Protein 3CB6 (pdb70)

InterPro domains:
  IPR000994 Peptidase M24 [PF00557] (183-392)
  IPR011993 PH-like domain superfamily [G3DSA:2.30.29.30] (806-937)
  IPR013719 Histone chaperone RTT106/FACT complex subunit SPT16-like, middle domain [PF08512] (815-901)
  IPR013719 Histone chaperone RTT106/FACT complex subunit SPT16-like, middle domain [SM01287] (813-903)
  IPR013953 FACT complex subunit SPT16, middle domain [PF08644] (540-652)
  IPR013953 FACT complex subunit SPT16, middle domain [SM01286] (540-690)
  IPR029148 FACT complex subunit SPT16, N-terminal lobe domain [PF14826] (6-167)
  IPR029148 FACT complex subunit SPT16, N-terminal lobe domain [SM01285] (6-169)
  IPR029149 Creatinase/Aminopeptidase P/Spt16, N-terminal [G3DSA:3.40.350.10] (1-173)
  IPR033825 FACT complex subunit Spt16, peptidase M24-like domain [cd01091] (181-427)
  IPR036005 Creatinase/aminopeptidase-like [G3DSA:3.90.230.10] (174-442)
  IPR036005 Creatinase/aminopeptidase-like [SSF55920] (176-429)
  IPR040258 FACT complex subunit Spt16 [PTHR13980] (1-1017)
  IPR048969 FACT complex subunit SPT16, C-terminal domain [PF21091] (941-1018)
  IPR056595 FACT complex subunit SPT16, PH-like domain [PF24824] (663-794)

Nearest PDB structures (foldseek):
  3cb6-assembly1_A  TM=1.002E+00  e=1.899E-99  Schizosaccharomyces pombe
  3cb5-assembly2_B  TM=9.982E-01  e=6.899E-91  Schizosaccharomyces pombe
  5e5b-assembly1_A  TM=9.449E-01  e=1.847E-50  Homo sapiens
  6a8m-assembly1_A  TM=9.278E-01  e=1.359E-50  Eremothecium gossypii ATCC 10895
  5ce6-assembly1_A  TM=9.126E-01  e=3.520E-49  Cicer arietinum

Foldseek 3Di:
DDDDDFDFDLVQLQVLLLLLLVLCPPPVSVCPQVVVAQKEKAAAADDDPVDQFAPSQVNCCRNGLGGAHLWMWMDGNAEIEIEHAPVVCVSVPVNQDDDPGSHHYHYHHDDPPPVVSLVSLVVVVVVCLVDPQEYEYQVVDDHDDDSVVSSCVNCVVCVVSHHYDHNSSSSLVSQQFADPVQVVQQLLQLLQQLLLVPVPVQVVLVCCAVVVPWFAQVRSQVVSQCCLVPPVVQCPVVSVNPPADSVQKHWPDGKAKDDFADDDQDPPDDRDGDTDDQAKMKIKTTMGGSLWIWIWIAIFGEPYDPVVQVQQQVQVVLVVLLQQQQAFFRFLLVSQVVSLVVCCVPPVVQNVFWDQWFFAWTTSRRHSPLGIRHNPRRDGHHFRGKTFTKTKGWQAADPDADPSGHGTDMGMTTFMWTHYNGGIDTSNDDDHRSVVRYHYD

GO terms:
  GO:0005634 nucleus (C, IDA)
  GO:0035101 FACT complex (C, IDA)
  GO:0000791 euchromatin (C, EXP)
  GO:0000511 H2A-H2B histone complex chaperone activity (F, EXP)
  GO:0006325 chromatin organization (P, EXP)
  GO:0000511 H2A-H2B histone complex chaperone activity (F, IC)
  GO:0140673 transcription elongation-coupled chromatin remodeling (P, IC)
  GO:0006335 DNA replication-dependent chromatin assembly (P, IC)
  GO:0005634 nucleus (C, HDA)
  GO:0140719 constitutive heterochromatin formation (P, IMP)
  GO:0006338 chromatin remodeling (P, IMP)
  GO:0140713 histone chaperone activity (F, IMP)
  GO:0005515 protein binding (F, IPI)

Secondary structure (DSSP, 8-state):
-PPP-----HHHHHHHHHHHHHHHHSHHHHHHTSTT-SEEEEEE-S--TT----HHHHHHHHHHSS--SSEEEEEETTEEEEEEEHHHHTTTHHHHT-TT-SSEEEEEEE-S-HHHHHHHHHHHHHHHHTTTSEEEE-TT----SHHHHHHHHHHTTTGGGSEEEE-HHHHHHHHHS--HHHHHHHHHHHHHHHHHIIIIIHHHHHHHHHHT---BHHHHHHHHHGGGG-HHHHT-GGG--TT--GGGEEESSPPEEE-TT----STT----SSBP-SSEEEEEE-EEETTEE--EEEEEEES--HHHHHHHHHHHHHHHHHHHH-STT-BHHHHHHHHHHHHHHH-GGGGGGB-S--EEE-SSSS-BGGG--STT---B--TT-EEEEEEEEEEEEPSS--TTS-SEEEEEEEEEEE--SSSPEETT----SHHHHEE--

Structure (mmCIF, N/CA/C/O backbone):
data_3CB6
#
_entry.id   3CB6
#
_cell.length_a   62.980
_cell.length_b   193.670
_cell.length_c   89.480
_cell.angle_alpha   90.00
_cell.angle_beta   90.00
_cell.angle_gamma   90.00
#
_symmetry.space_group_name_H-M   'C 2 2 21'
#
loop_
_entity.id
_entity.type
_entity.pdbx_description
1 polymer 'FACT complex subunit spt16'
2 water water
#
loop_
_atom_site.group_PDB
_atom_site.id
_atom_site.type_symbol
_atom_site.label_atom_id
_atom_site.label_alt_id
_atom_site.label_comp_id
_atom_site.label_asym_id
_atom_site.label_entity_id
_atom_site.label_seq_id
_atom_site.pdbx_PDB_ins_code
_atom_site.Cartn_x
_atom_site.Cartn_y
_atom_site.Cartn_z
_atom_site.occupancy
_atom_site.B_iso_or_equiv
_atom_site.auth_seq_id
_atom_site.auth_comp_id
_atom_site.auth_asym_id
_atom_site.auth_atom_id
_atom_site.pdbx_PDB_model_num
ATOM 1 N N . GLY A 1 1 ? -3.173 24.602 -27.111 1.00 30.88 -1 GLY A N 1
ATOM 2 C CA . GLY A 1 1 ? -2.179 24.702 -28.214 1.00 30.18 -1 GLY A CA 1
ATOM 3 C C . GLY A 1 1 ? -1.322 23.453 -28.365 1.00 29.20 -1 GLY A C 1
ATOM 4 O O . GLY A 1 1 ? -1.806 22.332 -28.260 1.00 30.31 -1 GLY A O 1
ATOM 5 N N . ALA A 1 2 ? -0.045 23.686 -28.628 1.00 26.51 0 ALA A N 1
ATOM 6 C CA . ALA A 1 2 ? 0.928 22.624 -28.907 1.00 24.72 0 ALA A CA 1
ATOM 7 C C . ALA A 1 2 ? 1.037 21.624 -27.765 1.00 23.21 0 ALA A C 1
ATOM 8 O O . ALA A 1 2 ? 0.733 21.930 -26.602 1.00 22.11 0 ALA A O 1
ATOM 10 N N . MET A 1 3 ? 1.504 20.431 -28.108 1.00 21.55 1 MET A N 1
ATOM 11 C CA . MET A 1 3 ? 1.795 19.399 -27.100 1.00 21.54 1 MET A CA 1
ATOM 12 C C . MET A 1 3 ? 2.988 19.851 -26.224 1.00 20.83 1 MET A C 1
ATOM 13 O O . MET A 1 3 ? 4.056 20.230 -26.733 1.00 20.58 1 MET A O 1
ATOM 18 N N . ALA A 1 4 ? 2.768 19.858 -24.918 1.00 21.23 2 ALA A N 1
ATOM 19 C CA . ALA A 1 4 ? 3.819 20.186 -23.939 1.00 21.85 2 ALA A CA 1
ATOM 20 C C . ALA A 1 4 ? 4.633 18.942 -23.593 1.00 22.55 2 ALA A C 1
ATOM 21 O O . ALA A 1 4 ? 4.290 17.827 -23.961 1.00 22.52 2 ALA A O 1
ATOM 23 N N . GLU A 1 5 ? 5.749 19.187 -22.918 1.00 23.61 3 GLU A N 1
ATOM 24 C CA . GLU A 1 5 ? 6.682 18.144 -22.495 1.00 23.37 3 GLU A CA 1
ATOM 25 C C . GLU A 1 5 ? 6.523 17.983 -20.994 1.00 24.10 3 GLU A C 1
ATOM 26 O O . GLU A 1 5 ? 7.037 18.782 -20.216 1.00 24.70 3 GLU A O 1
ATOM 32 N N . TYR A 1 6 ? 5.794 16.951 -20.609 1.00 24.33 4 TYR A N 1
ATOM 33 C CA . TYR A 1 6 ? 5.542 16.663 -19.205 1.00 25.64 4 TYR A CA 1
ATOM 34 C C . TYR A 1 6 ? 6.453 15.561 -18.705 1.00 26.26 4 TYR A C 1
ATOM 35 O O . TYR A 1 6 ? 6.447 14.440 -19.222 1.00 26.59 4 TYR A O 1
ATOM 44 N N . GLU A 1 7 ? 7.265 15.906 -17.719 1.00 27.07 5 GLU A N 1
ATOM 45 C CA . GLU A 1 7 ? 8.160 14.938 -17.095 1.00 28.51 5 GLU A CA 1
ATOM 46 C C . GLU A 1 7 ? 7.585 14.564 -15.739 1.00 28.35 5 GLU A C 1
ATOM 47 O O . GLU A 1 7 ? 7.720 15.306 -14.776 1.00 28.93 5 GLU A O 1
ATOM 53 N N . ILE A 1 8 ? 6.902 13.429 -15.699 1.00 27.86 6 ILE A N 1
ATOM 54 C CA . ILE A 1 8 ? 6.330 12.897 -14.472 1.00 28.49 6 ILE A CA 1
ATOM 55 C C . ILE A 1 8 ? 7.193 11.738 -13.989 1.00 28.64 6 ILE A C 1
ATOM 56 O O . ILE A 1 8 ? 7.153 10.625 -14.533 1.00 28.82 6 ILE A O 1
ATOM 61 N N . ASP A 1 9 ? 7.995 12.030 -12.970 1.00 28.55 7 ASP A N 1
ATOM 62 C CA . ASP A 1 9 ? 9.003 11.080 -12.465 1.00 28.61 7 ASP A CA 1
ATOM 63 C C . ASP A 1 9 ? 8.390 10.094 -11.454 1.00 28.57 7 ASP A C 1
ATOM 64 O O . ASP A 1 9 ? 7.918 10.483 -10.383 1.00 27.12 7 ASP A O 1
ATOM 69 N N . GLU A 1 10 ? 8.388 8.811 -11.827 1.00 28.06 8 GLU A N 1
ATOM 70 C CA . GLU A 1 10 ? 7.725 7.732 -11.030 1.00 28.23 8 GLU A CA 1
ATOM 71 C C . GLU A 1 10 ? 8.293 7.591 -9.629 1.00 27.54 8 GLU A C 1
ATOM 72 O O . GLU A 1 10 ? 7.580 7.350 -8.641 1.00 27.27 8 GLU A O 1
ATOM 78 N N . ILE A 1 11 ? 9.603 7.703 -9.582 1.00 26.59 9 ILE A N 1
ATOM 79 C CA . ILE A 1 11 ? 10.352 7.510 -8.350 1.00 26.74 9 ILE A CA 1
ATOM 80 C C . ILE A 1 11 ? 9.995 8.615 -7.361 1.00 26.09 9 ILE A C 1
ATOM 81 O O . ILE A 1 11 ? 9.700 8.348 -6.187 1.00 25.21 9 ILE A O 1
ATOM 86 N N . THR A 1 12 ? 10.020 9.856 -7.858 1.00 25.17 10 THR A N 1
ATOM 87 C CA . THR A 1 12 ? 9.672 11.031 -7.034 1.00 24.53 10 THR A CA 1
ATOM 88 C C . THR A 1 12 ? 8.238 10.954 -6.552 1.00 23.59 10 THR A C 1
ATOM 89 O O . THR A 1 12 ? 7.921 11.262 -5.410 1.00 22.98 10 THR A O 1
ATOM 93 N N . PHE A 1 13 ? 7.360 10.515 -7.441 1.00 23.56 11 PHE A N 1
ATOM 94 C CA . PHE A 1 13 ? 5.963 10.370 -7.098 1.00 23.24 11 PHE A CA 1
ATOM 95 C C . PHE A 1 13 ? 5.804 9.452 -5.877 1.00 22.82 11 PHE A C 1
ATOM 96 O O . PHE A 1 13 ? 5.187 9.807 -4.884 1.00 22.83 11 PHE A O 1
ATOM 104 N N . HIS A 1 14 ? 6.420 8.292 -5.949 1.00 22.94 12 HIS A N 1
ATOM 105 C CA . HIS A 1 14 ? 6.283 7.283 -4.878 1.00 23.17 12 HIS A CA 1
ATOM 106 C C . HIS A 1 14 ? 7.058 7.651 -3.619 1.00 22.44 12 HIS A C 1
ATOM 107 O O . HIS A 1 14 ? 6.631 7.349 -2.512 1.00 22.14 12 HIS A O 1
ATOM 114 N N . LYS A 1 15 ? 8.163 8.362 -3.798 1.00 22.79 13 LYS A N 1
ATOM 115 C CA . LYS A 1 15 ? 8.983 8.794 -2.656 1.00 23.40 13 LYS A CA 1
ATOM 116 C C . LYS A 1 15 ? 8.172 9.753 -1.806 1.00 23.37 13 LYS A C 1
ATOM 117 O O . LYS A 1 15 ? 8.097 9.644 -0.573 1.00 22.78 13 LYS A O 1
ATOM 123 N N . ARG A 1 16 ? 7.520 10.676 -2.501 1.00 23.21 14 ARG A N 1
ATOM 124 C CA . ARG A 1 16 ? 6.802 11.787 -1.848 1.00 23.23 14 ARG A CA 1
ATOM 125 C C . ARG A 1 16 ? 5.481 11.287 -1.285 1.00 23.82 14 ARG A C 1
ATOM 126 O O . ARG A 1 16 ? 5.102 11.608 -0.163 1.00 22.79 14 ARG A O 1
ATOM 134 N N . LEU A 1 17 ? 4.814 10.438 -2.052 1.00 24.21 15 LEU A N 1
ATOM 135 C CA . LEU A 1 17 ? 3.615 9.787 -1.552 1.00 24.63 15 LEU A CA 1
ATOM 136 C C . LEU A 1 17 ? 3.931 9.048 -0.256 1.00 24.26 15 LEU A C 1
ATOM 137 O O . LEU A 1 17 ? 3.169 9.085 0.701 1.00 25.34 15 LEU A O 1
ATOM 142 N N . GLY A 1 18 ? 5.071 8.371 -0.239 1.00 24.57 16 GLY A N 1
ATOM 143 C CA . GLY A 1 18 ? 5.472 7.599 0.920 1.00 23.97 16 GLY A CA 1
ATOM 144 C C . GLY A 1 18 ? 5.705 8.481 2.136 1.00 23.88 16 GLY A C 1
ATOM 145 O O . GLY A 1 18 ? 5.451 8.106 3.284 1.00 24.21 16 GLY A O 1
ATOM 146 N N . ILE A 1 19 ? 6.257 9.648 1.873 1.00 23.55 17 ILE A N 1
ATOM 147 C CA . ILE A 1 19 ? 6.492 10.634 2.940 1.00 23.30 17 ILE A CA 1
ATOM 148 C C . ILE A 1 19 ? 5.162 11.047 3.586 1.00 22.35 17 ILE A C 1
ATOM 149 O O . ILE A 1 19 ? 5.014 11.064 4.821 1.00 22.47 17 ILE A O 1
ATOM 154 N N . LEU A 1 20 ? 4.193 11.336 2.734 1.00 22.59 18 LEU A N 1
ATOM 155 C CA . LEU A 1 20 ? 2.849 11.755 3.179 1.00 23.01 18 LEU A CA 1
ATOM 156 C C . LEU A 1 20 ? 2.207 10.652 4.010 1.00 23.07 18 LEU A C 1
ATOM 157 O O . LEU A 1 20 ? 1.719 10.880 5.120 1.00 21.94 18 LEU A O 1
ATOM 162 N N . LEU A 1 21 ? 2.230 9.435 3.473 1.00 23.54 19 LEU A N 1
ATOM 163 C CA . LEU A 1 21 ? 1.591 8.293 4.147 1.00 24.03 19 LEU A CA 1
ATOM 164 C C . LEU A 1 21 ? 2.269 7.948 5.490 1.00 23.97 19 LEU A C 1
ATOM 165 O O . LEU A 1 21 ? 1.619 7.537 6.457 1.00 23.46 19 LEU A O 1
ATOM 170 N N . THR A 1 22 ? 3.577 8.153 5.539 1.00 24.18 20 THR A N 1
ATOM 171 C CA . THR A 1 22 ? 4.372 7.819 6.729 1.00 24.71 20 THR A CA 1
ATOM 172 C C . THR A 1 22 ? 3.971 8.756 7.863 1.00 24.85 20 THR A C 1
ATOM 173 O O . THR A 1 22 ? 3.792 8.335 9.012 1.00 25.17 20 THR A O 1
ATOM 177 N N . SER A 1 23 ? 3.794 10.023 7.510 1.00 25.44 21 SER A N 1
ATOM 178 C CA . SER A 1 23 ? 3.361 11.035 8.479 1.00 26.10 21 SER A CA 1
ATOM 179 C C . SER A 1 23 ? 1.943 10.716 8.932 1.00 26.04 21 SER A C 1
ATOM 180 O O . SER A 1 23 ? 1.595 10.800 10.118 1.00 25.62 21 SER A O 1
ATOM 183 N N . TRP A 1 24 ? 1.131 10.335 7.957 1.00 26.31 22 TRP A N 1
ATOM 184 C CA . TRP A 1 24 ? -0.298 10.056 8.200 1.00 26.49 22 TRP A CA 1
ATOM 185 C C . TRP A 1 24 ? -0.443 8.870 9.166 1.00 27.63 22 TRP A C 1
ATOM 186 O O . TRP A 1 24 ? -1.352 8.799 10.006 1.00 26.89 22 TRP A O 1
ATOM 197 N N . LYS A 1 25 ? 0.478 7.933 9.045 1.00 28.72 23 LYS A N 1
ATOM 198 C CA . LYS A 1 25 ? 0.409 6.685 9.854 1.00 30.08 23 LYS A CA 1
ATOM 199 C C . LYS A 1 25 ? 0.973 6.878 11.245 1.00 30.72 23 LYS A C 1
ATOM 200 O O . LYS A 1 25 ? 0.707 6.105 12.162 1.00 31.59 23 LYS A O 1
ATOM 206 N N . ASN A 1 26 ? 1.763 7.922 11.389 1.00 32.13 24 ASN A N 1
ATOM 207 C CA . ASN A 1 26 ? 2.284 8.304 12.697 1.00 32.59 24 ASN A CA 1
ATOM 208 C C . ASN A 1 26 ? 1.123 8.593 13.644 1.00 33.24 24 ASN A C 1
ATOM 209 O O . ASN A 1 26 ? 0.231 9.382 13.326 1.00 33.60 24 ASN A O 1
ATOM 214 N N . GLU A 1 27 ? 1.144 7.939 14.805 1.00 33.89 25 GLU A N 1
ATOM 215 C CA . GLU A 1 27 ? 0.070 8.070 15.798 1.00 34.02 25 GLU A CA 1
ATOM 216 C C . GLU A 1 27 ? -0.203 9.547 16.093 1.00 33.79 25 GLU A C 1
ATOM 217 O O . GLU A 1 27 ? -1.348 10.008 16.060 1.00 33.88 25 GLU A O 1
ATOM 223 N N . GLU A 1 28 ? 0.870 10.291 16.321 1.00 33.39 26 GLU A N 1
ATOM 224 C CA . GLU A 1 28 ? 0.760 11.707 16.714 1.00 33.56 26 GLU A CA 1
ATOM 225 C C . GLU A 1 28 ? 0.238 12.569 15.571 1.00 32.91 26 GLU A C 1
ATOM 226 O O . GLU A 1 28 ? -0.794 13.244 15.671 1.00 32.72 26 GLU A O 1
ATOM 232 N N . ASP A 1 29 ? 0.981 12.533 14.474 1.00 32.19 27 ASP A N 1
ATOM 233 C CA . ASP A 1 29 ? 0.650 13.323 13.285 1.00 31.57 27 ASP A CA 1
ATOM 234 C C . ASP A 1 29 ? -0.760 13.016 12.807 1.00 31.58 27 ASP A C 1
ATOM 235 O O . ASP A 1 29 ? -1.566 13.913 12.526 1.00 31.26 27 ASP A O 1
ATOM 240 N N . GLY A 1 30 ? -1.019 11.721 12.684 1.00 31.19 28 GLY A N 1
ATOM 241 C CA . GLY A 1 30 ? -2.325 11.214 12.268 1.00 31.64 28 GLY A CA 1
ATOM 242 C C . GLY A 1 30 ? -3.470 11.846 13.027 1.00 31.56 28 GLY A C 1
ATOM 243 O O . GLY A 1 30 ? -4.531 12.115 12.473 1.00 31.23 28 GLY A O 1
ATOM 244 N N . LYS A 1 31 ? -3.227 12.106 14.307 1.00 31.89 29 LYS A N 1
ATOM 245 C CA . LYS A 1 31 ? -4.250 12.663 15.193 1.00 32.61 29 LYS A CA 1
ATOM 246 C C . LYS A 1 31 ? -4.330 14.187 15.090 1.00 32.66 29 LYS A C 1
ATOM 247 O O . LYS A 1 31 ? -5.415 14.751 14.938 1.00 33.24 29 LYS A O 1
ATOM 253 N N . THR A 1 32 ? -3.168 14.830 15.126 1.00 31.94 30 THR A N 1
ATOM 254 C CA A THR A 1 32 ? -3.082 16.294 15.253 0.50 31.67 30 THR A CA 1
ATOM 255 C CA B THR A 1 32 ? -3.089 16.293 15.250 0.50 31.65 30 THR A CA 1
ATOM 256 C C . THR A 1 32 ? -3.086 17.031 13.914 1.00 31.46 30 THR A C 1
ATOM 257 O O . THR A 1 32 ? -3.721 18.088 13.774 1.00 32.26 30 THR A O 1
ATOM 264 N N . LEU A 1 33 ? -2.354 16.492 12.951 1.00 29.78 31 LEU A N 1
ATOM 265 C CA . LEU A 1 33 ? -2.192 17.164 11.661 1.00 29.61 31 LEU A CA 1
ATOM 266 C C . LEU A 1 33 ? -3.266 16.726 10.670 1.00 28.99 31 LEU A C 1
ATOM 267 O O . LEU A 1 33 ? -3.766 17.526 9.876 1.00 29.86 31 LEU A O 1
ATOM 272 N N . PHE A 1 34 ? -3.621 15.448 10.748 1.00 28.75 32 PHE A N 1
ATOM 273 C CA . PHE A 1 34 ? -4.597 14.837 9.845 1.00 28.51 32 PHE A CA 1
ATOM 274 C C . PHE A 1 34 ? -5.962 14.659 10.497 1.00 29.01 32 PHE A C 1
ATOM 275 O O . PHE A 1 34 ? -6.943 14.288 9.846 1.00 28.67 32 PHE A O 1
ATOM 283 N N . GLN A 1 35 ? -6.005 14.920 11.790 1.00 29.33 33 GLN A N 1
ATOM 284 C CA . GLN A 1 35 ? -7.271 14.970 12.539 1.00 29.80 33 GLN A CA 1
ATOM 285 C C . GLN A 1 35 ? -8.104 13.710 12.413 1.00 29.62 33 GLN A C 1
ATOM 286 O O . GLN A 1 35 ? -9.328 13.766 12.272 1.00 29.08 33 GLN A O 1
ATOM 292 N N . ASP A 1 36 ? -7.403 12.587 12.444 1.00 29.23 34 ASP A N 1
ATOM 293 C CA . ASP A 1 36 ? -7.983 11.245 12.497 1.00 30.12 34 ASP A CA 1
ATOM 294 C C . ASP A 1 36 ? -8.772 10.799 11.278 1.00 29.28 34 ASP A C 1
ATOM 295 O O . ASP A 1 36 ? -9.584 9.893 11.366 1.00 30.07 34 ASP A O 1
ATOM 300 N N . CYS A 1 37 ? -8.514 11.423 10.143 1.00 28.80 35 CYS A N 1
ATOM 301 C CA . CYS A 1 37 ? -9.205 11.049 8.913 1.00 28.01 35 CYS A CA 1
ATOM 302 C C . CYS A 1 37 ? -8.680 9.706 8.370 1.00 27.86 35 CYS A C 1
ATOM 303 O O . CYS A 1 37 ? -7.532 9.310 8.594 1.00 27.32 35 CYS A O 1
ATOM 306 N N . ASP A 1 38 ? -9.576 9.003 7.696 1.00 26.88 36 ASP A N 1
ATOM 307 C CA . ASP A 1 38 ? -9.259 7.722 7.049 1.00 26.85 36 ASP A CA 1
ATOM 308 C C . ASP A 1 38 ? -9.009 7.900 5.568 1.00 26.16 36 ASP A C 1
ATOM 309 O O . ASP A 1 38 ? -8.441 7.028 4.902 1.00 26.58 36 ASP A O 1
ATOM 314 N N . SER A 1 39 ? -9.464 9.039 5.064 1.00 25.75 37 SER A N 1
ATOM 315 C CA . SER A 1 39 ? -9.255 9.411 3.672 1.00 26.32 37 SER A CA 1
ATOM 316 C C . SER A 1 39 ? -9.004 10.904 3.533 1.00 26.00 37 SER A C 1
ATOM 317 O O . SER A 1 39 ? -9.338 11.702 4.422 1.00 25.23 37 SER A O 1
ATOM 320 N N . ILE A 1 40 ? -8.372 11.270 2.424 1.00 25.63 38 ILE A N 1
ATOM 321 C CA . ILE A 1 40 ? -8.194 12.677 2.081 1.00 25.91 38 ILE A CA 1
ATOM 322 C C . ILE A 1 40 ? -8.719 12.901 0.668 1.00 25.53 38 ILE A C 1
ATOM 323 O O . ILE A 1 40 ? -8.305 12.242 -0.270 1.00 26.92 38 ILE A O 1
ATOM 328 N N . LEU A 1 41 ? -9.646 13.830 0.570 1.00 25.64 39 LEU A N 1
ATOM 329 C CA . LEU A 1 41 ? -10.347 14.173 -0.668 1.00 26.19 39 LEU A CA 1
ATOM 330 C C . LEU A 1 41 ? -9.862 15.533 -1.167 1.00 25.89 39 LEU A C 1
ATOM 331 O O . LEU A 1 41 ? -10.038 16.557 -0.509 1.00 26.47 39 LEU A O 1
ATOM 336 N N . VAL A 1 42 ? -9.288 15.504 -2.356 1.00 26.58 40 VAL A N 1
ATOM 337 C CA . VAL A 1 42 ? -8.747 16.688 -3.005 1.00 25.96 40 VAL A CA 1
ATOM 338 C C . VAL A 1 42 ? -9.319 16.835 -4.413 1.00 26.50 40 VAL A C 1
ATOM 339 O O . VAL A 1 42 ? -9.252 15.918 -5.235 1.00 26.62 40 VAL A O 1
ATOM 343 N N . THR A 1 43 ? -9.889 18.002 -4.670 1.00 26.07 41 THR A N 1
ATOM 344 C CA . THR A 1 43 ? -10.414 18.305 -5.993 1.00 27.22 41 THR A CA 1
ATOM 345 C C . THR A 1 43 ? -9.753 19.522 -6.601 1.00 27.03 41 THR A C 1
ATOM 346 O O . THR A 1 43 ? -9.374 20.484 -5.906 1.00 28.14 41 THR A O 1
ATOM 350 N N . VAL A 1 44 ? -9.613 19.449 -7.912 1.00 27.09 42 VAL A N 1
ATOM 351 C CA . VAL A 1 44 ? -9.220 20.588 -8.727 1.00 26.91 42 VAL A CA 1
ATOM 352 C C . VAL A 1 44 ? -10.199 20.730 -9.893 1.00 26.71 42 VAL A C 1
ATOM 353 O O . VAL A 1 44 ? -10.458 19.773 -10.615 1.00 26.67 42 VAL A O 1
ATOM 357 N N . GLY A 1 45 ? -10.761 21.928 -10.034 1.00 26.61 43 GLY A N 1
ATOM 358 C CA . GLY A 1 45 ? -11.712 22.242 -11.097 1.00 27.26 43 GLY A CA 1
ATOM 359 C C . GLY A 1 45 ? -10.993 22.836 -12.301 1.00 27.56 43 GLY A C 1
ATOM 360 O O . GLY A 1 45 ? -9.946 22.337 -12.721 1.00 27.76 43 GLY A O 1
ATOM 361 N N . ALA A 1 46 ? -11.566 23.907 -12.836 1.00 28.03 44 ALA A N 1
ATOM 362 C CA . ALA A 1 46 ? -11.012 24.607 -13.994 1.00 28.34 44 ALA A CA 1
ATOM 363 C C . ALA A 1 46 ? -9.714 25.272 -13.579 1.00 29.04 44 ALA A C 1
ATOM 364 O O . ALA A 1 46 ? -9.586 25.796 -12.461 1.00 29.42 44 ALA A O 1
ATOM 366 N N . HIS A 1 47 ? -8.724 25.198 -14.458 1.00 29.12 45 HIS A N 1
ATOM 367 C CA . HIS A 1 47 ? -7.445 25.891 -14.225 1.00 28.29 45 HIS A CA 1
ATOM 368 C C . HIS A 1 47 ? -7.691 27.398 -14.120 1.00 28.17 45 HIS A C 1
ATOM 369 O O . HIS A 1 47 ? -8.491 27.971 -14.873 1.00 26.95 45 HIS A O 1
ATOM 376 N N . ASP A 1 48 ? -6.982 28.019 -13.176 1.00 27.54 46 ASP A N 1
ATOM 377 C CA . ASP A 1 48 ? -7.026 29.467 -12.973 1.00 27.83 46 ASP A CA 1
ATOM 378 C C . ASP A 1 48 ? -5.625 30.026 -12.791 1.00 28.02 46 ASP A C 1
ATOM 379 O O . ASP A 1 48 ? -4.986 29.791 -11.758 1.00 26.84 46 ASP A O 1
ATOM 384 N N . ASP A 1 49 ? -5.168 30.727 -13.824 1.00 28.84 47 ASP A N 1
ATOM 385 C CA . ASP A 1 49 ? -3.830 31.362 -13.842 1.00 30.23 47 ASP A CA 1
ATOM 386 C C . ASP A 1 49 ? -3.574 32.322 -12.674 1.00 30.15 47 ASP A C 1
ATOM 387 O O . ASP A 1 49 ? -2.408 32.594 -12.292 1.00 30.39 47 ASP A O 1
ATOM 392 N N . THR A 1 50 ? -4.651 32.878 -12.141 1.00 29.31 48 THR A N 1
ATOM 393 C CA . THR A 1 50 ? -4.523 33.943 -11.138 1.00 29.10 48 THR A CA 1
ATOM 394 C C . THR A 1 50 ? -4.622 33.377 -9.724 1.00 28.71 48 THR A C 1
ATOM 395 O O . THR A 1 50 ? -4.641 34.128 -8.762 1.00 29.10 48 THR A O 1
ATOM 399 N N . ASN A 1 51 ? -4.698 32.059 -9.623 1.00 28.23 49 ASN A N 1
ATOM 400 C CA . ASN A 1 51 ? -4.849 31.358 -8.319 1.00 28.23 49 ASN A CA 1
ATOM 401 C C . ASN A 1 51 ? -3.981 30.091 -8.267 1.00 27.73 49 ASN A C 1
ATOM 402 O O . ASN A 1 51 ? -4.489 28.978 -8.274 1.00 27.66 49 ASN A O 1
ATOM 407 N N . PRO A 1 52 ? -2.654 30.267 -8.258 1.00 27.46 50 PRO A N 1
ATOM 408 C CA . PRO A 1 52 ? -1.738 29.146 -8.454 1.00 27.09 50 PRO A CA 1
ATOM 409 C C . PRO A 1 52 ? -1.281 28.460 -7.178 1.00 26.36 50 PRO A C 1
ATOM 410 O O . PRO A 1 52 ? -0.623 27.408 -7.252 1.00 26.93 50 PRO A O 1
ATOM 414 N N . TYR A 1 53 ? -1.609 29.049 -6.026 1.00 25.74 51 TYR A N 1
ATOM 415 C CA . TYR A 1 53 ? -0.922 28.662 -4.777 1.00 25.16 51 TYR A CA 1
ATOM 416 C C . TYR A 1 53 ? -1.727 27.858 -3.741 1.00 25.69 51 TYR A C 1
ATOM 417 O O . TYR A 1 53 ? -1.338 27.793 -2.569 1.00 27.24 51 TYR A O 1
ATOM 426 N N . GLN A 1 54 ? -2.840 27.272 -4.152 1.00 24.60 52 GLN A N 1
ATOM 427 C CA . GLN A 1 54 ? -3.691 26.494 -3.218 1.00 25.18 52 GLN A CA 1
ATOM 428 C C . GLN A 1 54 ? -3.060 25.150 -2.883 1.00 24.94 52 GLN A C 1
ATOM 429 O O . GLN A 1 54 ? -2.289 24.613 -3.648 1.00 24.71 52 GLN A O 1
ATOM 435 N N . LYS A 1 55 ? -3.395 24.624 -1.715 1.00 25.23 53 LYS A N 1
ATOM 436 C CA . LYS A 1 55 ? -2.903 23.321 -1.287 1.00 26.25 53 LYS A CA 1
ATOM 437 C C . LYS A 1 55 ? -3.239 22.185 -2.251 1.00 26.45 53 LYS A C 1
ATOM 438 O O . LYS A 1 55 ? -2.460 21.260 -2.442 1.00 27.13 53 LYS A O 1
ATOM 444 N N . SER A 1 56 ? -4.408 22.257 -2.869 1.00 26.51 54 SER A N 1
ATOM 445 C CA . SER A 1 56 ? -4.858 21.162 -3.760 1.00 26.20 54 SER A CA 1
ATOM 446 C C . SER A 1 56 ? -3.908 21.084 -4.960 1.00 25.24 54 SER A C 1
ATOM 447 O O . SER A 1 56 ? -3.384 20.037 -5.325 1.00 23.78 54 SER A O 1
ATOM 450 N N . THR A 1 57 ? -3.713 22.245 -5.560 1.00 25.36 55 THR A N 1
ATOM 451 C CA . THR A 1 57 ? -2.758 22.408 -6.670 1.00 25.41 55 THR A CA 1
ATOM 452 C C . THR A 1 57 ? -1.346 21.986 -6.254 1.00 25.60 55 THR A C 1
ATOM 453 O O . THR A 1 57 ? -0.605 21.320 -7.008 1.00 25.14 55 THR A O 1
ATOM 457 N N . ALA A 1 58 ? -0.962 22.393 -5.052 1.00 25.30 56 ALA A N 1
ATOM 458 C CA . ALA A 1 58 ? 0.396 22.096 -4.554 1.00 25.03 56 ALA A CA 1
ATOM 459 C C . ALA A 1 58 ? 0.601 20.587 -4.432 1.00 25.01 56 ALA A C 1
ATOM 460 O O . ALA A 1 58 ? 1.678 20.051 -4.727 1.00 25.32 56 ALA A O 1
ATOM 462 N N . LEU A 1 59 ? -0.454 19.891 -4.030 1.00 25.41 57 LEU A N 1
ATOM 463 C CA . LEU A 1 59 ? -0.394 18.433 -3.891 1.00 24.99 57 LEU A CA 1
ATOM 464 C C . LEU A 1 59 ? -0.102 17.797 -5.241 1.00 24.40 57 LEU A C 1
ATOM 465 O O . LEU A 1 59 ? 0.763 16.946 -5.360 1.00 23.67 57 LEU A O 1
ATOM 470 N N . HIS A 1 60 ? -0.813 18.243 -6.269 1.00 25.04 58 HIS A N 1
ATOM 471 C CA . HIS A 1 60 ? -0.586 17.733 -7.625 1.00 24.27 58 HIS A CA 1
ATOM 472 C C . HIS A 1 60 ? 0.860 17.973 -8.046 1.00 24.51 58 HIS A C 1
ATOM 473 O O . HIS A 1 60 ? 1.530 17.087 -8.562 1.00 23.85 58 HIS A O 1
ATOM 480 N N . THR A 1 61 ? 1.286 19.206 -7.863 1.00 22.97 59 THR A N 1
ATOM 481 C CA . THR A 1 61 ? 2.608 19.676 -8.305 1.00 23.85 59 THR A CA 1
ATOM 482 C C . THR A 1 61 ? 3.715 18.911 -7.603 1.00 23.56 59 THR A C 1
ATOM 483 O O . THR A 1 61 ? 4.712 18.522 -8.215 1.00 23.93 59 THR A O 1
ATOM 487 N N . TRP A 1 62 ? 3.495 18.663 -6.323 1.00 23.43 60 TRP A N 1
ATOM 488 C CA . TRP A 1 62 ? 4.469 17.955 -5.490 1.00 23.49 60 TRP A CA 1
ATOM 489 C C . TRP A 1 62 ? 4.589 16.488 -5.932 1.00 24.01 60 TRP A C 1
ATOM 490 O O . TRP A 1 62 ? 5.698 15.973 -6.141 1.00 24.75 60 TRP A O 1
ATOM 501 N N . LEU A 1 63 ? 3.444 15.845 -6.132 1.00 24.17 61 LEU A N 1
ATOM 502 C CA . LEU A 1 63 ? 3.396 14.402 -6.442 1.00 24.85 61 LEU A CA 1
ATOM 503 C C . LEU A 1 63 ? 3.687 14.140 -7.913 1.00 25.38 61 LEU A C 1
ATOM 504 O O . LEU A 1 63 ? 4.460 13.258 -8.243 1.00 24.13 61 LEU A O 1
ATOM 509 N N . LEU A 1 64 ? 3.064 14.942 -8.784 1.00 26.25 62 LEU A N 1
ATOM 510 C CA . LEU A 1 64 ? 3.030 14.639 -10.233 1.00 26.79 62 LEU A CA 1
ATOM 511 C C . LEU A 1 64 ? 3.914 15.525 -11.082 1.00 26.54 62 LEU A C 1
ATOM 512 O O . LEU A 1 64 ? 4.329 15.130 -12.174 1.00 27.74 62 LEU A O 1
ATOM 517 N N . GLY A 1 65 ? 4.162 16.726 -10.577 1.00 25.76 63 GLY A N 1
ATOM 518 C CA . GLY A 1 65 ? 4.996 17.726 -11.246 1.00 25.97 63 GLY A CA 1
ATOM 519 C C . GLY A 1 65 ? 4.202 18.861 -11.859 1.00 25.22 63 GLY A C 1
ATOM 520 O O . GLY A 1 65 ? 4.751 19.863 -12.256 1.00 25.41 63 GLY A O 1
ATOM 521 N N . TYR A 1 66 ? 2.893 18.668 -11.908 1.00 25.00 64 TYR A N 1
ATOM 522 C CA . TYR A 1 66 ? 1.972 19.551 -12.629 1.00 25.59 64 TYR A CA 1
ATOM 523 C C . TYR A 1 66 ? 0.591 19.437 -12.031 1.00 25.30 64 TYR A C 1
ATOM 524 O O . TYR A 1 66 ? 0.199 18.363 -11.559 1.00 25.38 64 TYR A O 1
ATOM 533 N N . GLU A 1 67 ? -0.125 20.562 -12.061 1.00 25.26 65 GLU A N 1
ATOM 534 C CA . GLU A 1 67 ? -1.577 20.572 -11.800 1.00 25.21 65 GLU A CA 1
ATOM 535 C C . GLU A 1 67 ? -2.305 19.783 -12.877 1.00 25.26 65 GLU A C 1
ATOM 536 O O . GLU A 1 67 ? -2.021 19.938 -14.070 1.00 25.53 65 GLU A O 1
ATOM 542 N N . PHE A 1 68 ? -3.244 18.948 -12.413 1.00 24.99 66 PHE A N 1
ATOM 543 C CA . PHE A 1 68 ? -4.205 18.231 -13.253 1.00 25.55 66 PHE A CA 1
ATOM 544 C C . PHE A 1 68 ? -5.617 18.824 -13.049 1.00 25.34 66 PHE A C 1
ATOM 545 O O . PHE A 1 68 ? -6.315 18.478 -12.080 1.00 24.88 66 PHE A O 1
ATOM 553 N N . PRO A 1 69 ? -6.033 19.724 -13.953 1.00 24.64 67 PRO A N 1
ATOM 554 C CA . PRO A 1 69 ? -7.391 20.292 -13.884 1.00 24.63 67 PRO A CA 1
ATOM 555 C C . PRO A 1 69 ? -8.450 19.236 -14.044 1.00 24.68 67 PRO A C 1
ATOM 556 O O . PRO A 1 69 ? -8.212 18.158 -14.623 1.00 25.21 67 PRO A O 1
ATOM 560 N N . SER A 1 70 ? -9.604 19.545 -13.481 1.00 24.80 68 SER A N 1
ATOM 561 C CA . SER A 1 70 ? -10.761 18.664 -13.548 1.00 25.15 68 SER A CA 1
ATOM 562 C C . SER A 1 70 ? -10.394 17.251 -13.166 1.00 26.06 68 SER A C 1
ATOM 563 O O . SER A 1 70 ? -10.659 16.293 -13.915 1.00 26.21 68 SER A O 1
ATOM 566 N N . THR A 1 71 ? -9.796 17.128 -11.984 1.00 26.24 69 THR A N 1
ATOM 567 C CA . THR A 1 71 ? -9.477 15.838 -11.436 1.00 26.89 69 THR A CA 1
ATOM 568 C C . THR A 1 71 ? -9.646 15.730 -9.921 1.00 26.46 69 THR A C 1
ATOM 569 O O . THR A 1 71 ? -9.495 16.698 -9.173 1.00 26.19 69 THR A O 1
ATOM 573 N N . LEU A 1 72 ? -10.042 14.538 -9.511 1.00 26.43 70 LEU A N 1
ATOM 574 C CA . LEU A 1 72 ? -10.343 14.251 -8.116 1.00 26.00 70 LEU A CA 1
ATOM 575 C C . LEU A 1 72 ? -9.347 13.219 -7.638 1.00 26.13 70 LEU A C 1
ATOM 576 O O . LEU A 1 72 ? -9.037 12.255 -8.321 1.00 25.90 70 LEU A O 1
ATOM 581 N N . ILE A 1 73 ? -8.820 13.450 -6.454 1.00 26.47 71 ILE A N 1
ATOM 582 C CA . ILE A 1 73 ? -7.946 12.486 -5.819 1.00 26.29 71 ILE A CA 1
ATOM 583 C C . ILE A 1 73 ? -8.492 12.088 -4.449 1.00 26.13 71 ILE A C 1
ATOM 584 O O . ILE A 1 73 ? -8.856 12.947 -3.651 1.00 26.54 71 ILE A O 1
ATOM 589 N N . LEU A 1 74 ? -8.521 10.780 -4.204 1.00 25.76 72 LEU A N 1
ATOM 590 C CA . LE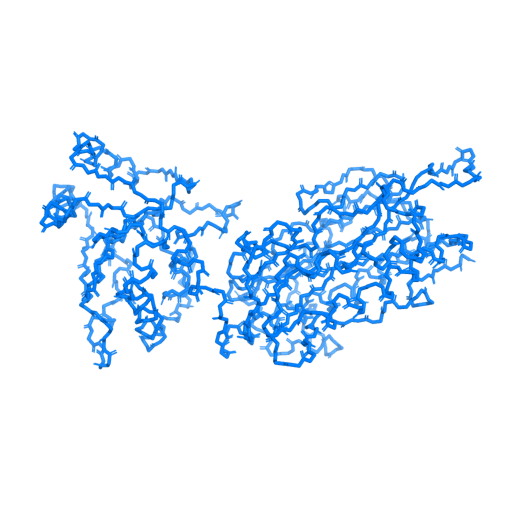U A 1 74 ? -8.851 10.216 -2.881 1.00 25.43 72 LEU A CA 1
ATOM 591 C C . LEU A 1 74 ? -7.677 9.432 -2.363 1.00 24.91 72 LEU A C 1
ATOM 592 O O . LEU A 1 74 ? -7.354 8.355 -2.861 1.00 24.51 72 LEU A O 1
ATOM 597 N N . LEU A 1 75 ? -7.033 10.003 -1.355 1.00 24.78 73 LEU A N 1
ATOM 598 C CA . LEU A 1 75 ? -5.956 9.341 -0.654 1.00 25.71 73 LEU A CA 1
ATOM 599 C C . LEU A 1 75 ? -6.544 8.468 0.439 1.00 25.63 73 LEU A C 1
ATOM 600 O O . LEU A 1 75 ? -7.472 8.885 1.131 1.00 24.60 73 LEU A O 1
ATOM 605 N N . GLU A 1 76 ? -6.029 7.240 0.508 1.00 25.98 74 GLU A N 1
ATOM 606 C CA . GLU A 1 76 ? -6.221 6.301 1.629 1.00 27.02 74 GLU A CA 1
ATOM 607 C C . GLU A 1 76 ? -4.866 5.766 2.079 1.00 27.61 74 GLU A C 1
ATOM 608 O O . GLU A 1 76 ? -3.876 5.959 1.383 1.00 27.50 74 GLU A O 1
ATOM 614 N N . LYS A 1 77 ? -4.814 5.068 3.208 1.00 28.31 75 LYS A N 1
ATOM 615 C CA . LYS A 1 77 ? -3.510 4.806 3.873 1.00 29.45 75 LYS A CA 1
ATOM 616 C C . LYS A 1 77 ? -2.457 3.998 3.094 1.00 29.98 75 LYS A C 1
ATOM 617 O O . LYS A 1 77 ? -1.254 4.166 3.328 1.00 30.81 75 LYS A O 1
ATOM 623 N N . HIS A 1 78 ? -2.888 3.189 2.146 1.00 30.40 76 HIS A N 1
ATOM 624 C CA . HIS A 1 78 ? -1.944 2.640 1.153 1.00 31.43 76 HIS A CA 1
ATOM 625 C C . HIS A 1 78 ? -2.519 2.606 -0.266 1.00 31.01 76 HIS A C 1
ATOM 626 O O . HIS A 1 78 ? -2.267 1.665 -1.030 1.00 30.99 76 HIS A O 1
ATOM 633 N N . ARG A 1 79 ? -3.352 3.603 -0.576 1.00 30.16 77 ARG A N 1
ATOM 634 C CA . ARG A 1 79 ? -3.904 3.766 -1.930 1.00 29.15 77 ARG A CA 1
ATOM 635 C C . ARG A 1 79 ? -4.081 5.208 -2.335 1.00 28.89 77 ARG A C 1
ATOM 636 O O . ARG A 1 79 ? -4.571 6.041 -1.566 1.00 29.07 77 ARG A O 1
ATOM 644 N N . ILE A 1 80 ? -3.751 5.465 -3.590 1.00 27.14 78 ILE A N 1
ATOM 645 C CA . ILE A 1 80 ? -4.156 6.724 -4.218 1.00 26.08 78 ILE A CA 1
ATOM 646 C C . ILE A 1 80 ? -5.085 6.462 -5.428 1.00 25.44 78 ILE A C 1
ATOM 647 O O . ILE A 1 80 ? -4.726 5.781 -6.388 1.00 25.71 78 ILE A O 1
ATOM 652 N N . THR A 1 81 ? -6.291 7.001 -5.340 1.00 24.76 79 THR A N 1
ATOM 653 C CA . THR A 1 81 ? -7.230 6.988 -6.457 1.00 25.03 79 THR A CA 1
ATOM 654 C C . THR A 1 81 ? -7.161 8.350 -7.157 1.00 24.36 79 THR 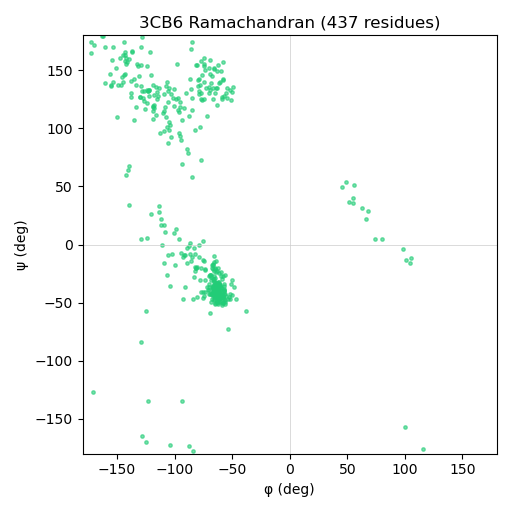A C 1
ATOM 655 O O . THR A 1 81 ? -7.309 9.412 -6.539 1.00 24.24 79 THR A O 1
ATOM 659 N N . ILE A 1 82 ? -6.916 8.297 -8.460 1.00 24.19 80 ILE A N 1
ATOM 660 C CA . ILE A 1 82 ? -6.913 9.491 -9.320 1.00 24.06 80 ILE A CA 1
ATOM 661 C C . ILE A 1 82 ? -8.013 9.318 -10.377 1.00 24.02 80 ILE A C 1
ATOM 662 O O . ILE A 1 82 ? -7.988 8.377 -11.181 1.00 24.92 80 ILE A O 1
ATOM 667 N N . LEU A 1 83 ? -9.003 10.200 -10.283 1.00 24.32 81 LEU A N 1
ATOM 668 C CA . LEU A 1 83 ? -10.170 10.248 -11.174 1.00 24.21 81 LEU A CA 1
ATOM 669 C C . LEU A 1 83 ? -10.028 11.464 -12.101 1.00 24.64 81 LEU A C 1
ATOM 670 O O . LEU A 1 83 ? -10.081 12.624 -11.666 1.00 24.94 81 LEU A O 1
ATOM 675 N N . THR A 1 84 ? -9.771 11.174 -13.377 1.00 24.95 82 THR A N 1
ATOM 676 C CA . THR A 1 84 ? -9.418 12.226 -14.354 1.00 25.01 82 THR A CA 1
ATOM 677 C C . THR A 1 84 ? -9.824 11.775 -15.748 1.00 24.66 82 THR A C 1
ATOM 678 O O . THR A 1 84 ? -10.206 10.623 -15.959 1.00 24.72 82 THR A O 1
ATOM 682 N N . SER A 1 85 ? -9.757 12.691 -16.696 1.00 24.57 83 SER A N 1
ATOM 683 C CA . SER A 1 85 ? -10.043 12.362 -18.093 1.00 24.42 83 SER A CA 1
ATOM 684 C C . SER A 1 85 ? -9.121 11.268 -18.583 1.00 24.51 83 SER A C 1
ATOM 685 O O . SER A 1 85 ? -7.938 11.236 -18.253 1.00 24.28 83 SER A O 1
ATOM 688 N N . VAL A 1 86 ? -9.678 10.370 -19.381 1.00 24.34 84 VAL A N 1
ATOM 689 C CA . VAL A 1 86 ? -8.884 9.320 -20.016 1.00 24.55 84 VAL A CA 1
ATOM 690 C C . VAL A 1 86 ? -7.671 9.917 -20.732 1.00 24.62 84 VAL A C 1
ATOM 691 O O . VAL A 1 86 ? -6.591 9.343 -20.736 1.00 24.01 84 VAL A O 1
ATOM 695 N N . ASN A 1 87 ? -7.849 11.117 -21.279 1.00 24.77 85 ASN A N 1
ATOM 696 C CA . ASN A 1 87 ? -6.764 11.798 -22.017 1.00 25.41 85 ASN A CA 1
ATOM 697 C C . ASN A 1 87 ? -5.618 12.230 -21.122 1.00 26.21 85 ASN A C 1
ATOM 698 O O . ASN A 1 87 ? -4.466 12.279 -21.552 1.00 28.43 85 ASN A O 1
ATOM 703 N N . LYS A 1 88 ? -5.926 12.546 -19.871 1.00 26.03 86 LYS A N 1
ATOM 704 C CA . LYS A 1 88 ? -4.884 12.880 -18.892 1.00 26.44 86 LYS A CA 1
ATOM 705 C C . LYS A 1 88 ? -4.277 11.614 -18.257 1.00 26.88 86 LYS A C 1
ATOM 706 O O . LYS A 1 88 ? -3.115 11.603 -17.850 1.00 26.72 86 LYS A O 1
ATOM 712 N N . ALA A 1 89 ? -5.084 10.558 -18.206 1.00 27.67 87 ALA A N 1
ATOM 713 C CA . ALA A 1 89 ? -4.698 9.298 -17.534 1.00 27.99 87 ALA A CA 1
ATOM 714 C C . ALA A 1 89 ? -3.557 8.600 -18.291 1.00 28.57 87 ALA A C 1
ATOM 715 O O . ALA A 1 89 ? -2.797 7.801 -17.726 1.00 27.89 87 ALA A O 1
ATOM 717 N N . ASN A 1 90 ? -3.412 8.958 -19.558 1.00 29.17 88 ASN A N 1
ATOM 718 C CA . ASN A 1 90 ? -2.329 8.423 -20.395 1.00 31.00 88 ASN A CA 1
ATOM 719 C C . ASN A 1 90 ? -0.958 8.732 -19.800 1.00 31.45 88 ASN A C 1
ATOM 720 O O . ASN A 1 90 ? 0.015 8.005 -20.015 1.00 32.47 88 ASN A O 1
ATOM 725 N N . MET A 1 91 ? -0.880 9.836 -19.081 1.00 32.22 89 MET A N 1
ATOM 726 C CA . MET A 1 91 ? 0.396 10.306 -18.549 1.00 32.66 89 MET A CA 1
ATOM 727 C C . MET A 1 91 ? 0.692 9.655 -17.200 1.00 32.97 89 MET A C 1
ATOM 728 O O . MET A 1 91 ? 1.797 9.796 -16.652 1.00 32.78 89 MET A O 1
ATOM 733 N N . LEU A 1 92 ? -0.303 8.934 -16.687 1.00 33.07 90 LEU A N 1
ATOM 734 C CA . LEU A 1 92 ? -0.297 8.420 -15.294 1.00 33.72 90 LEU A CA 1
ATOM 735 C C . LEU A 1 92 ? -0.121 6.903 -15.162 1.00 34.30 90 LEU A C 1
ATOM 736 O O . LEU A 1 92 ? 0.165 6.361 -14.077 1.00 34.38 90 LEU A O 1
ATOM 741 N N . THR A 1 93 ? -0.323 6.209 -16.264 1.00 34.72 91 THR A N 1
ATOM 742 C CA . THR A 1 93 ? -0.457 4.755 -16.189 1.00 35.24 91 THR A CA 1
ATOM 743 C C . THR A 1 93 ? 0.848 4.077 -15.731 1.00 34.86 91 THR A C 1
ATOM 744 O O . THR A 1 93 ? 0.814 3.061 -15.042 1.00 35.06 91 THR A O 1
ATOM 748 N N . LYS A 1 94 ? 1.985 4.689 -16.041 1.00 34.63 92 LYS A N 1
ATOM 749 C CA . LYS A 1 94 ? 3.280 4.143 -15.603 1.00 34.52 92 LYS A CA 1
ATOM 750 C C . LYS A 1 94 ? 3.434 4.111 -14.067 1.00 34.31 92 LYS A C 1
ATOM 751 O O . LYS A 1 94 ? 4.214 3.331 -13.516 1.00 33.27 92 LYS A O 1
ATOM 757 N N . LEU A 1 95 ? 2.680 4.959 -13.377 1.00 34.67 93 LEU A N 1
ATOM 758 C CA . LEU A 1 95 ? 2.792 5.060 -11.891 1.00 34.69 93 LEU A CA 1
ATOM 759 C C . LEU A 1 95 ? 2.269 3.801 -11.213 1.00 35.48 93 LEU A C 1
ATOM 760 O O . LEU A 1 95 ? 2.695 3.420 -10.114 1.00 35.06 93 LEU A O 1
ATOM 765 N N . ALA A 1 96 ? 1.334 3.160 -11.902 1.00 36.51 94 ALA A N 1
ATOM 766 C CA . ALA A 1 96 ? 0.613 2.012 -11.351 1.00 37.30 94 ALA A CA 1
ATOM 767 C C . ALA A 1 96 ? 1.552 0.820 -11.256 1.00 37.63 94 ALA A C 1
ATOM 768 O O . ALA A 1 96 ? 1.404 -0.032 -10.391 1.00 38.55 94 ALA A O 1
ATOM 770 N N . GLU A 1 97 ? 2.555 0.789 -12.124 1.00 37.79 95 GLU A N 1
ATOM 771 C CA . GLU A 1 97 ? 3.438 -0.375 -12.201 1.00 37.94 95 GLU A CA 1
ATOM 772 C C . GLU A 1 97 ? 4.886 -0.105 -11.769 1.00 37.87 95 GLU A C 1
ATOM 773 O O . GLU A 1 97 ? 5.825 -0.728 -12.283 1.00 38.24 95 GLU A O 1
ATOM 775 N N . THR A 1 98 ? 5.057 0.792 -10.802 1.00 37.47 96 THR A N 1
ATOM 776 C CA . THR A 1 98 ? 6.392 1.149 -10.307 1.00 36.85 96 THR A CA 1
ATOM 777 C C . THR A 1 98 ? 6.894 0.234 -9.190 1.00 37.64 96 THR A C 1
ATOM 778 O O . THR A 1 98 ? 6.147 -0.181 -8.296 1.00 37.69 96 THR A O 1
ATOM 782 N N . LYS A 1 99 ? 8.197 -0.022 -9.255 1.00 37.94 97 LYS A N 1
ATOM 783 C CA . LYS A 1 99 ? 8.867 -1.024 -8.417 1.00 38.48 97 LYS A CA 1
ATOM 784 C C . LYS A 1 99 ? 8.600 -0.814 -6.935 1.00 38.52 97 LYS A C 1
ATOM 785 O O . LYS A 1 99 ? 7.876 -1.596 -6.306 1.00 39.51 97 LYS A O 1
ATOM 791 N N . GLY A 1 100 ? 9.211 0.219 -6.374 1.00 38.18 98 GLY A N 1
ATOM 792 C CA . GLY A 1 100 ? 9.014 0.533 -4.954 1.00 37.89 98 GLY A CA 1
ATOM 793 C C . GLY A 1 100 ? 7.781 1.375 -4.686 1.00 37.21 98 GLY A C 1
ATOM 794 O O . GLY A 1 100 ? 7.880 2.480 -4.130 1.00 38.47 98 GLY A O 1
ATOM 795 N N . ALA A 1 101 ? 6.617 0.863 -5.080 1.00 35.90 99 ALA A N 1
ATOM 796 C CA . ALA A 1 101 ? 5.347 1.596 -4.901 1.00 34.90 99 ALA A CA 1
ATOM 797 C C . ALA A 1 101 ? 4.992 1.838 -3.439 1.00 34.23 99 ALA A C 1
ATOM 798 O O . ALA A 1 101 ? 5.072 0.944 -2.594 1.00 33.41 99 ALA A O 1
ATOM 800 N N . ALA A 1 102 ? 4.579 3.072 -3.179 1.00 33.62 100 ALA A N 1
ATOM 801 C CA . ALA A 1 102 ? 4.274 3.548 -1.826 1.00 33.15 100 ALA A CA 1
ATOM 802 C C . ALA A 1 102 ? 2.844 3.208 -1.474 1.00 32.37 100 ALA A C 1
ATOM 803 O O . ALA A 1 102 ? 2.417 3.228 -0.307 1.00 32.84 100 ALA A O 1
ATOM 805 N N . ALA A 1 103 ? 2.109 2.852 -2.515 1.00 31.28 101 ALA A N 1
ATOM 806 C CA . ALA A 1 103 ? 0.671 2.608 -2.405 1.00 29.89 101 ALA A CA 1
ATOM 807 C C . ALA A 1 103 ? 0.115 2.050 -3.704 1.00 28.75 101 ALA A C 1
ATOM 808 O O . ALA A 1 103 ? 0.766 2.090 -4.751 1.00 28.34 101 ALA A O 1
ATOM 810 N N . ASP A 1 104 ? -1.081 1.506 -3.602 1.00 27.95 102 ASP A N 1
ATOM 811 C CA . ASP A 1 104 ? -1.842 1.127 -4.783 1.00 27.62 102 ASP A CA 1
ATOM 812 C C . ASP A 1 104 ? -2.210 2.398 -5.528 1.00 26.76 102 ASP A C 1
ATOM 813 O O . ASP A 1 104 ? -2.617 3.401 -4.921 1.00 26.48 102 ASP A O 1
ATOM 818 N N . VAL A 1 105 ? -2.027 2.361 -6.841 1.00 26.01 103 VAL A N 1
ATOM 819 C CA . VAL A 1 105 ? -2.463 3.468 -7.708 1.00 25.37 103 VAL A CA 1
ATOM 820 C C . VAL A 1 105 ? -3.657 3.028 -8.561 1.00 25.19 103 VAL A C 1
ATOM 821 O O . VAL A 1 105 ? -3.550 2.190 -9.459 1.00 24.72 103 VAL A O 1
ATOM 825 N N . ASN A 1 106 ? -4.776 3.660 -8.258 1.00 25.96 104 ASN A N 1
ATOM 826 C CA . ASN A 1 106 ? -6.106 3.344 -8.795 1.00 25.94 104 ASN A CA 1
ATOM 827 C C . ASN A 1 106 ? -6.627 4.475 -9.702 1.00 25.88 104 ASN A C 1
ATOM 828 O O . ASN A 1 106 ? -7.179 5.492 -9.250 1.00 25.63 104 ASN A O 1
ATOM 833 N N . ILE A 1 107 ? -6.423 4.305 -11.000 1.00 25.56 105 ILE A N 1
ATOM 834 C CA . ILE A 1 107 ? -6.782 5.354 -11.959 1.00 25.70 105 ILE A CA 1
ATOM 835 C C . ILE A 1 107 ? -8.168 5.108 -12.550 1.00 24.82 105 ILE A C 1
ATOM 836 O O . ILE A 1 107 ? -8.437 4.066 -13.135 1.00 25.21 105 ILE A O 1
ATOM 841 N N . LEU A 1 108 ? -9.059 6.054 -12.308 1.00 24.01 106 LEU A N 1
ATOM 842 C CA . LEU A 1 108 ? -10.425 6.033 -12.840 1.00 24.32 106 LEU A CA 1
ATOM 843 C C . LEU A 1 108 ? -10.599 7.031 -13.968 1.00 24.20 106 LEU A C 1
ATOM 844 O O . LEU A 1 108 ? -10.440 8.219 -13.769 1.00 24.93 106 LEU A O 1
ATOM 849 N N . LYS A 1 109 ? -11.012 6.536 -15.126 1.00 24.67 107 LYS A N 1
ATOM 850 C CA . LYS A 1 109 ? -10.935 7.325 -16.362 1.00 25.07 107 LYS A CA 1
ATOM 851 C C . LYS A 1 109 ? -12.262 7.793 -16.909 1.00 25.25 107 LYS A C 1
ATOM 852 O O . LYS A 1 109 ? -13.087 6.996 -17.355 1.00 23.91 107 LYS A O 1
ATOM 858 N N . ARG A 1 110 ? -12.434 9.109 -16.914 1.00 25.58 108 ARG A N 1
ATOM 859 C CA . ARG A 1 110 ? -13.634 9.739 -17.493 1.00 26.30 108 ARG A CA 1
ATOM 860 C C . ARG A 1 110 ? -13.590 9.714 -19.004 1.00 26.66 108 ARG A C 1
ATOM 861 O O . ARG A 1 110 ? -12.549 9.935 -19.615 1.00 25.98 108 ARG A O 1
ATOM 869 N N . THR A 1 111 ? -14.751 9.438 -19.577 1.00 27.72 109 THR A N 1
ATOM 870 C CA . THR A 1 111 ? -14.915 9.386 -21.027 1.00 28.47 109 THR A CA 1
ATOM 871 C C . THR A 1 111 ? -16.079 10.250 -21.435 1.00 29.17 109 THR A C 1
ATOM 872 O O . THR A 1 111 ? -16.558 11.068 -20.640 1.00 29.81 109 THR A O 1
ATOM 876 N N . LYS A 1 112 ? -16.534 10.044 -22.667 1.00 29.87 110 LYS A N 1
ATOM 877 C CA . LYS A 1 112 ? -17.708 10.740 -23.189 1.00 30.69 110 LYS A CA 1
ATOM 878 C C . LYS A 1 112 ? -18.967 10.141 -22.580 1.00 31.04 110 LYS A C 1
ATOM 879 O O . LYS A 1 112 ? -20.032 10.722 -22.677 1.00 31.88 110 LYS A O 1
ATOM 885 N N . ASP A 1 113 ? -18.820 8.979 -21.950 1.00 30.95 111 ASP A N 1
ATOM 886 C CA . ASP A 1 113 ? -19.959 8.210 -21.403 1.00 30.86 111 ASP A CA 1
ATOM 887 C C . ASP A 1 113 ? -20.393 8.856 -20.091 1.00 30.74 111 ASP A C 1
ATOM 888 O O . ASP A 1 113 ? -19.768 8.667 -19.040 1.00 29.52 111 ASP A O 1
ATOM 893 N N . ALA A 1 114 ? -21.474 9.625 -20.170 1.00 30.55 112 ALA A N 1
ATOM 894 C CA . ALA A 1 114 ? -21.938 10.405 -19.011 1.00 31.17 112 ALA A CA 1
ATOM 895 C C . ALA A 1 114 ? -22.376 9.514 -17.848 1.00 30.90 112 ALA A C 1
ATOM 896 O O . ALA A 1 114 ? -22.137 9.823 -16.678 1.00 30.80 112 ALA A O 1
ATOM 898 N N . GLU A 1 115 ? -23.001 8.398 -18.185 1.00 31.44 113 GLU A N 1
ATOM 899 C CA . GLU A 1 115 ? -23.520 7.481 -17.163 1.00 31.80 113 GLU A CA 1
ATOM 900 C C . GLU A 1 115 ? -22.360 6.800 -16.451 1.00 30.93 113 GLU A C 1
ATOM 901 O O . GLU A 1 115 ? -22.356 6.680 -15.235 1.00 30.94 113 GLU A O 1
ATOM 907 N N . GLU A 1 116 ? -21.363 6.377 -17.217 1.00 30.08 114 GLU A N 1
ATOM 908 C CA . GLU A 1 116 ? -20.177 5.723 -16.627 1.00 30.06 114 GLU A CA 1
ATOM 909 C C . GLU A 1 116 ? -19.394 6.729 -15.767 1.00 28.75 114 GLU A C 1
ATOM 910 O O . GLU A 1 116 ? -18.838 6.384 -14.704 1.00 27.93 114 GLU A O 1
ATOM 916 N N . ASN A 1 117 ? -19.389 7.980 -16.224 1.00 27.82 115 ASN A N 1
ATOM 917 C CA . ASN A 1 117 ? -18.704 9.062 -15.505 1.00 27.03 115 ASN A CA 1
ATOM 918 C C . ASN A 1 117 ? -19.324 9.230 -14.117 1.00 26.29 115 ASN A C 1
ATOM 919 O O . ASN A 1 117 ? -18.636 9.384 -13.116 1.00 24.94 115 ASN A O 1
ATOM 924 N N . LYS A 1 118 ? -20.648 9.178 -14.090 1.00 25.45 116 LYS A N 1
ATOM 925 C CA . LYS A 1 118 ? -21.384 9.329 -12.839 1.00 26.03 116 LYS A CA 1
ATOM 926 C C . LYS A 1 118 ? -20.999 8.188 -11.890 1.00 25.19 116 LYS A C 1
ATOM 927 O O . LYS A 1 118 ? -20.775 8.403 -10.714 1.00 25.43 116 LYS A O 1
ATOM 933 N N . LYS A 1 119 ? -20.885 6.988 -12.441 1.00 24.31 117 LYS A N 1
ATOM 934 C CA . LYS A 1 119 ? -20.523 5.790 -11.664 1.00 24.22 117 LYS A CA 1
ATOM 935 C C . LYS A 1 119 ? -19.136 5.905 -11.028 1.00 23.92 117 LYS A C 1
ATOM 936 O O . LYS A 1 119 ? -18.894 5.411 -9.919 1.00 23.31 117 LYS A O 1
ATOM 942 N N . LEU A 1 120 ? -18.239 6.584 -11.730 1.00 23.83 118 LEU A N 1
ATOM 943 C CA . LEU A 1 120 ? -16.867 6.801 -11.237 1.00 24.13 118 LEU A CA 1
ATOM 944 C C . LEU A 1 120 ? -16.924 7.665 -9.969 1.00 24.08 118 LEU A C 1
ATOM 945 O O . LEU A 1 120 ? -16.247 7.391 -8.979 1.00 23.60 118 LEU A O 1
ATOM 950 N N . PHE A 1 121 ? -17.752 8.706 -10.005 1.00 23.55 119 PHE A N 1
ATOM 951 C CA . PHE A 1 121 ? -17.946 9.551 -8.822 1.00 24.26 119 PHE A CA 1
ATOM 952 C C . PHE A 1 121 ? -18.553 8.727 -7.688 1.00 24.05 119 PHE A C 1
ATOM 953 O O . PHE A 1 121 ? -18.173 8.857 -6.510 1.00 24.40 119 PHE A O 1
ATOM 961 N N . GLU A 1 122 ? -19.482 7.849 -8.063 1.00 24.32 120 GLU A N 1
ATOM 962 C CA . GLU A 1 122 ? -20.191 7.016 -7.097 1.00 24.58 120 GLU A CA 1
ATOM 963 C C . GLU A 1 122 ? -19.233 6.039 -6.413 1.00 25.14 120 GLU A C 1
ATOM 964 O O . GLU A 1 122 ? -19.396 5.718 -5.239 1.00 24.02 120 GLU A O 1
ATOM 970 N N . LYS A 1 123 ? -18.206 5.625 -7.146 1.00 25.30 121 LYS A N 1
ATOM 971 C CA . LYS A 1 123 ? -17.157 4.734 -6.589 1.00 26.18 121 LYS A CA 1
ATOM 972 C C . LYS A 1 123 ? -16.417 5.412 -5.429 1.00 25.03 121 LYS A C 1
ATOM 973 O O . LYS A 1 123 ? -16.078 4.783 -4.418 1.00 24.13 121 LYS A O 1
ATOM 979 N N . ILE A 1 124 ? -16.181 6.710 -5.593 1.00 25.14 122 ILE A N 1
ATOM 980 C CA . ILE A 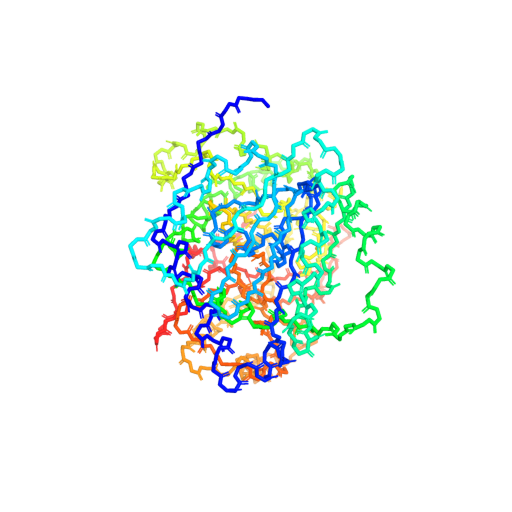1 124 ? -15.487 7.512 -4.575 1.00 24.45 122 ILE A CA 1
ATOM 981 C C . ILE A 1 124 ? -16.282 7.521 -3.264 1.00 23.83 122 ILE A C 1
ATOM 982 O O . ILE A 1 124 ? -15.716 7.389 -2.180 1.00 22.14 122 ILE A O 1
ATOM 987 N N . ILE A 1 125 ? -17.596 7.664 -3.404 1.00 23.57 123 ILE A N 1
ATOM 988 C CA . ILE A 1 125 ? -18.516 7.665 -2.256 1.00 23.38 123 ILE A CA 1
ATOM 989 C C . ILE A 1 125 ? -18.477 6.285 -1.604 1.00 22.20 123 ILE A C 1
ATOM 990 O O . ILE A 1 125 ? -18.444 6.158 -0.387 1.00 21.57 123 ILE A O 1
ATOM 995 N N . GLU A 1 126 ? -18.461 5.251 -2.442 1.00 21.70 124 GLU A N 1
ATOM 996 C CA . GLU A 1 126 ? -18.395 3.877 -1.958 1.00 21.96 124 GLU A CA 1
ATOM 997 C C . GLU A 1 126 ? -17.127 3.677 -1.110 1.00 21.36 124 GLU A C 1
ATOM 998 O O . GLU A 1 126 ? -17.161 3.063 -0.028 1.00 20.07 124 GLU A O 1
ATOM 1004 N N . TYR A 1 127 ? -16.019 4.212 -1.605 1.00 20.35 125 TYR A N 1
ATOM 1005 C CA . TYR A 1 127 ? -14.733 4.090 -0.893 1.00 20.46 125 TYR A CA 1
ATOM 1006 C C . TYR A 1 127 ? -14.811 4.793 0.447 1.00 19.66 125 TYR A C 1
ATOM 1007 O O . TYR A 1 127 ? -14.402 4.270 1.463 1.00 19.04 125 TYR A O 1
ATOM 1016 N N . ILE A 1 128 ? -15.364 5.991 0.454 1.00 20.05 126 ILE A N 1
ATOM 1017 C CA . ILE A 1 128 ? -15.427 6.769 1.699 1.00 20.32 126 ILE A CA 1
ATOM 1018 C C . ILE A 1 128 ? -16.314 6.038 2.708 1.00 20.11 126 ILE A C 1
ATOM 1019 O O . ILE A 1 128 ? -16.015 5.952 3.910 1.00 20.02 126 ILE A O 1
ATOM 1024 N N . ARG A 1 129 ? -17.394 5.449 2.214 1.00 20.64 127 ARG A N 1
ATOM 1025 C CA . ARG A 1 129 ? -18.360 4.802 3.092 1.00 20.21 127 ARG A CA 1
ATOM 1026 C C . ARG A 1 129 ? -17.736 3.606 3.797 1.00 20.26 127 ARG A C 1
ATOM 1027 O O . ARG A 1 129 ? -18.138 3.254 4.895 1.00 20.20 127 ARG A O 1
ATOM 1035 N N . ALA A 1 130 ? -16.751 2.991 3.148 1.00 20.34 128 ALA A N 1
ATOM 1036 C CA . ALA A 1 130 ? -16.106 1.776 3.697 1.00 21.21 128 ALA A CA 1
ATOM 1037 C C . ALA A 1 130 ? -15.090 2.134 4.801 1.00 22.16 128 ALA A C 1
ATOM 1038 O O . ALA A 1 130 ? -14.499 1.236 5.420 1.00 24.36 128 ALA A O 1
ATOM 1040 N N . THR A 1 131 ? -14.953 3.433 5.068 1.00 22.61 129 THR A N 1
ATOM 1041 C CA . THR A 1 131 ? -14.030 3.963 6.094 1.00 23.18 129 THR A CA 1
ATOM 1042 C C . THR A 1 131 ? -14.737 4.411 7.367 1.00 23.97 129 THR A C 1
ATOM 1043 O O . THR A 1 131 ? -15.925 4.190 7.531 1.00 24.26 129 THR A O 1
ATOM 1047 N N . ASN A 1 132 ? -13.977 5.036 8.263 1.00 24.24 130 ASN A N 1
ATOM 1048 C CA . ASN A 1 132 ? -14.500 5.573 9.532 1.00 24.05 130 ASN A CA 1
ATOM 1049 C C . ASN A 1 132 ? -15.291 6.866 9.294 1.00 24.09 130 ASN A C 1
ATOM 1050 O O . ASN A 1 132 ? -15.787 7.496 10.225 1.00 22.97 130 ASN A O 1
ATOM 1055 N N . LYS A 1 133 ? -15.411 7.219 8.022 1.00 24.54 131 LYS A N 1
ATOM 1056 C CA . LYS A 1 133 ? -16.248 8.335 7.569 1.00 25.46 131 LYS A CA 1
ATOM 1057 C C . LYS A 1 133 ? -15.654 9.721 7.873 1.00 25.73 131 LYS A C 1
ATOM 1058 O O . LYS A 1 133 ? -16.282 10.745 7.620 1.00 25.93 131 LYS A O 1
ATOM 1064 N N . LYS A 1 134 ? -14.445 9.740 8.413 1.00 26.19 132 LYS A N 1
ATOM 1065 C CA . LYS A 1 134 ? -13.733 10.994 8.678 1.00 27.01 132 LYS A CA 1
ATOM 1066 C C . LYS A 1 134 ? -12.861 11.337 7.457 1.00 26.78 132 LYS A C 1
ATOM 1067 O O . LYS A 1 134 ? -11.958 10.576 7.080 1.00 26.45 132 LYS A O 1
ATOM 1073 N N . VAL A 1 135 ? -13.179 12.471 6.839 1.00 26.22 133 VAL A N 1
ATOM 1074 C CA . VAL A 1 135 ? -12.558 12.877 5.570 1.00 25.59 133 VAL A CA 1
ATOM 1075 C C . VAL A 1 135 ? -11.804 14.200 5.683 1.00 25.47 133 VAL A C 1
ATOM 1076 O O . VAL A 1 135 ? -12.352 15.253 6.011 1.00 24.22 133 VAL A O 1
ATOM 1080 N N . GLY A 1 136 ? -10.515 14.094 5.417 1.00 25.42 134 GLY A N 1
ATOM 1081 C CA . GLY A 1 136 ? -9.610 15.230 5.372 1.00 25.98 134 GLY A CA 1
ATOM 1082 C C . GLY A 1 136 ? -9.742 15.977 4.060 1.00 25.82 134 GLY A C 1
ATOM 1083 O O . GLY A 1 136 ? -9.751 15.376 2.968 1.00 25.17 134 GLY A O 1
ATOM 1084 N N . VAL A 1 137 ? -9.857 17.291 4.202 1.00 25.53 135 VAL A N 1
ATOM 1085 C CA . VAL A 1 137 ? -10.001 18.214 3.082 1.00 26.26 135 VAL A CA 1
ATOM 1086 C C . VAL A 1 137 ? -9.117 19.469 3.296 1.00 26.49 135 VAL A C 1
ATOM 1087 O O . VAL A 1 137 ? -8.588 19.702 4.389 1.00 25.23 135 VAL A O 1
ATOM 1091 N N . PHE A 1 138 ? -8.945 20.228 2.217 1.00 27.27 136 PHE A N 1
ATOM 1092 C CA . PHE A 1 138 ? -8.352 21.572 2.246 1.00 27.71 136 PHE A CA 1
ATOM 1093 C C . PHE A 1 138 ? -9.516 22.574 2.120 1.00 28.76 136 PHE A C 1
ATOM 1094 O O . PHE A 1 138 ? -9.961 22.887 1.020 1.00 28.85 136 PHE A O 1
ATOM 1102 N N . PRO A 1 139 ? -10.062 23.030 3.266 1.00 29.19 137 PRO A N 1
ATOM 1103 C CA . PRO A 1 139 ? -11.343 23.752 3.276 1.00 30.50 137 PRO A CA 1
ATOM 1104 C C . PRO A 1 139 ? -11.329 25.140 2.617 1.00 31.26 137 PRO A C 1
ATOM 1105 O O . PRO A 1 139 ? -12.376 25.643 2.228 1.00 32.30 137 PRO A O 1
ATOM 1109 N N . LYS A 1 140 ? -10.146 25.699 2.444 1.00 32.20 138 LYS A N 1
ATOM 1110 C CA . LYS A 1 140 ? -9.979 27.079 1.934 1.00 33.47 138 LYS A CA 1
ATOM 1111 C C . LYS A 1 140 ? -10.076 27.135 0.411 1.00 32.65 138 LYS A C 1
ATOM 1112 O O . LYS A 1 140 ? -10.317 28.181 -0.186 1.00 31.51 138 LYS A O 1
ATOM 1118 N N . ASP A 1 141 ? -9.867 25.991 -0.211 1.00 31.89 139 ASP A N 1
ATOM 1119 C CA . ASP A 1 141 ? -9.590 25.991 -1.647 1.00 31.73 139 ASP A CA 1
ATOM 1120 C C . ASP A 1 141 ? -10.829 26.367 -2.471 1.00 31.27 139 ASP A C 1
ATOM 1121 O O . ASP A 1 141 ? -11.948 25.926 -2.194 1.00 30.97 139 ASP A O 1
ATOM 1126 N N . LYS A 1 142 ? -10.591 27.238 -3.448 1.00 30.06 140 LYS A N 1
ATOM 1127 C CA . LYS A 1 142 ? -11.617 27.759 -4.337 1.00 30.21 140 LYS A CA 1
ATOM 1128 C C . LYS A 1 142 ? -11.536 27.002 -5.663 1.00 30.00 140 LYS A C 1
ATOM 1129 O O . LYS A 1 142 ? -10.462 26.817 -6.209 1.00 29.41 140 LYS A O 1
ATOM 1135 N N . THR A 1 143 ? -12.690 26.576 -6.149 1.00 29.42 141 THR A N 1
ATOM 1136 C CA . THR A 1 143 ? -12.797 25.874 -7.420 1.00 29.94 141 THR A CA 1
ATOM 1137 C C . THR A 1 143 ? -14.083 26.256 -8.184 1.00 28.81 141 THR A C 1
ATOM 1138 O O . THR A 1 143 ? -15.016 26.862 -7.626 1.00 27.23 141 THR A O 1
ATOM 1142 N N . GLN A 1 144 ? -14.094 25.942 -9.473 1.00 27.24 142 GLN A N 1
ATOM 1143 C CA . GLN A 1 144 ? -15.304 26.068 -10.274 1.00 27.08 142 GLN A CA 1
ATOM 1144 C C . GLN A 1 144 ? -15.246 25.238 -11.547 1.00 26.29 142 GLN A C 1
ATOM 1145 O O . GLN A 1 144 ? -14.195 24.710 -11.924 1.00 25.70 142 GLN A O 1
ATOM 1151 N N . GLY A 1 145 ? -16.397 25.161 -12.194 1.00 26.10 143 GLY A N 1
ATOM 1152 C CA . GLY A 1 145 ? -16.504 24.528 -13.514 1.00 26.46 143 GLY A CA 1
ATOM 1153 C C . GLY A 1 145 ? -17.352 23.279 -13.577 1.00 26.74 143 GLY A C 1
ATOM 1154 O O . GLY A 1 145 ? -17.959 22.857 -12.597 1.00 25.39 143 GLY A O 1
ATOM 1155 N N . LYS A 1 146 ? -17.362 22.693 -14.767 1.00 27.03 144 LYS A N 1
ATOM 1156 C CA . LYS A 1 146 ? -18.276 21.590 -15.109 1.00 27.49 144 LYS A CA 1
ATOM 1157 C C . LYS A 1 146 ? -17.995 20.336 -14.288 1.00 26.88 144 LYS A C 1
ATOM 1158 O O . LYS A 1 146 ? -18.911 19.675 -13.803 1.00 26.07 144 LYS A O 1
ATOM 1164 N N . PHE A 1 147 ? -16.713 20.044 -14.116 1.00 26.17 145 PHE A N 1
ATOM 1165 C CA . PHE A 1 147 ? -16.256 18.857 -13.408 1.00 25.81 145 PHE A CA 1
ATOM 1166 C C . PHE A 1 147 ? -16.708 18.942 -11.967 1.00 26.10 145 PHE A C 1
ATOM 1167 O O . PHE A 1 147 ? -17.285 18.013 -11.395 1.00 24.23 145 PHE A O 1
ATOM 1175 N N . ILE A 1 148 ? -16.449 20.106 -11.391 1.00 26.81 146 ILE A N 1
ATOM 1176 C CA . ILE A 1 148 ? -16.769 20.356 -9.983 1.00 27.97 146 ILE A CA 1
ATOM 1177 C C . ILE A 1 148 ? -18.279 20.360 -9.716 1.00 27.04 146 ILE A C 1
ATOM 1178 O O . ILE A 1 148 ? -18.750 19.846 -8.695 1.00 26.86 146 ILE A O 1
ATOM 1183 N N . ASN A 1 149 ? -19.039 20.894 -10.656 1.00 26.95 147 ASN A N 1
ATOM 1184 C CA . ASN A 1 149 ? -20.498 20.910 -10.525 1.00 26.62 147 ASN A CA 1
ATOM 1185 C C . ASN A 1 149 ? -21.048 19.465 -10.580 1.00 26.84 147 ASN A C 1
ATOM 1186 O O . ASN A 1 149 ? -22.004 19.122 -9.890 1.00 26.80 147 ASN A O 1
ATOM 1191 N N . GLU A 1 150 ? -20.416 18.624 -11.392 1.00 26.82 148 GLU A N 1
ATOM 1192 C CA . GLU A 1 150 ? -20.802 17.191 -11.485 1.00 27.39 148 GLU A CA 1
ATOM 1193 C C . GLU A 1 150 ? -20.585 16.496 -10.154 1.00 26.87 148 GLU A C 1
ATOM 1194 O O . GLU A 1 150 ? -21.445 15.766 -9.628 1.00 27.09 148 GLU A O 1
ATOM 1200 N N . TRP A 1 151 ? -19.387 16.705 -9.635 1.00 26.39 149 TRP A N 1
ATOM 1201 C CA . TRP A 1 151 ? -18.995 16.088 -8.367 1.00 26.39 149 TRP A CA 1
ATOM 1202 C C . TRP A 1 151 ? -19.912 16.554 -7.253 1.00 26.23 149 TRP A C 1
ATOM 1203 O O . TRP A 1 151 ? -20.386 15.763 -6.444 1.00 25.09 149 TRP A O 1
ATOM 1214 N N . ASP A 1 152 ? -20.189 17.854 -7.254 1.00 25.92 150 ASP A N 1
ATOM 1215 C CA . ASP A 1 152 ? -21.016 18.460 -6.213 1.00 25.99 150 ASP A CA 1
ATOM 1216 C C . ASP A 1 152 ? -22.410 17.848 -6.211 1.00 26.20 150 ASP A C 1
ATOM 1217 O O . ASP A 1 152 ? -23.031 17.680 -5.167 1.00 26.11 150 ASP A O 1
ATOM 1222 N N . SER A 1 153 ? -22.904 17.528 -7.398 1.00 26.38 151 SER A N 1
ATOM 1223 C CA . SER A 1 153 ? -24.262 16.977 -7.546 1.00 27.19 151 SER A CA 1
ATOM 1224 C C . SER A 1 153 ? -24.357 15.618 -6.898 1.00 27.29 151 SER A C 1
ATOM 1225 O O . SER A 1 153 ? -25.423 15.185 -6.472 1.00 27.79 151 SER A O 1
ATOM 1228 N N . ILE A 1 154 ? -23.216 14.947 -6.843 1.00 27.75 152 ILE A N 1
ATOM 1229 C CA . ILE A 1 154 ? -23.133 13.584 -6.289 1.00 28.05 152 ILE A CA 1
ATOM 1230 C C . ILE A 1 154 ? -22.780 13.618 -4.800 1.00 26.93 152 ILE A C 1
ATOM 1231 O O . ILE A 1 154 ? -23.428 12.975 -3.985 1.00 27.03 152 ILE A O 1
ATOM 1236 N N . PHE A 1 155 ? -21.779 14.407 -4.445 1.00 26.82 153 PHE A N 1
ATOM 1237 C CA . PHE A 1 155 ? -21.258 14.428 -3.058 1.00 26.64 153 PHE A CA 1
ATOM 1238 C C . PHE A 1 155 ? -22.186 15.177 -2.076 1.00 26.53 153 PHE A C 1
ATOM 1239 O O . PHE A 1 155 ? -22.495 14.701 -0.987 1.00 25.78 153 PHE A O 1
ATOM 1247 N N . GLU A 1 156 ? -22.652 16.350 -2.487 1.00 27.01 154 GLU A N 1
ATOM 1248 C CA . GLU A 1 156 ? -23.415 17.225 -1.567 1.00 27.21 154 GLU A CA 1
ATOM 1249 C C . GLU A 1 156 ? -24.670 16.569 -0.961 1.00 26.54 154 GLU A C 1
ATOM 1250 O O . GLU A 1 156 ? -24.960 16.763 0.227 1.00 26.96 154 GLU A O 1
ATOM 1256 N N . PRO A 1 157 ? -25.408 15.760 -1.746 1.00 26.50 155 PRO A N 1
ATOM 1257 C CA . PRO A 1 157 ? -26.584 15.103 -1.167 1.00 26.32 155 PRO A CA 1
ATOM 1258 C C . PRO A 1 157 ? -26.277 14.054 -0.082 1.00 25.89 155 PRO A C 1
ATOM 1259 O O . PRO A 1 157 ? -27.136 13.754 0.734 1.00 26.30 155 PRO A O 1
ATOM 1263 N N . VAL A 1 158 ? -25.054 13.525 -0.067 1.00 25.60 156 VAL A N 1
ATOM 1264 C CA . VAL A 1 158 ? -24.676 12.469 0.903 1.00 25.68 156 VAL A CA 1
ATOM 1265 C C . VAL A 1 158 ? -23.664 12.931 1.953 1.00 26.31 156 VAL A C 1
ATOM 1266 O O . VAL A 1 158 ? -23.286 12.181 2.842 1.00 26.18 156 VAL A O 1
ATOM 1270 N N . LYS A 1 159 ? -23.262 14.186 1.848 1.00 27.58 157 LYS A N 1
ATOM 1271 C CA . LYS A 1 159 ? -22.140 14.740 2.623 1.00 28.42 157 LYS A CA 1
ATOM 1272 C C . LYS A 1 159 ? -22.322 14.604 4.152 1.00 28.12 157 LYS A C 1
ATOM 1273 O O . LYS A 1 159 ? -21.371 14.424 4.909 1.00 28.71 157 LYS A O 1
ATOM 1279 N N . SER A 1 160 ? -23.560 14.698 4.587 1.00 27.55 158 SER A N 1
ATOM 1280 C CA . SER A 1 160 ? -23.886 14.638 6.012 1.00 27.45 158 SER A CA 1
ATOM 1281 C C . SER A 1 160 ? -23.587 13.272 6.631 1.00 26.71 158 SER A C 1
ATOM 1282 O O . SER A 1 160 ? -23.651 13.094 7.842 1.00 26.24 158 SER A O 1
ATOM 1285 N N . GLU A 1 161 ? -23.276 12.309 5.776 1.00 26.52 159 GLU A N 1
ATOM 1286 C CA . GLU A 1 161 ? -22.865 10.963 6.219 1.00 26.18 159 GLU A CA 1
ATOM 1287 C C . GLU A 1 161 ? -21.440 10.985 6.758 1.00 26.33 159 GLU A C 1
ATOM 1288 O O . GLU A 1 161 ? -20.972 10.038 7.397 1.00 25.13 159 GLU A O 1
ATOM 1294 N N . PHE A 1 162 ? -20.754 12.074 6.462 1.00 26.56 160 PHE A N 1
ATOM 1295 C CA . PHE A 1 162 ? -19.304 12.172 6.689 1.00 27.06 160 PHE A CA 1
ATOM 1296 C C . PHE A 1 162 ? -18.910 13.350 7.570 1.00 27.74 160 PHE A C 1
ATOM 1297 O O . PHE A 1 162 ? -19.611 14.360 7.640 1.00 27.72 160 PHE A O 1
ATOM 1305 N N . ASN A 1 163 ? -17.774 13.177 8.242 1.00 28.09 161 ASN A N 1
ATOM 1306 C CA . ASN A 1 163 ? -17.136 14.221 9.054 1.00 28.92 161 ASN A CA 1
ATOM 1307 C C . ASN A 1 163 ? -15.923 14.781 8.336 1.00 28.62 161 ASN A C 1
ATOM 1308 O O . ASN A 1 163 ? -14.865 14.142 8.287 1.00 28.14 161 ASN A O 1
ATOM 1313 N N . LEU A 1 164 ? -16.096 15.985 7.804 1.00 28.35 162 LEU A N 1
ATOM 1314 C CA . LEU A 1 164 ? -15.050 16.676 7.056 1.00 28.26 162 LEU A CA 1
ATOM 1315 C C . LEU A 1 164 ? -14.141 17.418 8.025 1.00 28.17 162 LEU A C 1
ATOM 1316 O O . LEU A 1 164 ? -14.605 18.200 8.849 1.00 27.70 162 LEU A O 1
ATOM 1321 N N . VAL A 1 165 ? -12.848 17.143 7.923 1.00 26.86 163 VAL A N 1
ATOM 1322 C CA . VAL A 1 165 ? -11.842 17.702 8.840 1.00 26.10 163 VAL A CA 1
ATOM 1323 C C . VAL A 1 165 ? -10.710 18.325 8.033 1.00 25.66 163 VAL A C 1
ATOM 1324 O O . VAL A 1 165 ? -10.483 17.962 6.896 1.00 26.77 163 VAL A O 1
ATOM 1328 N N . ASP A 1 166 ? -10.034 19.289 8.632 1.00 25.30 164 ASP A N 1
ATOM 1329 C CA . ASP A 1 166 ? -8.996 20.063 7.927 1.00 25.92 164 ASP A CA 1
ATOM 1330 C C . ASP A 1 166 ? -7.649 19.362 8.028 1.00 25.64 164 ASP A C 1
ATOM 1331 O O . ASP A 1 166 ? -7.057 19.299 9.106 1.00 25.92 164 ASP A O 1
ATOM 1336 N N . ALA A 1 167 ? -7.180 18.836 6.895 1.00 26.19 165 ALA A N 1
ATOM 1337 C CA . ALA A 1 167 ? -5.903 18.092 6.830 1.00 26.53 165 ALA A CA 1
ATOM 1338 C C . ALA A 1 167 ? -4.735 18.917 6.277 1.00 26.59 165 ALA A C 1
ATOM 1339 O O . ALA A 1 167 ? -3.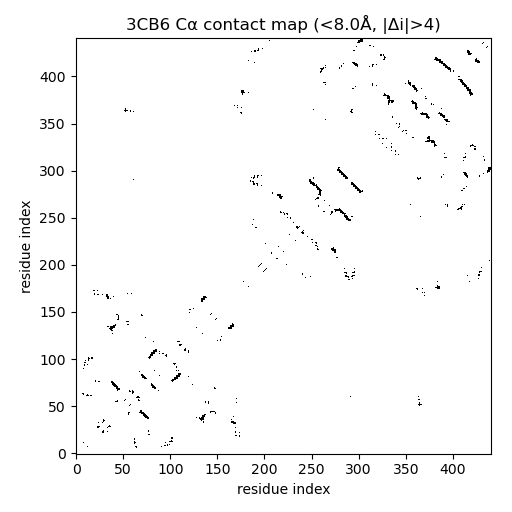640 18.386 6.014 1.00 26.94 165 ALA A O 1
ATOM 1341 N N . SER A 1 168 ? -4.977 20.212 6.126 1.00 26.19 166 SER A N 1
ATOM 1342 C CA . SER A 1 168 ? -3.978 21.173 5.598 1.00 26.12 166 SER A CA 1
ATOM 1343 C C . SER A 1 168 ? -2.591 21.025 6.229 1.00 25.20 166 SER A C 1
ATOM 1344 O O . SER A 1 168 ? -1.573 21.021 5.537 1.00 25.01 166 SER A O 1
ATOM 1347 N N . LEU A 1 169 ? -2.566 20.929 7.549 1.00 23.90 167 LEU A N 1
ATOM 1348 C CA . LEU A 1 169 ? -1.281 20.950 8.289 1.00 24.56 167 LEU A CA 1
ATOM 1349 C C . LEU A 1 169 ? -0.471 19.678 8.036 1.00 24.35 167 LEU A C 1
ATOM 1350 O O . LEU A 1 169 ? 0.757 19.670 8.132 1.00 23.23 167 LEU A O 1
ATOM 1355 N N . GLY A 1 170 ? -1.191 18.609 7.701 1.00 25.00 168 GLY A N 1
ATOM 1356 C CA . GLY A 1 170 ? -0.570 17.338 7.350 1.00 24.77 168 GLY A CA 1
ATOM 1357 C C . GLY A 1 170 ? 0.245 17.439 6.068 1.00 25.14 168 GLY A C 1
ATOM 1358 O O . GLY A 1 170 ? 1.367 16.934 5.974 1.00 25.10 168 GLY A O 1
ATOM 1359 N N . LEU A 1 171 ? -0.331 18.094 5.069 1.00 24.76 169 LEU A N 1
ATOM 1360 C CA . LEU A 1 171 ? 0.396 18.359 3.823 1.00 24.59 169 LEU A CA 1
ATOM 1361 C C . LEU A 1 171 ? 1.510 19.377 4.076 1.00 24.00 169 LEU A C 1
ATOM 1362 O O . LEU A 1 171 ? 2.642 19.200 3.608 1.00 23.93 169 LEU A O 1
ATOM 1367 N N . ALA A 1 172 ? 1.192 20.411 4.848 1.00 23.46 170 ALA A N 1
ATOM 1368 C CA . ALA A 1 172 ? 2.170 21.463 5.164 1.00 23.49 170 ALA A CA 1
ATOM 1369 C C . ALA A 1 172 ? 3.465 20.885 5.707 1.00 23.62 170 ALA A C 1
ATOM 1370 O O . ALA A 1 172 ? 4.552 21.315 5.345 1.00 23.56 170 ALA A O 1
ATOM 1372 N N . LYS A 1 173 ? 3.346 19.907 6.592 1.00 25.22 171 LYS A N 1
ATOM 1373 C CA . LYS A 1 173 ? 4.545 19.322 7.212 1.00 26.23 171 LYS A CA 1
ATOM 1374 C C . LYS A 1 173 ? 5.467 18.697 6.158 1.00 26.62 171 LYS A C 1
ATOM 1375 O O . LYS A 1 173 ? 6.692 18.830 6.216 1.00 26.46 171 LYS A O 1
ATOM 1381 N N . CYS A 1 174 ? 4.845 18.060 5.181 1.00 27.30 172 CYS A N 1
ATOM 1382 C CA . CYS A 1 174 ? 5.568 17.320 4.150 1.00 28.22 172 CYS A CA 1
ATOM 1383 C C . CYS A 1 174 ? 6.214 18.253 3.131 1.00 27.49 172 CYS A C 1
ATOM 1384 O O . CYS A 1 174 ? 7.347 18.040 2.686 1.00 27.80 172 CYS A O 1
ATOM 1387 N N . LEU A 1 175 ? 5.478 19.282 2.767 1.00 26.17 173 LEU A N 1
ATOM 1388 C CA . LEU A 1 175 ? 5.990 20.275 1.823 1.00 25.45 173 LEU A CA 1
ATOM 1389 C C . LEU A 1 175 ? 7.121 21.085 2.425 1.00 25.72 173 LEU A C 1
ATOM 1390 O O . LEU A 1 175 ? 7.964 21.594 1.701 1.00 26.91 173 LEU A O 1
ATOM 1395 N N . ALA A 1 176 ? 7.131 21.209 3.750 1.00 25.19 174 ALA A N 1
ATOM 1396 C CA . ALA A 1 176 ? 8.033 22.158 4.431 1.00 25.91 174 ALA A CA 1
ATOM 1397 C C . ALA A 1 176 ? 9.504 21.842 4.201 1.00 26.05 174 ALA A C 1
ATOM 1398 O O . ALA A 1 176 ? 10.331 22.746 4.085 1.00 26.47 174 ALA A O 1
ATOM 1400 N N . ILE A 1 177 ? 9.821 20.552 4.201 1.00 25.79 175 ILE A N 1
ATOM 1401 C CA . ILE A 1 177 ? 11.206 20.102 4.070 1.00 25.44 175 ILE A CA 1
ATOM 1402 C C . ILE A 1 177 ? 11.497 19.827 2.605 1.00 25.28 175 ILE A C 1
ATOM 1403 O O . ILE A 1 177 ? 11.057 18.834 2.057 1.00 26.47 175 ILE A O 1
ATOM 1408 N N . LYS A 1 178 ? 12.276 20.710 2.001 1.00 24.80 176 LYS A N 1
ATOM 1409 C CA . LYS A 1 178 ? 12.640 20.584 0.572 1.00 24.75 176 LYS A CA 1
ATOM 1410 C C . LYS A 1 178 ? 13.767 19.572 0.350 1.00 24.73 176 LYS A C 1
ATOM 1411 O O . LYS A 1 178 ? 14.772 19.568 1.070 1.00 25.17 176 LYS A O 1
ATOM 1417 N N . ASP A 1 179 ? 13.605 18.742 -0.672 1.00 24.34 177 ASP A N 1
ATOM 1418 C CA . ASP A 1 179 ? 14.654 17.798 -1.068 1.00 24.38 177 ASP A CA 1
ATOM 1419 C C . ASP A 1 179 ? 15.663 18.467 -1.982 1.00 24.65 177 ASP A C 1
ATOM 1420 O O . ASP A 1 179 ? 15.589 19.675 -2.240 1.00 23.73 177 ASP A O 1
ATOM 1425 N N . GLU A 1 180 ? 16.629 17.679 -2.429 1.00 24.58 178 GLU A N 1
ATOM 1426 C CA . GLU A 1 180 ? 17.760 18.224 -3.187 1.00 25.60 178 GLU A CA 1
ATOM 1427 C C . GLU A 1 180 ? 17.276 18.935 -4.457 1.00 25.23 178 GLU A C 1
ATOM 1428 O O . GLU A 1 180 ? 17.702 20.028 -4.772 1.00 24.19 178 GLU A O 1
ATOM 1434 N N . GLN A 1 181 ? 16.324 18.313 -5.135 1.00 24.85 179 GLN A N 1
ATOM 1435 C CA . GLN A 1 181 ? 15.780 18.856 -6.393 1.00 24.97 179 GLN A CA 1
ATOM 1436 C C . GLN A 1 181 ? 15.028 20.158 -6.156 1.00 23.69 179 GLN A C 1
ATOM 1437 O O . GLN A 1 181 ? 15.120 21.118 -6.920 1.00 23.96 179 GLN A O 1
ATOM 1443 N N . GLU A 1 182 ? 14.276 20.177 -5.070 1.00 23.09 180 GLU A N 1
ATOM 1444 C CA . GLU A 1 182 ? 13.399 21.292 -4.760 1.00 23.23 180 GLU A CA 1
ATOM 1445 C C . GLU A 1 182 ? 14.254 22.506 -4.380 1.00 23.16 180 GLU A C 1
ATOM 1446 O O . GLU A 1 182 ? 13.981 23.626 -4.787 1.00 23.25 180 GLU A O 1
ATOM 1452 N N . LEU A 1 183 ? 15.321 22.252 -3.640 1.00 23.44 181 LEU A N 1
ATOM 1453 C CA . LEU A 1 183 ? 16.240 23.321 -3.214 1.00 23.53 181 LEU A CA 1
ATOM 1454 C C . LEU A 1 183 ? 16.929 23.894 -4.443 1.00 23.65 181 LEU A C 1
ATOM 1455 O O . LEU A 1 183 ? 17.106 25.116 -4.576 1.00 24.82 181 LEU A O 1
ATOM 1460 N N . ALA A 1 184 ? 17.275 22.999 -5.358 1.00 23.87 182 ALA A N 1
ATOM 1461 C CA . ALA A 1 184 ? 17.878 23.395 -6.637 1.00 23.71 182 ALA A CA 1
ATOM 1462 C C . ALA A 1 184 ? 16.914 24.299 -7.416 1.00 24.11 182 ALA A C 1
ATOM 1463 O O . ALA A 1 184 ? 17.345 25.257 -8.057 1.00 24.55 182 ALA A O 1
ATOM 1465 N N . ASN A 1 185 ? 15.621 23.983 -7.362 1.00 24.23 183 ASN A N 1
ATOM 1466 C CA . ASN A 1 185 ? 14.605 24.761 -8.109 1.00 24.50 183 ASN A CA 1
ATOM 1467 C C . ASN A 1 185 ? 14.464 26.156 -7.522 1.00 24.76 183 ASN A C 1
ATOM 1468 O O . ASN A 1 185 ? 14.375 27.155 -8.242 1.00 24.40 183 ASN A O 1
ATOM 1473 N N . ILE A 1 186 ? 14.447 26.221 -6.201 1.00 24.87 184 ILE A N 1
ATOM 1474 C CA . ILE A 1 186 ? 14.245 27.493 -5.486 1.00 25.17 184 ILE A CA 1
ATOM 1475 C C . ILE A 1 186 ? 15.465 28.392 -5.651 1.00 24.76 184 ILE A C 1
ATOM 1476 O O . ILE A 1 186 ? 15.344 29.617 -5.834 1.00 24.99 184 ILE A O 1
ATOM 1481 N N . LYS A 1 187 ? 16.631 27.748 -5.656 1.00 24.50 185 LYS A N 1
ATOM 1482 C CA . LYS A 1 187 ? 17.906 28.417 -5.886 1.00 24.78 185 LYS A CA 1
ATOM 1483 C C . LYS A 1 187 ? 17.980 28.996 -7.302 1.00 24.74 185 LYS A C 1
ATOM 1484 O O . LYS A 1 187 ? 18.372 30.141 -7.494 1.00 24.26 185 LYS A O 1
ATOM 1490 N N . GLY A 1 188 ? 17.557 28.204 -8.279 1.00 23.77 186 GLY A N 1
ATOM 1491 C CA . GLY A 1 188 ? 17.459 28.671 -9.650 1.00 23.73 186 GLY A CA 1
ATOM 1492 C C . GLY A 1 188 ? 16.549 29.891 -9.791 1.00 23.88 186 GLY A C 1
ATOM 1493 O O . GLY A 1 188 ? 16.903 30.895 -10.415 1.00 23.23 186 GLY A O 1
ATOM 1494 N N . ALA A 1 189 ? 15.360 29.785 -9.216 1.00 23.88 187 ALA A N 1
ATOM 1495 C CA . ALA A 1 189 ? 14.381 30.880 -9.230 1.00 24.05 187 ALA A CA 1
ATOM 1496 C C . ALA A 1 189 ? 14.980 32.130 -8.602 1.00 24.31 187 ALA A C 1
ATOM 1497 O O . ALA A 1 189 ? 14.856 33.223 -9.126 1.00 23.71 187 ALA A O 1
ATOM 1499 N N . SER A 1 190 ? 15.656 31.916 -7.477 1.00 24.75 188 SE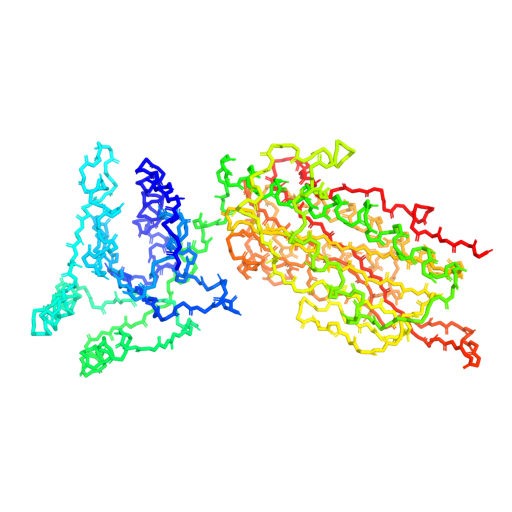R A N 1
ATOM 1500 C CA . SER A 1 190 ? 16.311 32.988 -6.708 1.00 24.71 188 SER A CA 1
ATOM 1501 C C . SER A 1 190 ? 17.364 33.704 -7.538 1.00 25.18 188 SER A C 1
ATOM 1502 O O . SER A 1 190 ? 17.477 34.919 -7.493 1.00 26.60 188 SER A O 1
ATOM 1505 N N . ARG A 1 191 ? 18.138 32.927 -8.279 1.00 24.90 189 ARG A N 1
ATOM 1506 C CA . ARG A 1 191 ? 19.221 33.459 -9.110 1.00 24.78 189 ARG A CA 1
ATOM 1507 C C . ARG A 1 191 ? 18.651 34.357 -10.193 1.00 25.12 189 ARG A C 1
ATOM 1508 O O . ARG A 1 191 ? 19.197 35.431 -10.490 1.00 24.33 189 ARG A O 1
ATOM 1516 N N . VAL A 1 192 ? 17.524 33.945 -10.751 1.00 24.42 190 VAL A N 1
ATOM 1517 C CA . VAL A 1 192 ? 16.898 34.786 -11.770 1.00 24.05 190 VAL A CA 1
ATOM 1518 C C . VAL A 1 192 ? 16.408 36.073 -11.126 1.00 24.13 190 VAL A C 1
ATOM 1519 O O . VAL A 1 192 ? 16.587 37.151 -11.681 1.00 23.75 190 VAL A O 1
ATOM 1523 N N . SER A 1 193 ? 15.773 35.953 -9.964 1.00 24.51 191 SER A N 1
ATOM 1524 C CA . SER A 1 193 ? 15.206 37.126 -9.282 1.00 25.19 191 SER A CA 1
ATOM 1525 C C . SER A 1 193 ? 16.302 38.183 -9.005 1.00 26.15 191 SER A C 1
ATOM 1526 O O . SER A 1 193 ? 16.131 39.370 -9.258 1.00 25.86 191 SER A O 1
ATOM 1529 N N . VAL A 1 194 ? 17.448 37.725 -8.517 1.00 28.09 192 VAL A N 1
ATOM 1530 C CA . VAL A 1 194 ? 18.539 38.648 -8.124 1.00 29.89 192 VAL A CA 1
ATOM 1531 C C . VAL A 1 194 ? 19.179 39.263 -9.366 1.00 29.38 192 VAL A C 1
ATOM 1532 O O . VAL A 1 194 ? 19.559 40.448 -9.386 1.00 30.44 192 VAL A O 1
ATOM 1536 N N . ALA A 1 195 ? 19.282 38.467 -10.421 1.00 28.41 193 ALA A N 1
ATOM 1537 C CA . ALA A 1 195 ? 19.851 38.950 -11.695 1.00 27.23 193 ALA A CA 1
ATOM 1538 C C . ALA A 1 195 ? 19.003 40.090 -12.238 1.00 26.79 193 ALA A C 1
ATOM 1539 O O . ALA A 1 195 ? 19.523 41.109 -12.675 1.00 26.39 193 ALA A O 1
ATOM 1541 N N . VAL A 1 196 ? 17.688 39.896 -12.224 1.00 25.90 194 VAL A N 1
ATOM 1542 C CA . VAL A 1 196 ? 16.744 40.927 -12.734 1.00 25.45 194 VAL A CA 1
ATOM 1543 C C . VAL A 1 196 ? 16.748 42.198 -11.845 1.00 25.87 194 VAL A C 1
ATOM 1544 O O . VAL A 1 196 ? 16.791 43.340 -12.336 1.00 25.63 194 VAL A O 1
ATOM 1548 N N . MET A 1 197 ? 16.762 41.989 -10.540 1.00 26.03 195 MET A N 1
ATOM 1549 C CA . MET A 1 197 ? 16.840 43.112 -9.593 1.00 26.74 195 MET A CA 1
ATOM 1550 C C . MET A 1 197 ? 18.144 43.872 -9.788 1.00 26.85 195 MET A C 1
ATOM 1551 O O . MET A 1 197 ? 18.130 45.079 -9.986 1.00 27.29 195 MET A O 1
ATOM 1556 N N . SER A 1 198 ? 19.267 43.143 -9.783 1.00 26.85 196 SER A N 1
ATOM 1557 C CA . SER A 1 198 ? 20.612 43.745 -9.817 1.00 28.08 196 SER A CA 1
ATOM 1558 C C . SER A 1 198 ? 21.010 44.320 -11.176 1.00 28.67 196 SER A C 1
ATOM 1559 O O . SER A 1 198 ? 21.614 45.382 -11.256 1.00 29.50 196 SER A O 1
ATOM 1562 N N . LYS A 1 199 ? 20.670 43.600 -12.234 1.00 29.00 197 LYS A N 1
ATOM 1563 C CA . LYS A 1 199 ? 21.235 43.845 -13.563 1.00 29.86 197 LYS A CA 1
ATOM 1564 C C . LYS A 1 199 ? 20.263 44.522 -14.531 1.00 29.36 197 LYS A C 1
ATOM 1565 O O . LYS A 1 199 ? 20.652 44.901 -15.676 1.00 30.05 197 LYS A O 1
ATOM 1571 N N . TYR A 1 200 ? 19.006 44.633 -14.117 1.00 26.65 198 TYR A N 1
ATOM 1572 C CA . TYR A 1 200 ? 18.010 45.376 -14.915 1.00 25.74 198 TYR A CA 1
ATOM 1573 C C . TYR A 1 200 ? 17.319 46.474 -14.121 1.00 24.50 198 TYR A C 1
ATOM 1574 O O . TYR A 1 200 ? 17.379 47.630 -14.481 1.00 23.95 198 TYR A O 1
ATOM 1583 N N . PHE A 1 201 ? 16.694 46.107 -13.021 1.00 24.82 199 PHE A N 1
ATOM 1584 C CA . PHE A 1 201 ? 15.899 47.078 -12.238 1.00 24.27 199 PHE A CA 1
ATOM 1585 C C . PHE A 1 201 ? 16.757 48.260 -11.764 1.00 24.74 199 PHE A C 1
ATOM 1586 O O . PHE A 1 201 ? 16.432 49.410 -12.025 1.00 23.65 199 PHE A O 1
ATOM 1594 N N . VAL A 1 202 ? 17.876 47.967 -11.114 1.00 25.77 200 VAL A N 1
ATOM 1595 C CA . VAL A 1 202 ? 18.739 49.065 -10.587 1.00 26.04 2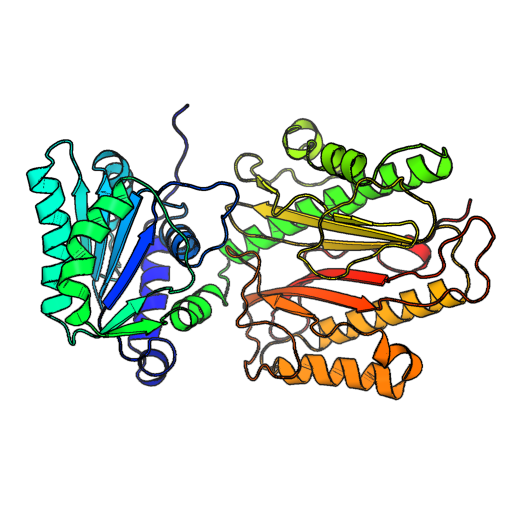00 VAL A CA 1
ATOM 1596 C C . VAL A 1 202 ? 19.244 50.014 -11.673 1.00 26.07 200 VAL A C 1
ATOM 1597 O O . VAL A 1 202 ? 19.216 51.226 -11.507 1.00 25.53 200 VAL A O 1
ATOM 1601 N N . ASP A 1 203 ? 19.729 49.454 -12.768 1.00 25.43 201 ASP A N 1
ATOM 1602 C CA . ASP A 1 203 ? 20.161 50.230 -13.920 1.00 25.71 201 ASP A CA 1
A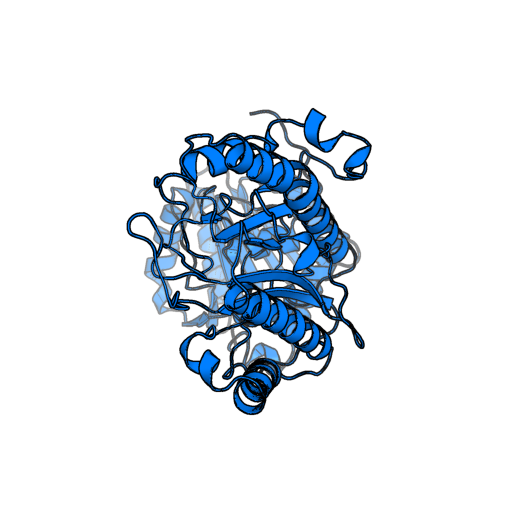TOM 1603 C C . ASP A 1 203 ? 19.031 51.131 -14.423 1.00 24.58 201 ASP A C 1
ATOM 1604 O O . ASP A 1 203 ? 19.218 52.329 -14.683 1.00 22.47 201 ASP A O 1
ATOM 1609 N N . GLU A 1 204 ? 17.847 50.539 -14.576 1.00 23.24 202 GLU A N 1
ATOM 1610 C CA . GLU A 1 204 ? 16.708 51.307 -15.116 1.00 23.82 202 GLU A CA 1
ATOM 1611 C C . GLU A 1 204 ? 16.321 52.408 -14.137 1.00 23.58 202 GLU A C 1
ATOM 1612 O O . GLU A 1 204 ? 16.126 53.567 -14.517 1.00 23.75 202 GLU A O 1
ATOM 1618 N N . LEU A 1 205 ? 16.294 52.037 -12.867 1.00 23.95 203 LEU A N 1
ATOM 1619 C CA . LEU A 1 205 ? 15.803 52.943 -11.834 1.00 23.81 203 LEU A CA 1
ATOM 1620 C C . LEU A 1 205 ? 16.711 54.162 -11.721 1.00 24.33 203 LEU A C 1
ATOM 1621 O O . LEU A 1 205 ? 16.237 55.311 -11.726 1.00 22.77 203 LEU A O 1
ATOM 1626 N N . SER A 1 206 ? 18.009 53.898 -11.582 1.00 24.55 204 SER A N 1
ATOM 1627 C CA . SER A 1 206 ? 18.959 55.000 -11.351 1.00 25.60 204 SER A CA 1
ATOM 1628 C C . SER A 1 206 ? 18.997 55.943 -12.560 1.00 25.78 204 SER A C 1
ATOM 1629 O O . SER A 1 206 ? 19.129 57.172 -12.439 1.00 25.99 204 SER A O 1
ATOM 1632 N N . THR A 1 207 ? 18.826 55.371 -13.746 1.00 26.52 205 THR A N 1
ATOM 1633 C CA . THR A 1 207 ? 18.830 56.156 -14.976 1.00 25.28 205 THR A CA 1
ATOM 1634 C C . THR A 1 207 ? 17.623 57.095 -15.014 1.00 25.21 205 THR A C 1
ATOM 1635 O O . THR A 1 207 ? 17.744 58.295 -15.314 1.00 24.05 205 THR A O 1
ATOM 1639 N N . TYR A 1 208 ? 16.465 56.535 -14.692 1.00 24.86 206 TYR A N 1
ATOM 1640 C CA . TYR A 1 208 ? 15.196 57.269 -14.738 1.00 25.34 206 TYR A CA 1
ATOM 1641 C C . TYR A 1 208 ? 15.275 58.460 -13.796 1.00 25.47 206 TYR A C 1
ATOM 1642 O O . TYR A 1 208 ? 14.893 59.573 -14.135 1.00 26.23 206 TYR A O 1
ATOM 1651 N N . ILE A 1 209 ? 15.822 58.216 -12.614 1.00 26.30 207 ILE A N 1
ATOM 1652 C CA . ILE A 1 209 ? 15.904 59.265 -11.606 1.00 26.16 207 ILE A CA 1
ATOM 1653 C C . ILE A 1 209 ? 16.895 60.333 -12.074 1.00 26.59 207 ILE A C 1
ATOM 1654 O O . ILE A 1 209 ? 16.612 61.523 -12.060 1.00 25.78 207 ILE A O 1
ATOM 1659 N N . ASP A 1 210 ? 18.063 59.875 -12.492 1.00 26.31 208 ASP A N 1
ATOM 1660 C CA . ASP A 1 210 ? 19.123 60.794 -12.948 1.00 27.32 208 ASP A CA 1
ATOM 1661 C C . ASP A 1 210 ? 18.613 61.675 -14.107 1.00 27.09 208 ASP A C 1
ATOM 1662 O O . ASP A 1 210 ? 18.852 62.870 -14.146 1.00 27.46 208 ASP A O 1
ATOM 1667 N N . GLN A 1 211 ? 17.845 61.076 -15.003 1.00 27.39 209 GLN A N 1
ATOM 1668 C CA . GLN A 1 211 ? 17.350 61.750 -16.204 1.00 27.57 209 GLN A CA 1
ATOM 1669 C C . GLN A 1 211 ? 16.022 62.465 -16.017 1.00 27.93 209 GLN A C 1
ATOM 1670 O O . GLN A 1 211 ? 15.516 63.110 -16.943 1.00 28.93 209 GLN A O 1
ATOM 1676 N N . GLY A 1 212 ? 15.466 62.343 -14.826 1.00 28.28 210 GLY A N 1
ATOM 1677 C CA . GLY A 1 212 ? 14.172 62.953 -14.486 1.00 28.64 210 GLY A CA 1
ATOM 1678 C C . GLY A 1 212 ? 13.003 62.438 -15.303 1.00 28.95 210 GLY A C 1
ATOM 1679 O O . GLY A 1 212 ? 12.044 63.157 -15.589 1.00 28.32 210 GLY A O 1
ATOM 1680 N N . LYS A 1 213 ? 13.116 61.179 -15.688 1.00 29.33 211 LYS A N 1
ATOM 1681 C CA . LYS A 1 213 ? 12.064 60.468 -16.420 1.00 29.57 211 LYS A CA 1
ATOM 1682 C C . LYS A 1 213 ? 10.723 60.515 -15.705 1.00 29.34 211 LYS A C 1
ATOM 1683 O O . LYS A 1 213 ? 10.638 60.305 -14.498 1.00 29.43 211 LYS A O 1
ATOM 1689 N N . LYS A 1 214 ? 9.676 60.799 -16.471 1.00 29.13 212 LYS A N 1
ATOM 1690 C CA . LYS A 1 214 ? 8.307 60.700 -15.970 1.00 29.18 212 LYS A CA 1
ATOM 1691 C C . LYS A 1 214 ? 7.719 59.350 -16.361 1.00 28.29 212 LYS A C 1
ATOM 1692 O O . LYS A 1 214 ? 7.537 59.028 -17.533 1.00 27.71 212 LYS A O 1
ATOM 1698 N N . ILE A 1 215 ? 7.472 58.554 -15.338 1.00 27.29 213 ILE A N 1
ATOM 1699 C CA . ILE A 1 215 ? 6.976 57.188 -15.508 1.00 27.12 213 ILE A CA 1
ATOM 1700 C C . ILE A 1 215 ? 6.226 56.748 -14.260 1.00 26.41 213 ILE A C 1
ATOM 1701 O O . ILE A 1 215 ? 6.640 57.041 -13.147 1.00 25.96 213 ILE A O 1
ATOM 1706 N N . THR A 1 216 ? 5.087 56.099 -14.460 1.00 25.88 214 THR A N 1
ATOM 1707 C CA . THR A 1 216 ? 4.310 55.603 -13.320 1.00 25.74 214 THR A CA 1
ATOM 1708 C C . THR A 1 216 ? 4.884 54.286 -12.823 1.00 25.87 214 THR A C 1
ATOM 1709 O O . THR A 1 216 ? 5.545 53.564 -13.557 1.00 25.21 214 THR A O 1
ATOM 1713 N N . HIS A 1 217 ? 4.642 54.005 -11.549 1.00 26.16 215 HIS A N 1
ATOM 1714 C CA . HIS A 1 217 ? 5.107 52.760 -10.913 1.00 26.52 215 HIS A CA 1
ATOM 1715 C C . HIS A 1 217 ? 4.601 51.539 -11.703 1.00 26.25 215 HIS A C 1
ATOM 1716 O O . HIS A 1 217 ? 5.351 50.611 -11.996 1.00 26.58 215 HIS A O 1
ATOM 1723 N N . SER A 1 218 ? 3.332 51.592 -12.089 1.00 26.62 216 SER A N 1
ATOM 1724 C CA . SER A 1 218 ? 2.684 50.454 -12.741 1.00 26.56 216 SER A CA 1
ATOM 1725 C C . SER A 1 218 ? 3.247 50.259 -14.153 1.00 26.91 216 SER A C 1
ATOM 1726 O O . SER A 1 218 ? 3.390 49.143 -14.632 1.00 27.27 216 SER A O 1
ATOM 1729 N N . LYS A 1 219 ? 3.595 51.361 -14.793 1.00 27.34 217 LYS A N 1
ATOM 1730 C CA . LYS A 1 219 ? 4.216 51.329 -16.123 1.00 27.56 217 LYS A CA 1
ATOM 1731 C C . LYS A 1 219 ? 5.629 50.709 -16.025 1.00 26.73 217 LYS A C 1
ATOM 1732 O O . LYS A 1 219 ? 6.018 49.886 -16.842 1.00 26.63 217 LYS A O 1
ATOM 1738 N N . PHE A 1 220 ? 6.375 51.099 -15.001 1.00 26.39 218 PHE A N 1
ATOM 1739 C CA . PHE A 1 220 ? 7.724 50.543 -14.746 1.00 26.25 218 PHE A CA 1
ATOM 1740 C C . PHE A 1 220 ? 7.604 49.039 -14.430 1.00 26.61 218 PHE A C 1
ATOM 1741 O O . PHE A 1 220 ? 8.343 48.190 -14.919 1.00 25.99 218 PHE A O 1
ATOM 1749 N N . SER A 1 221 ? 6.629 48.726 -13.600 1.00 26.91 219 SER A N 1
ATOM 1750 C CA . SER A 1 221 ? 6.345 47.340 -13.227 1.00 27.77 219 SER A CA 1
ATOM 1751 C C . SER A 1 221 ? 5.995 46.458 -14.441 1.00 27.55 219 SER A C 1
ATOM 1752 O O . SER A 1 221 ? 6.456 45.342 -14.559 1.00 26.46 219 SER A O 1
ATOM 1755 N N . ASP A 1 222 ? 5.172 46.985 -15.327 1.00 27.74 220 ASP A N 1
ATOM 1756 C CA . ASP A 1 222 ? 4.739 46.233 -16.515 1.00 28.31 220 ASP A CA 1
ATOM 1757 C C . ASP A 1 222 ? 5.921 46.007 -17.440 1.00 27.70 220 ASP A C 1
ATOM 1758 O O . ASP A 1 222 ? 6.043 44.981 -18.089 1.00 27.21 220 ASP A O 1
ATOM 1763 N N . GLN A 1 223 ? 6.763 47.026 -17.521 1.00 27.88 221 GLN A N 1
ATOM 1764 C CA . GLN A 1 223 ? 7.951 47.004 -18.373 1.00 27.95 221 GLN A CA 1
ATOM 1765 C C . GLN A 1 223 ? 8.860 45.853 -17.930 1.00 27.59 221 GLN A C 1
ATOM 1766 O O . GLN A 1 223 ? 9.302 45.008 -18.722 1.00 27.56 221 GLN A O 1
ATOM 1772 N N . MET A 1 224 ? 9.086 45.806 -16.633 1.00 27.43 222 MET A N 1
ATOM 1773 C CA . MET A 1 224 ? 9.936 44.786 -16.024 1.00 28.19 222 MET A CA 1
ATOM 1774 C C . MET A 1 224 ? 9.307 43.378 -16.191 1.00 27.48 222 MET A C 1
ATOM 1775 O O . MET A 1 224 ? 9.972 42.425 -16.552 1.00 27.40 222 MET A O 1
ATOM 1780 N N . GLU A 1 225 ? 8.003 43.288 -15.971 1.00 28.14 223 GLU A N 1
ATOM 1781 C CA . GLU A 1 225 ? 7.257 42.036 -16.143 1.00 28.29 223 GLU A CA 1
ATOM 1782 C C . GLU A 1 225 ? 7.401 41.476 -17.578 1.00 27.63 223 GLU A C 1
ATOM 1783 O O . GLU A 1 225 ? 7.562 40.261 -17.790 1.00 26.65 223 GLU A O 1
ATOM 1789 N N . SER A 1 226 ? 7.386 42.374 -18.561 1.00 27.59 224 SER A N 1
ATOM 1790 C CA A SER A 1 226 ? 7.389 41.957 -19.967 0.50 27.33 224 SER A CA 1
ATOM 1791 C CA B SER A 1 226 ? 7.401 41.987 -19.978 0.50 27.36 224 SER A CA 1
ATOM 1792 C C . SER A 1 226 ? 8.711 41.296 -20.336 1.00 27.44 224 SER A C 1
ATOM 1793 O O . SER A 1 226 ? 8.825 40.627 -21.360 1.00 27.16 224 SER A O 1
ATOM 1798 N N . LEU A 1 227 ? 9.687 41.478 -19.473 1.00 27.82 225 LEU A N 1
ATOM 1799 C CA . LEU A 1 227 ? 11.043 40.949 -19.652 1.00 28.89 225 LEU A CA 1
ATOM 1800 C C . LEU A 1 227 ? 11.012 39.410 -19.755 1.00 29.82 225 LEU A C 1
ATOM 1801 O O . LEU A 1 227 ? 11.869 38.793 -20.409 1.00 29.15 225 LEU A O 1
ATOM 1806 N N . ILE A 1 228 ? 9.995 38.796 -19.147 1.00 30.10 226 ILE A N 1
ATOM 1807 C CA . ILE A 1 228 ? 9.903 37.318 -19.130 1.00 30.55 226 ILE A CA 1
ATOM 1808 C C . ILE A 1 228 ? 9.703 36.744 -20.535 1.00 31.45 226 ILE A C 1
ATOM 1809 O O . ILE A 1 228 ? 10.001 35.580 -20.796 1.00 32.00 226 ILE A O 1
ATOM 1814 N N . ASP A 1 229 ? 9.226 37.595 -21.432 1.00 31.19 227 ASP A N 1
ATOM 1815 C CA . ASP A 1 229 ? 8.959 37.234 -22.827 1.00 31.69 227 ASP A CA 1
ATOM 1816 C C . ASP A 1 229 ? 10.227 37.283 -23.673 1.00 30.44 227 ASP A C 1
ATOM 1817 O O . ASP A 1 229 ? 10.242 36.841 -24.812 1.00 30.30 227 ASP A O 1
ATOM 1822 N N . ASN A 1 230 ? 11.290 37.798 -23.076 1.00 29.32 228 ASN A N 1
ATOM 1823 C CA . ASN A 1 230 ? 12.552 38.055 -23.783 1.00 28.10 228 ASN A CA 1
ATOM 1824 C C . ASN A 1 230 ? 13.634 37.042 -23.425 1.00 28.34 228 ASN A C 1
ATOM 1825 O O . ASN A 1 230 ? 14.453 37.266 -22.527 1.00 27.33 228 ASN A O 1
ATOM 1830 N N . GLU A 1 231 ? 13.648 35.930 -24.152 1.00 29.13 229 GLU A N 1
ATOM 1831 C CA . GLU A 1 231 ? 14.581 34.845 -23.837 1.00 29.81 229 GLU A CA 1
ATOM 1832 C C . GLU A 1 231 ? 16.031 35.321 -24.019 1.00 29.37 229 GLU A C 1
ATOM 1833 O O . GLU A 1 231 ? 16.922 34.941 -23.252 1.00 29.63 229 GLU A O 1
ATOM 1839 N N . ALA A 1 232 ? 16.241 36.215 -24.980 1.00 28.41 230 ALA A N 1
ATOM 1840 C CA . ALA A 1 232 ? 17.588 36.726 -25.267 1.00 27.95 230 ALA A CA 1
ATOM 1841 C C . ALA A 1 232 ? 18.168 37.456 -24.066 1.00 27.81 230 ALA A C 1
ATOM 1842 O O . ALA A 1 232 ? 19.373 37.409 -23.809 1.00 27.14 230 ALA A O 1
ATOM 1844 N N . PHE A 1 233 ? 17.293 38.118 -23.325 1.00 27.94 231 PHE A N 1
ATOM 1845 C CA . PHE A 1 233 ? 17.708 38.852 -22.135 1.00 29.09 231 PHE A CA 1
ATOM 1846 C C . PHE A 1 233 ? 18.323 37.905 -21.108 1.00 29.44 231 PHE A C 1
ATOM 1847 O O . PHE A 1 233 ? 19.358 38.198 -20.535 1.00 29.37 231 PHE A O 1
ATOM 1855 N N . PHE A 1 234 ? 17.691 36.754 -20.896 1.00 29.94 232 PHE A N 1
ATOM 1856 C CA . PHE A 1 234 ? 18.151 35.818 -19.851 1.00 30.58 232 PHE A CA 1
ATOM 1857 C C . PHE A 1 234 ? 19.426 35.092 -20.258 1.00 31.77 232 PHE A C 1
ATOM 1858 O O . PHE A 1 234 ? 20.189 34.616 -19.411 1.00 32.29 232 PHE A O 1
ATOM 1866 N N . GLN A 1 235 ? 19.656 35.067 -21.562 1.00 32.65 233 GLN A N 1
ATOM 1867 C CA . GLN A 1 235 ? 20.770 34.329 -22.173 1.00 33.74 233 GLN A CA 1
ATOM 1868 C C . GLN A 1 235 ? 22.060 35.132 -22.255 1.00 34.17 233 GLN A C 1
ATOM 1869 O O . GLN A 1 235 ? 23.085 34.641 -22.710 1.00 34.62 233 GLN A O 1
ATOM 1875 N N . THR A 1 236 ? 21.987 36.367 -21.794 1.00 34.98 234 THR A N 1
ATOM 1876 C CA . THR A 1 236 ? 23.155 37.245 -21.709 1.00 36.08 234 THR A CA 1
ATOM 1877 C C . THR A 1 236 ? 24.168 36.670 -20.738 1.00 36.88 234 THR A C 1
ATOM 1878 O O . THR A 1 236 ? 23.898 36.525 -19.536 1.00 36.58 234 THR A O 1
ATOM 1882 N N . LYS A 1 237 ? 25.355 36.400 -21.264 1.00 37.67 235 LYS A N 1
ATOM 1883 C CA . LYS A 1 237 ? 26.416 35.721 -20.501 1.00 38.56 235 LYS A CA 1
ATOM 1884 C C . LYS A 1 237 ? 26.674 36.361 -19.138 1.00 38.89 235 LYS A C 1
ATOM 1885 O O . LYS A 1 237 ? 27.033 35.678 -18.171 1.00 39.47 235 LYS A O 1
ATOM 1891 N N . SER A 1 238 ? 26.459 37.668 -19.069 1.00 38.99 236 SER A N 1
ATOM 1892 C CA . SER A 1 238 ? 26.675 38.447 -17.827 1.00 39.06 236 SER A CA 1
ATOM 1893 C C . SER A 1 238 ? 25.801 37.933 -16.678 1.00 39.24 236 SER A C 1
ATOM 1894 O O . SER A 1 238 ? 26.218 37.919 -15.511 1.00 40.37 236 SER A O 1
ATOM 1897 N N . LEU A 1 239 ? 24.581 37.540 -17.022 1.00 38.35 237 LEU A N 1
ATOM 1898 C CA . LEU A 1 239 ? 23.554 37.219 -16.022 1.00 37.66 237 LEU A CA 1
ATOM 1899 C C . LEU A 1 239 ? 23.849 35.894 -15.354 1.00 36.87 237 LEU A C 1
ATOM 1900 O O . LEU A 1 239 ? 23.392 35.623 -14.238 1.00 36.80 237 LEU A O 1
ATOM 1905 N N . LYS A 1 240 ? 24.631 35.088 -16.054 1.00 36.12 238 LYS A N 1
ATOM 1906 C CA . LYS A 1 240 ? 25.032 33.769 -15.586 1.00 35.68 238 LYS A CA 1
ATOM 1907 C C . LYS A 1 240 ? 23.811 32.888 -15.248 1.00 34.63 238 LYS A C 1
ATOM 1908 O O . LYS A 1 240 ? 23.729 32.305 -14.171 1.00 33.63 238 LYS A O 1
ATOM 1914 N N . LEU A 1 241 ? 22.884 32.801 -16.197 1.00 33.04 239 LEU A N 1
ATOM 1915 C CA . LEU A 1 241 ? 21.669 31.993 -16.050 1.00 32.10 239 LEU A CA 1
ATOM 1916 C C . LEU A 1 241 ? 21.563 30.920 -17.127 1.00 31.94 239 LEU A C 1
ATOM 1917 O O . LEU A 1 241 ? 20.466 30.494 -17.500 1.00 31.56 239 LEU A O 1
ATOM 1922 N N . GLY A 1 242 ? 22.716 30.513 -17.644 1.00 32.61 240 GLY A N 1
ATOM 1923 C CA . GLY A 1 242 ? 22.787 29.609 -18.806 1.00 32.11 240 GLY A CA 1
ATOM 1924 C C . GLY A 1 242 ? 22.111 28.262 -18.610 1.00 32.50 240 GLY A C 1
ATOM 1925 O O . GLY A 1 242 ? 21.715 27.596 -19.565 1.00 31.93 240 GLY A O 1
ATOM 1926 N N . ASP A 1 243 ? 21.983 27.871 -17.355 1.00 32.53 241 ASP A N 1
ATOM 1927 C CA . ASP A 1 243 ? 21.514 26.526 -16.985 1.00 32.33 241 ASP A CA 1
ATOM 1928 C C . ASP A 1 243 ? 20.015 26.500 -16.778 1.00 32.61 241 ASP A C 1
ATOM 1929 O O . ASP A 1 243 ? 19.413 25.436 -16.629 1.00 33.06 241 ASP A O 1
ATOM 1934 N N . ILE A 1 244 ? 19.419 27.686 -16.731 1.00 31.78 242 ILE A N 1
ATOM 1935 C CA . ILE A 1 244 ? 17.988 27.797 -16.441 1.00 31.16 242 ILE A CA 1
ATOM 1936 C C . ILE A 1 244 ? 17.157 27.479 -17.677 1.00 30.74 242 ILE A C 1
ATOM 1937 O O . ILE A 1 244 ? 17.398 28.005 -18.753 1.00 30.25 242 ILE A O 1
ATOM 1942 N N . ASP A 1 245 ? 16.191 26.586 -17.495 1.00 30.34 243 ASP A N 1
ATOM 1943 C CA . ASP A 1 245 ? 15.215 26.245 -18.541 1.00 29.90 243 ASP A CA 1
ATOM 1944 C C . ASP A 1 245 ? 14.107 27.291 -18.534 1.00 29.87 243 ASP A C 1
ATOM 1945 O O . ASP A 1 245 ? 13.181 27.240 -17.737 1.00 28.42 243 ASP A O 1
ATOM 1950 N N . LEU A 1 246 ? 14.243 28.237 -19.453 1.00 30.01 244 LEU A N 1
ATOM 1951 C CA . LEU A 1 246 ? 13.358 29.402 -19.549 1.00 30.05 244 LEU A CA 1
ATOM 1952 C C . LEU A 1 246 ? 11.903 29.011 -19.742 1.00 30.10 244 LEU A C 1
ATOM 1953 O O . LEU A 1 246 ? 11.005 29.729 -19.324 1.00 31.31 244 LEU A O 1
ATOM 1958 N N . ASP A 1 247 ? 11.689 27.849 -20.337 1.00 29.79 245 ASP A N 1
ATOM 1959 C CA . ASP A 1 247 ? 10.325 27.313 -20.558 1.00 29.56 245 ASP A CA 1
ATOM 1960 C C . ASP A 1 247 ? 9.596 26.973 -19.242 1.00 29.31 245 ASP A C 1
ATOM 1961 O O . ASP A 1 247 ? 8.374 26.724 -19.230 1.00 29.63 245 ASP A O 1
ATOM 1966 N N . GLN A 1 248 ? 10.361 26.905 -18.156 1.00 27.94 246 GLN A N 1
ATOM 1967 C CA . GLN A 1 248 ? 9.828 26.511 -16.840 1.00 27.73 246 GLN A CA 1
ATOM 1968 C C . GLN A 1 248 ? 9.849 27.681 -15.871 1.00 26.54 246 GLN A C 1
ATOM 1969 O O . GLN A 1 248 ? 9.713 27.533 -14.662 1.00 25.67 246 GLN A O 1
ATOM 1975 N N . LEU A 1 249 ? 9.992 28.865 -16.440 1.00 25.93 247 LEU A N 1
ATOM 1976 C CA . LEU A 1 249 ? 10.099 30.085 -15.658 1.00 26.23 247 LEU A CA 1
ATOM 1977 C C . LEU A 1 249 ? 8.841 30.931 -15.751 1.00 26.18 247 LEU A C 1
ATOM 1978 O O . LEU A 1 249 ? 8.298 31.143 -16.824 1.00 27.21 247 LEU A O 1
ATOM 1983 N N . GLU A 1 250 ? 8.413 31.437 -14.611 1.00 26.71 248 GLU A N 1
ATOM 1984 C CA . GLU A 1 250 ? 7.259 32.334 -14.523 1.00 27.48 248 GLU A CA 1
ATOM 1985 C C . GLU A 1 250 ? 7.462 33.380 -13.447 1.00 26.67 248 GLU A C 1
ATOM 1986 O O . GLU A 1 250 ? 8.275 33.209 -12.558 1.00 26.80 248 GLU A O 1
ATOM 1992 N N . TRP A 1 251 ? 6.659 34.438 -13.502 1.00 26.38 249 TRP A N 1
ATOM 1993 C CA . TRP A 1 251 ? 6.594 35.394 -12.380 1.00 26.30 249 TRP A CA 1
ATOM 1994 C C . TRP A 1 251 ? 5.782 34.811 -11.229 1.00 26.80 249 TRP A C 1
ATOM 1995 O O . TRP A 1 251 ? 4.792 34.107 -11.460 1.00 26.81 249 TRP A O 1
ATOM 2006 N N . CYS A 1 252 ? 6.173 35.153 -10.006 1.00 26.73 250 CYS A N 1
ATOM 2007 C CA . CYS A 1 252 ? 5.390 34.797 -8.790 1.00 27.20 250 CYS A CA 1
ATOM 2008 C C . CYS A 1 252 ? 4.201 35.719 -8.607 1.00 27.26 250 CYS A C 1
ATOM 2009 O O . CYS A 1 252 ? 3.139 35.306 -8.132 1.00 28.08 250 CYS A O 1
ATOM 2012 N N . TYR A 1 253 ? 4.401 36.946 -9.075 1.00 27.10 251 TYR A N 1
ATOM 2013 C CA . TYR A 1 253 ? 3.436 38.044 -9.018 1.00 27.04 251 TYR A CA 1
ATOM 2014 C C . TYR A 1 253 ? 3.980 39.237 -9.822 1.00 26.94 251 TYR A C 1
ATOM 2015 O O . TYR A 1 253 ? 5.127 39.234 -10.283 1.00 26.46 251 TYR A O 1
ATOM 2024 N N . THR A 1 254 ? 3.154 40.264 -9.956 1.00 27.10 252 THR A N 1
ATOM 2025 C CA . THR A 1 254 ? 3.574 41.487 -10.641 1.00 26.31 252 THR A CA 1
ATOM 2026 C C . THR A 1 254 ? 4.475 42.300 -9.725 1.00 26.37 252 THR A C 1
ATOM 2027 O O . THR A 1 254 ? 4.077 42.633 -8.602 1.00 27.63 252 THR A O 1
ATOM 2031 N N . PRO A 1 255 ? 5.701 42.623 -10.188 1.00 26.13 253 PRO A N 1
ATOM 2032 C CA . PRO A 1 255 ? 6.657 43.355 -9.332 1.00 26.08 253 PRO A CA 1
ATOM 2033 C C . PRO A 1 255 ? 6.059 44.589 -8.676 1.00 25.10 253 PRO A C 1
ATOM 2034 O O . PRO A 1 255 ? 5.313 45.357 -9.287 1.00 25.02 253 PRO A O 1
ATOM 2038 N N . ILE A 1 256 ? 6.368 44.721 -7.397 1.00 24.94 254 ILE A N 1
ATOM 2039 C CA . ILE A 1 256 ? 5.866 45.794 -6.571 1.00 25.44 254 ILE A CA 1
ATOM 2040 C C . ILE A 1 256 ? 6.913 46.903 -6.501 1.00 24.97 254 ILE A C 1
ATOM 2041 O O . ILE A 1 256 ? 8.018 46.726 -5.947 1.00 26.85 254 ILE A O 1
ATOM 2046 N N . ILE A 1 257 ? 6.547 48.060 -7.032 1.00 24.67 255 ILE A N 1
ATOM 2047 C CA . ILE A 1 257 ? 7.410 49.245 -7.011 1.00 23.50 255 ILE A CA 1
ATOM 2048 C C . ILE A 1 257 ? 6.711 50.405 -6.314 1.00 23.30 255 ILE A C 1
ATOM 2049 O O . ILE A 1 257 ? 5.570 50.771 -6.647 1.00 23.91 255 ILE A O 1
ATOM 2054 N N . GLN A 1 258 ? 7.413 50.971 -5.338 1.00 23.68 256 GLN A N 1
ATOM 2055 C CA . GLN A 1 258 ? 6.881 52.067 -4.507 1.00 24.34 256 GLN A CA 1
ATOM 2056 C C . GLN A 1 258 ? 7.890 53.193 -4.310 1.00 23.33 256 GLN A C 1
ATOM 2057 O O . GLN A 1 258 ? 9.096 52.961 -4.193 1.00 24.16 256 GLN A O 1
ATOM 2063 N N . SER A 1 259 ? 7.367 54.411 -4.307 1.00 22.90 257 SER A N 1
ATOM 2064 C CA . SER A 1 259 ? 8.120 55.636 -3.988 1.00 22.89 257 SER A CA 1
ATOM 2065 C C . SER A 1 259 ? 7.199 56.819 -3.666 1.00 23.64 257 SER A C 1
ATOM 2066 O O . SER A 1 259 ? 5.967 56.737 -3.753 1.00 23.77 257 SER A O 1
ATOM 2069 N N . GLY A 1 260 ? 7.828 57.941 -3.353 1.00 23.32 258 GLY A N 1
ATOM 2070 C CA . GLY A 1 260 ? 7.119 59.223 -3.282 1.00 24.85 258 GLY A CA 1
ATOM 2071 C C . GLY A 1 260 ? 6.142 59.298 -2.134 1.00 25.13 258 GLY A C 1
ATOM 2072 O O . GLY A 1 260 ? 5.135 60.002 -2.199 1.00 26.15 258 GLY A O 1
ATOM 2073 N N . GLY A 1 261 ? 6.455 58.561 -1.082 1.00 25.76 259 GLY A N 1
ATOM 2074 C CA . GLY A 1 261 ? 5.814 58.768 0.213 1.00 27.01 259 GLY A CA 1
ATOM 2075 C C . GLY A 1 261 ? 4.685 57.832 0.533 1.00 28.24 259 GLY A C 1
ATOM 2076 O O . GLY A 1 261 ? 4.129 57.874 1.631 1.00 29.47 259 GLY A O 1
ATOM 2077 N N . SER A 1 262 ? 4.354 56.992 -0.438 1.00 28.48 260 SER A N 1
ATOM 2078 C CA . SER A 1 262 ? 3.288 56.015 -0.294 1.00 28.98 260 SER A CA 1
ATOM 2079 C C . SER A 1 262 ? 3.849 54.593 -0.367 1.00 27.76 260 SER A C 1
ATOM 2080 O O . SER A 1 262 ? 4.309 54.145 -1.417 1.00 27.22 260 SER A O 1
ATOM 2083 N N . TYR A 1 263 ? 3.809 53.906 0.771 1.00 26.16 261 TYR A N 1
ATOM 2084 C CA . TYR A 1 263 ? 4.415 52.565 0.902 1.00 25.58 261 TYR A CA 1
ATOM 2085 C C . TYR A 1 263 ? 3.478 51.615 1.562 1.00 26.48 261 TYR A C 1
ATOM 2086 O O . TYR A 1 263 ? 2.540 52.038 2.273 1.00 26.53 261 TYR A O 1
ATOM 2095 N N . ASP A 1 264 ? 3.710 50.343 1.262 1.00 26.23 262 ASP A N 1
ATOM 2096 C CA . ASP A 1 264 ? 2.950 49.186 1.810 1.00 27.50 262 ASP A CA 1
ATOM 2097 C C . ASP A 1 264 ? 3.870 47.974 1.874 1.00 28.17 262 ASP A C 1
ATOM 2098 O O . ASP A 1 264 ? 4.293 47.434 0.852 1.00 28.01 262 ASP A O 1
ATOM 2103 N N . LEU A 1 265 ? 4.215 47.595 3.080 1.00 28.29 263 LEU A N 1
ATOM 2104 C CA . LEU A 1 265 ? 5.186 46.520 3.295 1.00 28.79 263 LEU A CA 1
ATOM 2105 C C . LEU A 1 265 ? 4.522 45.136 3.304 1.00 29.27 263 LEU A C 1
ATOM 2106 O O . LEU A 1 265 ? 5.159 44.117 3.529 1.00 28.83 263 LEU A O 1
ATOM 2111 N N . LYS A 1 266 ? 3.209 45.107 3.101 1.00 29.39 264 LYS A N 1
ATOM 2112 C CA . LYS A 1 266 ? 2.487 43.819 3.013 1.00 30.19 264 LYS A CA 1
ATOM 2113 C C . LYS A 1 266 ? 2.691 43.197 1.630 1.00 29.79 264 LYS A C 1
ATOM 2114 O O . LYS A 1 266 ? 2.686 43.913 0.638 1.00 29.35 264 LYS A O 1
ATOM 2120 N N . PRO A 1 267 ? 2.833 41.864 1.560 1.00 31.02 265 PRO A N 1
ATOM 2121 C CA . PRO A 1 267 ? 3.048 41.127 0.301 1.00 31.56 265 PRO A CA 1
ATOM 2122 C C . PRO A 1 267 ? 1.871 41.228 -0.648 1.00 30.94 265 PRO A C 1
ATOM 2123 O O . PRO A 1 267 ? 1.988 40.909 -1.844 1.00 30.62 265 PRO A O 1
ATOM 2127 N N . SER A 1 268 ? 0.748 41.696 -0.102 1.00 30.36 266 SER A N 1
ATOM 2128 C CA . SER A 1 268 ? -0.493 41.915 -0.869 1.00 29.53 266 SER A CA 1
ATOM 2129 C C . SER A 1 268 ? -0.559 43.254 -1.626 1.00 29.05 266 SER A C 1
ATOM 2130 O O . SER A 1 268 ? -1.532 43.538 -2.327 1.00 29.10 266 SER A O 1
ATOM 2133 N N . ALA A 1 269 ? 0.475 44.068 -1.453 1.00 29.36 267 ALA A N 1
ATOM 2134 C CA . ALA A 1 269 ? 0.572 45.384 -2.094 1.00 28.92 267 ALA A CA 1
ATOM 2135 C C . ALA A 1 269 ? 0.500 45.240 -3.604 1.00 29.38 267 ALA A C 1
ATOM 2136 O O . ALA A 1 269 ? 1.015 44.274 -4.183 1.00 29.70 267 ALA A O 1
ATOM 2138 N N . ILE A 1 270 ? -0.172 46.215 -4.204 1.00 29.52 268 ILE A N 1
ATOM 2139 C CA . ILE A 1 270 ? -0.334 46.348 -5.657 1.00 30.13 268 ILE A CA 1
ATOM 2140 C C . ILE A 1 270 ? 0.321 47.646 -6.082 1.00 29.78 268 ILE A C 1
ATOM 2141 O O . ILE A 1 270 ? 0.086 48.721 -5.495 1.00 28.93 268 ILE A O 1
ATOM 2146 N N . THR A 1 271 ? 1.184 47.533 -7.086 1.00 29.76 269 THR A N 1
ATOM 2147 C CA . THR A 1 271 ? 1.829 48.721 -7.649 1.00 28.86 269 THR A CA 1
ATOM 2148 C C . THR A 1 271 ? 0.791 49.721 -8.134 1.00 29.04 269 THR A C 1
ATOM 2149 O O . THR A 1 271 ? -0.151 49.368 -8.871 1.00 29.71 269 THR A O 1
ATOM 2153 N N . ASP A 1 272 ? 0.941 50.969 -7.676 1.00 28.63 270 ASP A N 1
ATOM 2154 C CA . ASP A 1 272 ? -0.005 52.047 -8.011 1.00 28.64 270 ASP A CA 1
ATOM 2155 C C . ASP A 1 272 ? 0.335 52.782 -9.308 1.00 28.25 270 ASP A C 1
ATOM 2156 O O . ASP A 1 272 ? 1.244 52.405 -10.043 1.00 27.56 270 ASP A O 1
ATOM 2161 N N . ASP A 1 273 ? -0.419 53.838 -9.565 1.00 27.70 271 ASP A N 1
ATOM 2162 C CA . ASP A 1 273 ? -0.341 54.557 -10.849 1.00 28.69 271 ASP A CA 1
ATOM 2163 C C . ASP A 1 273 ? 0.331 55.909 -10.698 1.00 28.35 271 ASP A C 1
ATOM 2164 O O . ASP A 1 273 ? 0.309 56.739 -11.600 1.00 29.37 271 ASP A O 1
ATOM 2169 N N . ARG A 1 274 ? 0.910 56.110 -9.527 1.00 28.04 272 ARG A N 1
ATOM 2170 C CA . ARG A 1 274 ? 1.594 57.349 -9.200 1.00 28.52 272 ARG A CA 1
ATOM 2171 C C . ARG A 1 274 ? 2.935 57.401 -9.929 1.00 27.80 272 ARG A C 1
ATOM 2172 O O . ARG A 1 274 ? 3.510 56.362 -10.279 1.00 26.67 272 ARG A O 1
ATOM 2180 N N . ASN A 1 275 ? 3.411 58.627 -10.144 1.00 27.69 273 ASN A N 1
ATOM 2181 C CA . ASN A 1 275 ? 4.739 58.869 -10.740 1.00 27.23 273 ASN A CA 1
ATOM 2182 C C . ASN A 1 275 ? 5.888 58.473 -9.820 1.00 27.07 273 ASN A C 1
ATOM 2183 O O . ASN A 1 275 ? 5.913 58.767 -8.618 1.00 27.62 273 ASN A O 1
ATOM 2188 N N . LEU A 1 276 ? 6.834 57.764 -10.408 1.00 26.28 274 LEU A N 1
ATOM 2189 C CA . LEU A 1 276 ? 8.096 57.463 -9.734 1.00 25.85 274 LEU A CA 1
ATOM 2190 C C . LEU A 1 276 ? 8.804 58.738 -9.257 1.00 25.47 274 LEU A C 1
ATOM 2191 O O . LEU A 1 276 ? 8.987 59.694 -10.010 1.00 25.21 274 LEU A O 1
ATOM 2196 N N . HIS A 1 277 ? 9.205 58.714 -7.985 1.00 25.72 275 HIS A N 1
ATOM 2197 C CA . HIS A 1 277 ? 9.907 59.814 -7.327 1.00 26.39 275 HIS A CA 1
ATOM 2198 C C . HIS A 1 277 ? 11.246 59.327 -6.800 1.00 25.40 275 HIS A C 1
ATOM 2199 O O . HIS A 1 277 ? 11.363 58.271 -6.176 1.00 24.01 275 HIS A O 1
ATOM 2206 N N . GLY A 1 278 ? 12.265 60.116 -7.089 1.00 24.42 276 GLY A N 1
ATOM 2207 C CA . GLY A 1 278 ? 13.598 59.852 -6.580 1.00 24.45 276 GLY A CA 1
ATOM 2208 C C . GLY A 1 278 ? 13.790 60.243 -5.124 1.00 23.48 276 GLY A C 1
ATOM 2209 O O . GLY A 1 278 ? 14.430 61.215 -4.806 1.00 23.07 276 GLY A O 1
ATOM 2210 N N . ASP A 1 279 ? 13.203 59.465 -4.234 1.00 24.33 277 ASP A N 1
ATOM 2211 C CA . ASP A 1 279 ? 13.417 59.670 -2.806 1.00 24.23 277 ASP A CA 1
ATOM 2212 C C . ASP A 1 279 ? 13.807 58.372 -2.105 1.00 24.21 277 ASP A C 1
ATOM 2213 O O . ASP A 1 279 ? 14.997 58.112 -1.846 1.00 25.34 277 ASP A O 1
ATOM 2218 N N . VAL A 1 280 ? 12.793 57.612 -1.750 1.00 23.98 278 VAL A N 1
ATOM 2219 C CA . VAL A 1 280 ? 12.963 56.265 -1.217 1.00 24.32 278 VAL A CA 1
ATOM 2220 C C . VAL A 1 280 ? 12.138 55.331 -2.067 1.00 24.49 278 VAL A C 1
ATOM 2221 O O . VAL A 1 280 ? 10.886 55.445 -2.139 1.00 23.34 278 VAL A O 1
ATOM 2225 N N . VAL A 1 281 ? 12.828 54.413 -2.729 1.00 23.96 279 VAL A N 1
ATOM 2226 C CA . VAL A 1 281 ? 12.168 53.455 -3.645 1.00 23.86 279 VAL A CA 1
ATOM 2227 C C . VAL A 1 281 ? 12.306 52.010 -3.134 1.00 24.76 279 VAL A C 1
ATOM 2228 O O . VAL A 1 281 ? 13.414 51.514 -2.876 1.00 25.20 279 VAL A O 1
ATOM 2232 N N . LEU A 1 282 ? 11.169 51.350 -2.995 1.00 23.54 280 LEU A N 1
ATOM 2233 C CA . LEU A 1 282 ? 11.135 49.929 -2.673 1.00 24.27 280 LEU A CA 1
ATOM 2234 C C . LEU A 1 282 ? 10.731 49.144 -3.905 1.00 24.62 280 LEU A C 1
ATOM 2235 O O . LEU A 1 282 ? 9.834 49.518 -4.656 1.00 24.34 280 LEU A O 1
ATOM 2240 N N . CYS A 1 283 ? 11.399 48.019 -4.061 1.00 24.40 281 CYS A N 1
ATOM 2241 C CA . CYS A 1 283 ? 11.038 47.055 -5.070 1.00 23.67 281 CYS A CA 1
ATOM 2242 C C . CYS A 1 283 ? 11.111 45.612 -4.520 1.00 24.64 281 CYS A C 1
ATOM 2243 O O . CYS A 1 283 ? 12.124 45.217 -3.922 1.00 25.18 281 CYS A O 1
ATOM 2246 N N . SER A 1 284 ? 10.042 44.875 -4.754 1.00 25.59 282 SER A N 1
ATOM 2247 C CA . SER A 1 284 ? 9.958 43.431 -4.492 1.00 26.36 282 SER A CA 1
ATOM 2248 C C . SER A 1 284 ? 9.583 42.720 -5.804 1.00 26.76 282 SER A C 1
ATOM 2249 O O . SER A 1 284 ? 8.669 43.128 -6.537 1.00 25.95 282 SER A O 1
ATOM 2252 N N . LEU A 1 285 ? 10.323 41.671 -6.109 1.00 26.39 283 LEU A N 1
ATOM 2253 C CA . LEU A 1 285 ? 10.016 40.823 -7.267 1.00 25.65 283 LEU A CA 1
ATOM 2254 C C . LEU A 1 285 ? 10.478 39.394 -7.030 1.00 25.14 283 LEU A C 1
ATOM 2255 O O . LEU A 1 285 ? 11.402 39.152 -6.241 1.00 24.33 283 LEU A O 1
ATOM 2260 N N . GLY A 1 286 ? 9.791 38.451 -7.674 1.00 24.62 284 GLY A N 1
ATOM 2261 C CA . GLY A 1 286 ? 10.141 37.026 -7.538 1.00 24.48 284 GLY A CA 1
ATOM 2262 C C . GLY A 1 286 ? 9.713 36.182 -8.713 1.00 23.87 284 GLY A C 1
ATOM 2263 O O . GLY A 1 286 ? 8.613 36.371 -9.267 1.00 23.02 284 GLY A O 1
ATOM 2264 N N . PHE A 1 287 ? 10.623 35.294 -9.105 1.00 24.11 285 PHE A N 1
ATOM 2265 C CA . PHE A 1 287 ? 10.350 34.259 -10.101 1.00 24.26 285 PHE A CA 1
ATOM 2266 C C . PHE A 1 287 ? 10.022 32.912 -9.455 1.00 24.62 285 PHE A C 1
ATOM 2267 O O . PHE A 1 287 ? 10.385 32.626 -8.316 1.00 24.11 285 PHE A O 1
ATOM 2275 N N . ARG A 1 288 ? 9.298 32.142 -10.248 1.00 24.85 286 ARG A N 1
ATOM 2276 C CA . ARG A 1 288 ? 8.931 30.762 -9.996 1.00 26.59 286 ARG A CA 1
ATOM 2277 C C . ARG A 1 288 ? 9.619 29.894 -11.063 1.00 25.24 286 ARG A C 1
ATOM 2278 O O . ARG A 1 288 ? 9.549 30.171 -12.271 1.00 25.66 286 ARG A O 1
ATOM 2286 N N . TYR A 1 289 ? 10.323 28.871 -10.599 1.00 25.39 287 TYR A N 1
ATOM 2287 C CA . TYR A 1 289 ? 11.034 27.941 -11.485 1.00 24.27 287 TYR A CA 1
ATOM 2288 C C . TYR A 1 289 ? 10.590 26.476 -11.243 1.00 24.32 287 TYR A C 1
ATOM 2289 O O . TYR A 1 289 ? 10.692 25.954 -10.118 1.00 23.74 287 TYR A O 1
ATOM 2298 N N . LYS A 1 290 ? 10.088 25.848 -12.299 1.00 24.86 288 LYS A N 1
ATOM 2299 C CA . LYS A 1 290 ? 9.522 24.491 -12.219 1.00 25.08 288 LYS A CA 1
ATOM 2300 C C . LYS A 1 290 ? 8.493 24.431 -11.085 1.00 25.12 288 LYS A C 1
ATOM 2301 O O . LYS A 1 290 ? 8.413 23.439 -10.341 1.00 25.57 288 LYS A O 1
ATOM 2307 N N . SER A 1 291 ? 7.768 25.534 -10.948 1.00 25.05 289 SER A N 1
ATOM 2308 C CA . SER A 1 291 ? 6.668 25.733 -9.979 1.00 24.71 289 SER A CA 1
ATOM 2309 C C . SER A 1 291 ? 7.137 26.077 -8.560 1.00 24.44 289 SER A C 1
ATOM 2310 O O . SER A 1 291 ? 6.328 26.206 -7.642 1.00 25.12 289 SER A O 1
ATOM 2313 N N . TYR A 1 292 ? 8.437 26.250 -8.377 1.00 23.37 290 TYR A N 1
ATOM 2314 C CA . TYR A 1 292 ? 8.970 26.626 -7.063 1.00 23.64 290 TYR A CA 1
ATOM 2315 C C . TYR A 1 292 ? 9.307 28.133 -6.997 1.00 24.38 290 TYR A C 1
ATOM 2316 O O . TYR A 1 292 ? 10.048 28.664 -7.822 1.00 24.02 290 TYR A O 1
ATOM 2325 N N . CYS A 1 293 ? 8.726 28.779 -5.986 1.00 24.24 291 CYS A N 1
ATOM 2326 C CA . CYS A 1 293 ? 8.807 30.251 -5.792 1.00 24.68 291 CYS A CA 1
ATOM 2327 C C . CYS A 1 293 ? 10.089 30.721 -5.140 1.00 24.45 291 CYS A C 1
ATOM 2328 O O . CYS A 1 293 ? 10.749 30.014 -4.370 1.00 25.33 291 CYS A O 1
ATOM 2331 N N . SER A 1 294 ? 10.384 31.967 -5.461 1.00 24.51 292 SER A N 1
ATOM 2332 C CA . SER A 1 294 ? 11.417 32.742 -4.804 1.00 24.52 292 SER A CA 1
ATOM 2333 C C . SER A 1 294 ? 10.948 34.213 -4.694 1.00 25.05 292 SER A C 1
ATOM 2334 O O . SER A 1 294 ? 9.969 34.628 -5.316 1.00 24.82 292 SER A O 1
ATOM 2337 N N . ASN A 1 295 ? 11.651 34.962 -3.865 1.00 25.93 293 ASN A N 1
ATOM 2338 C CA . ASN A 1 295 ? 11.339 36.380 -3.607 1.00 26.02 293 ASN A CA 1
ATOM 2339 C C . ASN A 1 295 ? 12.575 37.193 -3.163 1.00 26.22 293 ASN A C 1
ATOM 2340 O O . ASN A 1 295 ? 13.437 36.743 -2.386 1.00 25.92 293 ASN A O 1
ATOM 2345 N N . VAL A 1 296 ? 12.647 38.407 -3.680 1.00 25.23 294 VAL A N 1
ATOM 2346 C CA . VAL A 1 296 ? 13.710 39.360 -3.279 1.00 26.10 294 VAL A CA 1
ATOM 2347 C C . VAL A 1 296 ? 13.134 40.775 -3.261 1.00 25.95 294 VAL A C 1
ATOM 2348 O O . VAL A 1 296 ? 12.222 41.110 -4.013 1.00 26.63 294 VAL A O 1
ATOM 2352 N N . GLY A 1 297 ? 13.637 41.557 -2.317 1.00 27.08 295 GLY A N 1
ATOM 2353 C CA . GLY A 1 297 ? 13.174 42.920 -2.073 1.00 27.27 295 GLY A CA 1
ATOM 2354 C C . GLY A 1 297 ? 14.261 43.835 -1.541 1.00 26.25 295 GLY A C 1
ATOM 2355 O O . GLY A 1 297 ? 15.047 43.461 -0.697 1.00 25.37 295 GLY A O 1
ATOM 2356 N N . ARG A 1 298 ? 14.295 45.050 -2.076 1.00 25.88 296 ARG A N 1
ATOM 2357 C CA . ARG A 1 298 ? 15.369 45.986 -1.768 1.00 25.91 296 ARG A CA 1
ATOM 2358 C C . ARG A 1 298 ? 14.853 47.407 -1.664 1.00 26.25 296 ARG A C 1
ATOM 2359 O O . ARG A 1 298 ? 13.841 47.780 -2.221 1.00 26.17 296 ARG A O 1
ATOM 2367 N N . THR A 1 299 ? 15.674 48.190 -0.996 1.00 25.70 297 THR A N 1
ATOM 2368 C CA . THR A 1 299 ? 15.460 49.601 -0.785 1.00 25.06 297 THR A CA 1
ATOM 2369 C C . THR A 1 299 ? 16.545 50.364 -1.529 1.00 24.96 297 THR A C 1
ATOM 2370 O O . THR A 1 299 ? 17.736 50.016 -1.477 1.00 25.93 297 THR A O 1
ATOM 2374 N N . TYR A 1 300 ? 16.117 51.400 -2.239 1.00 24.27 298 TYR A N 1
ATOM 2375 C CA . TYR A 1 300 ? 17.041 52.332 -2.901 1.00 23.26 298 TYR A CA 1
ATOM 2376 C C . TYR A 1 300 ? 16.790 53.756 -2.459 1.00 22.74 298 TYR A C 1
ATOM 2377 O O . TYR A 1 300 ? 15.644 54.225 -2.428 1.00 23.42 298 TYR A O 1
ATOM 2386 N N . LEU A 1 301 ? 17.888 54.429 -2.129 1.00 22.76 299 LEU A N 1
ATOM 2387 C CA . LEU A 1 301 ? 17.843 55.793 -1.580 1.00 23.23 299 LEU A CA 1
ATOM 2388 C C . LEU A 1 301 ? 18.474 56.823 -2.499 1.00 23.47 299 LEU A C 1
ATOM 2389 O O . LEU A 1 301 ? 19.593 56.647 -2.987 1.00 23.58 299 LEU A O 1
ATOM 2394 N N . PHE A 1 302 ? 17.738 57.906 -2.712 1.00 23.72 300 PHE A N 1
ATOM 2395 C CA . PHE A 1 302 ? 18.196 59.004 -3.544 1.00 23.25 300 PHE A CA 1
ATOM 2396 C C . PHE A 1 302 ? 18.331 60.303 -2.751 1.00 23.55 300 PHE A C 1
ATOM 2397 O O . PHE A 1 302 ? 17.356 60.829 -2.207 1.00 22.17 300 PHE A O 1
ATOM 2405 N N . ASP A 1 303 ? 19.577 60.770 -2.697 1.00 23.30 301 ASP A N 1
ATOM 2406 C CA . ASP A 1 303 ? 19.962 61.916 -1.871 1.00 24.50 301 ASP A CA 1
ATOM 2407 C C . ASP A 1 303 ? 19.362 61.812 -0.470 1.00 24.84 301 ASP A C 1
ATOM 2408 O O . ASP A 1 303 ? 18.720 62.759 0.006 1.00 25.29 301 ASP A O 1
ATOM 2413 N N . PRO A 1 304 ? 19.528 60.652 0.181 1.00 25.70 302 PRO A N 1
ATOM 2414 C CA . PRO A 1 304 ? 18.973 60.442 1.510 1.00 25.60 302 PRO A CA 1
ATOM 2415 C C . PRO A 1 304 ? 19.657 61.358 2.508 1.00 26.21 302 PRO A C 1
ATOM 2416 O O . PRO A 1 304 ? 20.816 61.757 2.307 1.00 25.74 302 PRO A O 1
ATOM 2420 N N . ASP A 1 305 ? 18.929 61.707 3.564 1.00 26.39 303 ASP A N 1
ATOM 2421 C CA . ASP A 1 305 ? 19.572 62.389 4.699 1.00 27.25 303 ASP A CA 1
ATOM 2422 C C . ASP A 1 305 ? 20.205 61.407 5.666 1.00 27.41 303 ASP A C 1
ATOM 2423 O O . ASP A 1 305 ? 20.106 60.198 5.490 1.00 27.17 303 ASP A O 1
ATOM 2428 N N . SER A 1 306 ? 20.912 61.938 6.668 1.00 27.77 304 SER A N 1
ATOM 2429 C CA . SER A 1 306 ? 21.706 61.080 7.568 1.00 28.38 304 SER A CA 1
ATOM 2430 C C . SER A 1 306 ? 20.823 60.103 8.358 1.00 27.78 304 SER A C 1
ATOM 2431 O O . SER A 1 306 ? 21.234 58.994 8.676 1.00 27.85 304 SER A O 1
ATOM 2434 N N . GLU A 1 307 ? 19.619 60.533 8.681 1.00 27.86 305 GLU A N 1
ATOM 2435 C CA . GLU A 1 307 ? 18.692 59.704 9.489 1.00 28.46 305 GLU A CA 1
ATOM 2436 C C . GLU A 1 307 ? 18.167 58.527 8.675 1.00 27.94 305 GLU A C 1
ATOM 2437 O O . GLU A 1 307 ? 18.013 57.399 9.180 1.00 26.07 305 GLU A O 1
ATOM 2443 N N . GLN A 1 308 ? 17.883 58.792 7.400 1.00 25.92 306 GLN A N 1
ATOM 2444 C CA . GLN A 1 308 ? 17.397 57.722 6.519 1.00 25.40 306 GLN A CA 1
ATOM 2445 C C . GLN A 1 308 ? 18.478 56.660 6.358 1.00 24.99 306 GLN A C 1
ATOM 2446 O O . GLN A 1 308 ? 18.207 55.475 6.406 1.00 25.13 306 GLN A O 1
ATOM 2452 N N . GLN A 1 309 ? 19.716 57.111 6.188 1.00 25.99 307 GLN A N 1
ATOM 2453 C CA . GLN A 1 309 ? 20.849 56.176 6.004 1.00 26.28 307 GLN A CA 1
ATOM 2454 C C . GLN A 1 309 ? 21.098 55.376 7.283 1.00 26.47 307 GLN A C 1
ATOM 2455 O O . GLN A 1 309 ? 21.386 54.163 7.239 1.00 25.02 307 GLN A O 1
ATOM 2461 N N . LYS A 1 310 ? 20.981 56.062 8.417 1.00 26.77 308 LYS A N 1
ATOM 2462 C CA . LYS A 1 310 ? 21.163 55.427 9.731 1.00 26.91 308 LYS A CA 1
ATOM 2463 C C . LYS A 1 310 ? 20.124 54.324 9.952 1.00 25.87 308 LYS A C 1
ATOM 2464 O O . LYS A 1 310 ? 20.422 53.208 10.402 1.00 24.69 308 LYS A O 1
ATOM 2470 N N . ASN A 1 311 ? 18.885 54.657 9.646 1.00 25.69 309 ASN A N 1
ATOM 2471 C CA . ASN A 1 311 ? 17.770 53.731 9.836 1.00 25.59 309 ASN A CA 1
ATOM 2472 C C . ASN A 1 311 ? 17.877 52.532 8.886 1.00 26.06 309 ASN A C 1
ATOM 2473 O O . ASN A 1 311 ? 17.653 51.367 9.258 1.00 25.22 309 ASN A O 1
ATOM 2478 N N . TYR A 1 312 ? 18.262 52.820 7.650 1.00 26.26 310 TYR A N 1
ATOM 2479 C CA . TYR A 1 312 ? 18.464 51.750 6.672 1.00 25.92 310 TYR A CA 1
ATOM 2480 C C . TYR A 1 312 ? 19.610 50.835 7.127 1.00 25.19 310 TYR A C 1
ATOM 2481 O O . TYR A 1 312 ? 19.491 49.622 7.104 1.00 26.06 310 TYR A O 1
ATOM 2490 N N . SER A 1 313 ? 20.708 51.417 7.569 1.00 25.44 311 SER A N 1
ATOM 2491 C CA . SER A 1 313 ? 21.846 50.595 8.038 1.00 25.22 311 SER A CA 1
ATOM 2492 C C . SER A 1 313 ? 21.467 49.726 9.231 1.00 24.55 311 SER A C 1
ATOM 2493 O O . SER A 1 313 ? 21.945 48.593 9.375 1.00 24.82 311 SER A O 1
ATOM 2496 N N . PHE A 1 314 ? 20.565 50.241 10.057 1.00 24.90 312 PHE A N 1
ATOM 2497 C CA . PHE A 1 314 ? 20.083 49.497 11.228 1.00 25.24 312 PHE A CA 1
ATOM 2498 C C . PHE A 1 314 ? 19.280 48.276 10.748 1.00 24.98 312 PHE A C 1
ATOM 2499 O O . PHE A 1 314 ? 19.428 47.168 11.282 1.00 24.30 312 PHE A O 1
ATOM 2507 N N . LEU A 1 315 ? 18.455 48.492 9.724 1.00 25.31 313 LEU A N 1
ATOM 2508 C CA . LEU A 1 315 ? 17.685 47.416 9.100 1.00 25.46 313 LEU A CA 1
ATOM 2509 C C . LEU A 1 315 ? 18.591 46.299 8.567 1.00 25.59 313 LEU A C 1
ATOM 2510 O O . LEU A 1 315 ? 18.329 45.122 8.723 1.00 24.54 313 LEU A O 1
ATOM 2515 N N . VAL A 1 316 ? 19.647 46.693 7.886 1.00 25.85 314 VAL A N 1
ATOM 2516 C CA . VAL A 1 316 ? 20.584 45.725 7.313 1.00 26.50 314 VAL A CA 1
ATOM 2517 C C . VAL A 1 316 ? 21.204 44.901 8.436 1.00 26.64 314 VAL A C 1
ATOM 2518 O O . VAL A 1 316 ? 21.339 43.689 8.344 1.00 27.14 314 VAL A O 1
ATOM 2522 N N . ALA A 1 317 ? 21.583 45.573 9.510 1.00 26.92 315 ALA A N 1
ATOM 2523 C CA . ALA A 1 317 ? 22.192 44.875 10.662 1.00 26.97 315 ALA A CA 1
ATOM 2524 C C . ALA A 1 317 ? 21.206 43.880 11.323 1.00 26.54 315 ALA A C 1
ATOM 2525 O O . ALA A 1 317 ? 21.590 42.776 11.754 1.00 25.67 315 ALA A O 1
ATOM 2527 N N . LEU A 1 318 ? 19.942 44.287 11.400 1.00 26.02 316 LEU A N 1
ATOM 2528 C CA . LEU A 1 318 ? 18.905 43.460 12.005 1.00 26.82 316 LEU A CA 1
ATOM 2529 C C . LEU A 1 318 ? 18.673 42.239 11.135 1.00 26.46 316 LEU A C 1
ATOM 2530 O O . LEU A 1 318 ? 18.452 41.149 11.643 1.00 26.08 316 LEU A O 1
ATOM 2535 N N . GLN A 1 319 ? 18.756 42.430 9.811 1.00 25.97 317 GLN A N 1
ATOM 2536 C CA . GLN A 1 319 ? 18.510 41.341 8.883 1.00 26.51 317 GLN A CA 1
ATOM 2537 C C . GLN A 1 319 ? 19.600 40.288 9.030 1.00 26.32 317 GLN A C 1
ATOM 2538 O O . GLN A 1 319 ? 19.314 39.096 8.953 1.00 26.95 317 GLN A O 1
ATOM 2544 N N . LYS A 1 320 ? 20.835 40.748 9.261 1.00 27.00 318 LYS A N 1
ATOM 2545 C CA . LYS A 1 320 ? 21.961 39.859 9.484 1.00 26.93 318 LYS A CA 1
ATOM 2546 C C . LYS A 1 320 ? 21.708 38.998 10.707 1.00 26.93 318 LYS A C 1
ATOM 2547 O O . LYS A 1 320 ? 21.972 37.794 10.687 1.00 26.90 318 LYS A O 1
ATOM 2553 N N . LYS A 1 321 ? 21.191 39.618 11.766 1.00 26.02 319 LYS A N 1
ATOM 2554 C CA . LYS A 1 321 ? 20.856 38.884 13.006 1.00 26.28 319 LYS A CA 1
ATOM 2555 C C . LYS A 1 321 ? 19.721 37.878 12.764 1.00 25.90 319 LYS A C 1
ATOM 2556 O O . LYS A 1 321 ? 19.743 36.750 13.290 1.00 25.42 319 LYS A O 1
ATOM 2562 N N . LEU A 1 322 ? 18.754 38.292 11.944 1.00 25.88 320 LEU A N 1
ATOM 2563 C CA . LEU A 1 322 ? 17.602 37.455 11.614 1.00 25.57 320 LEU A CA 1
ATOM 2564 C C . LEU A 1 322 ? 18.146 36.198 10.932 1.00 25.91 320 LEU A C 1
ATOM 2565 O O . LEU A 1 322 ? 17.770 35.074 11.279 1.00 26.04 320 LEU A O 1
ATOM 2570 N N . PHE A 1 323 ? 19.070 36.383 9.989 1.00 25.66 321 PHE A N 1
ATOM 2571 C CA . PHE A 1 323 ? 19.632 35.211 9.273 1.00 25.92 321 PHE A CA 1
ATOM 2572 C C . PHE A 1 323 ? 20.294 34.249 10.290 1.00 25.86 321 PHE A C 1
ATOM 2573 O O . PHE A 1 323 ? 20.122 33.026 10.262 1.00 25.26 321 PHE A O 1
ATOM 2581 N N . GLU A 1 324 ? 21.066 34.829 11.193 1.00 27.04 322 GLU A N 1
ATOM 2582 C CA . GLU A 1 324 ? 21.816 34.048 12.178 1.00 27.89 322 GLU A CA 1
ATOM 2583 C C . GLU A 1 324 ? 20.875 33.213 13.050 1.00 27.79 322 GLU A C 1
ATOM 2584 O O . GLU A 1 324 ? 21.209 32.095 13.447 1.00 28.25 322 GLU A O 1
ATOM 2590 N N . TYR A 1 325 ? 19.714 33.772 13.358 1.00 27.48 323 TYR A N 1
ATOM 2591 C CA . TYR A 1 325 ? 18.749 33.117 14.256 1.00 27.48 323 TYR A CA 1
ATOM 2592 C C . TYR A 1 325 ? 17.977 31.985 13.577 1.00 27.20 323 TYR A C 1
ATOM 2593 O O . TYR A 1 325 ? 17.410 31.117 14.245 1.00 25.85 323 TYR A O 1
ATOM 2602 N N . CYS A 1 326 ? 17.969 32.028 12.245 1.00 26.93 324 CYS A N 1
ATOM 2603 C CA . CYS A 1 326 ? 17.207 31.084 11.417 1.00 27.17 324 CYS A CA 1
ATOM 2604 C C . CYS A 1 326 ? 18.015 29.851 11.108 1.00 27.54 324 CYS A C 1
ATOM 2605 O O . CYS A 1 326 ? 18.557 29.698 10.020 1.00 27.48 324 CYS A O 1
ATOM 2608 N N . ARG A 1 327 ? 18.064 28.973 12.095 1.00 27.32 325 ARG A N 1
ATOM 2609 C CA . ARG A 1 327 ? 18.702 27.666 11.957 1.00 28.22 325 ARG A CA 1
ATOM 2610 C C . ARG A 1 327 ? 17.891 26.526 12.580 1.00 27.13 325 ARG A C 1
ATOM 2611 O O . ARG A 1 327 ? 16.958 26.717 13.357 1.00 26.04 325 ARG A O 1
ATOM 2619 N N . ASP A 1 328 ? 18.315 25.333 12.217 1.00 26.66 326 ASP A N 1
ATOM 2620 C CA . ASP A 1 328 ? 17.683 24.103 12.682 1.00 26.27 326 ASP A CA 1
ATOM 2621 C C . ASP A 1 328 ? 17.550 24.102 14.191 1.00 26.41 326 ASP A C 1
ATOM 2622 O O . ASP A 1 328 ? 18.537 24.259 14.923 1.00 25.77 326 ASP A O 1
ATOM 2627 N N . GLY A 1 329 ? 16.321 23.927 14.656 1.00 25.98 327 GLY A N 1
ATOM 2628 C CA . GLY A 1 329 ? 16.050 23.787 16.099 1.00 25.70 327 GLY A CA 1
ATOM 2629 C C . GLY A 1 329 ? 15.526 25.061 16.737 1.00 25.76 327 GLY A C 1
ATOM 2630 O O . GLY A 1 329 ? 15.042 25.062 17.880 1.00 25.64 327 GLY A O 1
ATOM 2631 N N . ALA A 1 330 ? 15.647 26.161 16.004 1.00 25.50 328 ALA A N 1
ATOM 2632 C CA . ALA A 1 330 ? 15.150 27.462 16.475 1.00 24.79 328 ALA A CA 1
ATOM 2633 C C . ALA A 1 330 ? 13.622 27.480 16.479 1.00 24.80 328 ALA A C 1
ATOM 2634 O O . ALA A 1 330 ? 12.966 27.117 15.501 1.00 24.66 328 ALA A O 1
ATOM 2636 N N . VAL A 1 331 ? 13.056 27.906 17.596 1.00 24.31 329 VAL A N 1
ATOM 2637 C CA . VAL A 1 331 ? 11.607 28.106 17.685 1.00 24.12 329 VAL A CA 1
ATOM 2638 C C . VAL A 1 331 ? 11.218 29.423 16.973 1.00 24.35 329 VAL A C 1
ATOM 2639 O O . VAL A 1 331 ? 11.750 30.494 17.273 1.00 24.62 329 VAL A O 1
ATOM 2643 N N . ILE A 1 332 ? 10.296 29.325 16.017 1.00 25.27 330 ILE A N 1
ATOM 2644 C CA . ILE A 1 332 ? 9.980 30.466 15.153 1.00 25.00 330 ILE A CA 1
ATOM 2645 C C . ILE A 1 332 ? 9.619 31.729 15.950 1.00 25.38 330 ILE A C 1
ATOM 2646 O O . ILE A 1 332 ? 10.128 32.829 15.680 1.00 25.36 330 ILE A O 1
ATOM 2651 N N . GLY A 1 333 ? 8.749 31.566 16.939 1.00 25.78 331 GLY A N 1
ATOM 2652 C CA . GLY A 1 333 ? 8.298 32.698 17.734 1.00 25.61 331 GLY A CA 1
ATOM 2653 C C . GLY A 1 333 ? 9.434 33.354 18.493 1.00 25.93 331 GLY A C 1
ATOM 2654 O O . GLY A 1 333 ? 9.444 34.571 18.717 1.00 25.93 331 GLY A O 1
ATOM 2655 N N . ASP A 1 334 ? 10.395 32.528 18.885 1.00 25.77 332 ASP A N 1
ATOM 2656 C CA . ASP A 1 334 ? 11.593 33.008 19.571 1.00 25.83 332 ASP A CA 1
ATOM 2657 C C . ASP A 1 334 ? 12.422 33.928 18.650 1.00 25.14 332 ASP A C 1
ATOM 2658 O O . ASP A 1 334 ? 13.058 34.881 19.101 1.00 23.45 332 ASP A O 1
ATOM 2663 N N . ILE A 1 335 ? 12.444 33.594 17.371 1.00 25.76 333 ILE A N 1
ATOM 2664 C CA . ILE A 1 335 ? 13.199 34.381 16.365 1.00 25.12 333 ILE A CA 1
ATOM 2665 C C . ILE A 1 335 ? 12.631 35.794 16.270 1.00 25.31 333 ILE A C 1
ATOM 2666 O O . ILE A 1 335 ? 13.368 36.792 16.364 1.00 23.28 333 ILE A O 1
ATOM 2671 N N . TYR A 1 336 ? 11.309 35.885 16.122 1.00 25.55 334 TYR A N 1
ATOM 2672 C CA . TYR A 1 336 ? 10.651 37.195 16.084 1.00 25.62 334 TYR A CA 1
ATOM 2673 C C . TYR A 1 336 ? 10.956 38.017 17.358 1.00 25.23 334 TYR A C 1
ATOM 2674 O O . TYR A 1 336 ? 11.313 39.194 17.301 1.00 24.18 334 TYR A O 1
ATOM 2683 N N . THR A 1 337 ? 10.820 37.371 18.497 1.00 25.96 335 THR A N 1
ATOM 2684 C CA . THR A 1 337 ? 10.949 38.044 19.795 1.00 25.79 335 THR A CA 1
ATOM 2685 C C . THR A 1 337 ? 12.364 38.528 20.038 1.00 25.74 335 THR A C 1
ATOM 2686 O O . THR A 1 337 ? 12.577 39.587 20.626 1.00 24.99 335 THR A O 1
ATOM 2690 N N . LYS A 1 338 ? 13.322 37.743 19.571 1.00 25.43 336 LYS A N 1
ATOM 2691 C CA . LYS A 1 338 ? 14.732 38.127 19.660 1.00 25.75 336 LYS A CA 1
ATOM 2692 C C . LYS A 1 338 ? 14.990 39.405 18.843 1.00 25.38 336 LYS A C 1
ATOM 2693 O O . LYS A 1 338 ? 15.704 40.319 19.298 1.00 23.66 336 LYS A O 1
ATOM 2699 N N . ILE A 1 339 ? 14.405 39.443 17.642 1.00 24.56 337 ILE A N 1
ATOM 2700 C CA . ILE A 1 339 ? 14.570 40.601 16.737 1.00 24.94 337 ILE A CA 1
ATOM 2701 C C . ILE A 1 339 ? 13.941 41.835 17.373 1.00 24.29 337 ILE A C 1
ATOM 2702 O O . ILE A 1 339 ? 14.563 42.900 17.437 1.00 22.83 337 ILE A O 1
ATOM 2707 N N . LEU A 1 340 ? 12.736 41.658 17.906 1.00 24.15 338 LEU A N 1
ATOM 2708 C CA . LEU A 1 340 ? 12.056 42.721 18.655 1.00 24.35 338 LEU A CA 1
ATOM 2709 C C . LEU A 1 340 ? 12.927 43.192 19.828 1.00 24.00 338 LEU A C 1
ATOM 2710 O O . LEU A 1 340 ? 13.046 44.390 20.112 1.00 23.42 338 LEU A O 1
ATOM 2715 N N . GLY A 1 341 ? 13.568 42.234 20.479 1.00 23.52 339 GLY A N 1
ATOM 2716 C CA . GLY A 1 341 ? 14.423 42.523 21.635 1.00 23.56 339 GLY A CA 1
ATOM 2717 C C . GLY A 1 341 ? 15.615 43.397 21.285 1.00 23.54 339 GLY A C 1
ATOM 2718 O O . GLY A 1 341 ? 15.994 44.277 22.037 1.00 23.17 339 GLY A O 1
ATOM 2719 N N . LEU A 1 342 ? 16.164 43.173 20.097 1.00 24.55 340 LEU A N 1
ATOM 2720 C CA . LEU A 1 342 ? 17.303 43.966 19.597 1.00 24.49 340 LEU A CA 1
ATOM 2721 C C . LEU A 1 342 ? 16.853 45.413 19.351 1.00 24.67 340 LEU A C 1
ATOM 2722 O O . LEU A 1 342 ? 17.541 46.361 19.693 1.00 24.08 340 LEU A O 1
ATOM 2727 N N . ILE A 1 343 ? 15.667 45.556 18.769 1.00 24.21 341 ILE A N 1
ATOM 2728 C CA . ILE A 1 343 ? 15.053 46.877 18.569 1.00 24.69 341 ILE A CA 1
ATOM 2729 C C . ILE A 1 343 ? 14.862 47.620 19.898 1.00 24.94 341 ILE A C 1
ATOM 2730 O O . ILE A 1 343 ? 15.290 48.769 20.075 1.00 23.18 341 ILE A O 1
ATOM 2735 N N . ARG A 1 344 ? 14.265 46.928 20.856 1.00 24.68 342 ARG A N 1
ATOM 2736 C CA . ARG A 1 344 ? 13.927 47.560 22.106 1.00 25.08 342 ARG A CA 1
ATOM 2737 C C . ARG A 1 344 ? 15.214 47.948 22.834 1.00 24.84 342 ARG A C 1
ATOM 2738 O O . ARG A 1 344 ? 15.255 48.971 23.509 1.00 24.04 342 ARG A O 1
ATOM 2746 N N . ALA A 1 345 ? 16.272 47.159 22.653 1.00 24.30 343 ALA A N 1
ATOM 2747 C CA . ALA A 1 345 ? 17.541 47.439 23.353 1.00 25.22 343 ALA A CA 1
ATOM 2748 C C . ALA A 1 345 ? 18.264 48.625 22.737 1.00 25.39 343 ALA A C 1
ATOM 2749 O O . ALA A 1 345 ? 18.766 49.499 23.453 1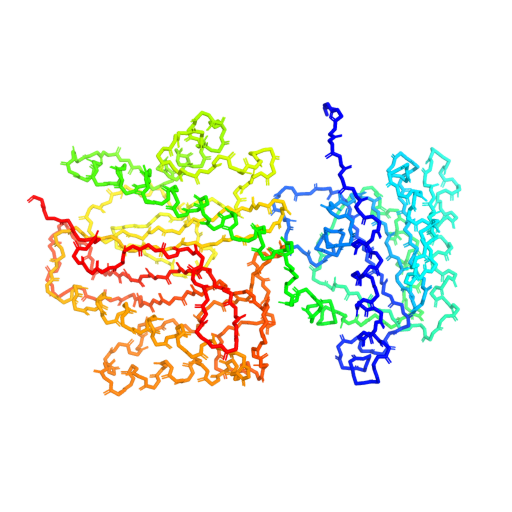.00 26.24 343 ALA A O 1
ATOM 2751 N N . LYS A 1 346 ? 18.308 48.641 21.409 1.00 25.69 344 LYS A N 1
ATOM 2752 C CA . LYS A 1 346 ? 19.175 49.556 20.657 1.00 26.72 344 LYS A CA 1
ATOM 2753 C C . LYS A 1 346 ? 18.473 50.751 20.008 1.00 25.87 344 LYS A C 1
ATOM 2754 O O . LYS A 1 346 ? 19.038 51.832 19.909 1.00 25.81 344 LYS A O 1
ATOM 2760 N N . ARG A 1 347 ? 17.255 50.537 19.536 1.00 25.62 345 ARG A N 1
ATOM 2761 C CA . ARG A 1 347 ? 16.471 51.595 18.868 1.00 24.97 345 ARG A CA 1
ATOM 2762 C C . ARG A 1 347 ? 15.004 51.520 19.283 1.00 24.93 345 ARG A C 1
ATOM 2763 O O . ARG A 1 347 ? 14.122 51.241 18.454 1.00 25.75 345 ARG A O 1
ATOM 2771 N N . PRO A 1 348 ? 14.731 51.741 20.571 1.00 24.82 346 PRO A N 1
ATOM 2772 C CA . PRO A 1 348 ? 13.360 51.535 21.034 1.00 25.29 346 PRO A CA 1
ATOM 2773 C C . PRO A 1 348 ? 12.372 52.472 20.342 1.00 25.37 346 PRO A C 1
ATOM 2774 O O . PRO A 1 348 ? 11.168 52.189 20.274 1.00 25.17 346 PRO A O 1
ATOM 2778 N N . ASP A 1 349 ? 12.923 53.550 19.803 1.00 25.81 347 ASP A N 1
ATOM 2779 C CA . ASP A 1 349 ? 12.140 54.570 19.084 1.00 25.73 347 ASP A CA 1
ATOM 2780 C C . ASP A 1 349 ? 11.498 54.010 17.805 1.00 25.95 347 ASP A C 1
ATOM 2781 O O . ASP A 1 349 ? 10.511 54.556 17.290 1.00 26.32 347 ASP A O 1
ATOM 2786 N N . LEU A 1 350 ? 12.048 52.906 17.316 1.00 25.20 348 LEU A N 1
ATOM 2787 C CA . LEU A 1 350 ? 11.607 52.318 16.037 1.00 25.53 348 LEU A CA 1
ATOM 2788 C C . LEU A 1 350 ? 10.548 51.207 16.206 1.00 25.84 348 LEU A C 1
ATOM 2789 O O . LEU A 1 350 ? 9.953 50.700 15.227 1.00 26.33 348 LEU A O 1
ATOM 2794 N N . GLU A 1 351 ? 10.297 50.842 17.450 1.00 26.00 349 GLU A N 1
ATOM 2795 C CA . GLU A 1 351 ? 9.329 49.778 17.710 1.00 26.20 349 GLU A CA 1
ATOM 2796 C C . GLU A 1 351 ? 7.965 50.031 17.029 1.00 25.80 349 GLU A C 1
ATOM 2797 O O . GLU A 1 351 ? 7.396 49.118 16.432 1.00 26.47 349 GLU A O 1
ATOM 2803 N N . PRO A 1 352 ? 7.424 51.255 17.117 1.00 25.74 350 PRO A N 1
ATOM 2804 C CA . PRO A 1 352 ? 6.083 51.418 16.562 1.00 25.83 350 PRO A CA 1
ATOM 2805 C C . PRO A 1 352 ? 6.049 51.254 15.052 1.00 26.32 350 PRO A C 1
ATOM 2806 O O . PRO A 1 352 ? 4.972 51.037 14.481 1.00 26.62 350 PRO A O 1
ATOM 2810 N N . ASN A 1 353 ? 7.225 51.349 14.436 1.00 25.75 351 ASN A N 1
ATOM 2811 C CA . ASN A 1 353 ? 7.384 51.301 12.961 1.00 25.34 351 ASN A CA 1
ATOM 2812 C C . ASN A 1 353 ? 7.630 49.873 12.424 1.00 25.18 351 ASN A C 1
ATOM 2813 O O . ASN A 1 353 ? 7.643 49.614 11.220 1.00 24.18 351 ASN A O 1
ATOM 2818 N N . PHE A 1 354 ? 7.840 48.960 13.359 1.00 25.24 352 PHE A N 1
ATOM 2819 C CA . PHE A 1 354 ? 8.341 47.625 13.030 1.00 25.89 352 PHE A CA 1
ATOM 2820 C C . PHE A 1 354 ? 7.220 46.733 12.515 1.00 26.21 352 PHE A C 1
ATOM 2821 O O . PHE A 1 354 ? 6.095 46.771 13.002 1.00 25.67 352 PHE A O 1
ATOM 2829 N N . VAL A 1 355 ? 7.576 45.934 11.519 1.00 27.42 353 VAL A N 1
ATOM 2830 C CA . VAL A 1 355 ? 6.699 44.899 10.962 1.00 27.88 353 VAL A CA 1
ATOM 2831 C C . VAL A 1 355 ? 6.273 43.864 12.020 1.00 28.92 353 VAL A C 1
ATOM 2832 O O . VAL A 1 355 ? 7.012 43.538 12.957 1.00 29.08 353 VAL A O 1
ATOM 2836 N N . ARG A 1 356 ? 5.071 43.327 11.826 1.00 29.47 354 ARG A N 1
ATOM 2837 C CA . ARG A 1 356 ? 4.408 42.417 12.781 1.00 29.82 354 ARG A CA 1
ATOM 2838 C C . ARG A 1 356 ? 4.738 40.941 12.541 1.00 28.27 354 ARG A C 1
ATOM 2839 O O . ARG A 1 356 ? 4.441 40.065 13.373 1.00 27.39 354 ARG A O 1
ATOM 2847 N N . ASN A 1 357 ? 5.281 40.681 11.356 1.00 27.34 355 ASN A N 1
ATOM 2848 C CA . ASN A 1 357 ? 5.857 39.368 10.997 1.00 26.52 355 ASN A CA 1
ATOM 2849 C C . ASN A 1 357 ? 7.041 39.520 10.042 1.00 26.07 355 ASN A C 1
ATOM 2850 O O . ASN A 1 357 ? 7.218 40.557 9.384 1.00 26.05 355 ASN A O 1
ATOM 2855 N N . LEU A 1 358 ? 7.865 38.486 9.985 1.00 24.70 356 LEU A N 1
ATOM 2856 C CA . LEU A 1 358 ? 9.116 38.549 9.235 1.00 25.54 356 LEU A CA 1
ATOM 2857 C C . LEU A 1 358 ? 9.118 37.621 8.026 1.00 25.86 356 LEU A C 1
ATOM 2858 O O . LEU A 1 358 ? 10.172 37.155 7.576 1.00 25.26 356 LEU A O 1
ATOM 2863 N N . GLY A 1 359 ? 7.918 37.387 7.510 1.00 25.97 357 GLY A N 1
ATOM 2864 C CA . GLY A 1 359 ? 7.714 36.501 6.364 1.00 26.44 357 GLY A CA 1
ATOM 2865 C C . GLY A 1 359 ? 7.235 35.103 6.751 1.00 26.22 357 GLY A C 1
ATOM 2866 O O . GLY A 1 359 ? 6.642 34.889 7.798 1.00 26.71 357 GLY A O 1
ATOM 2867 N N . ALA A 1 360 ? 7.481 34.155 5.858 1.00 26.74 358 ALA A N 1
ATOM 2868 C CA . ALA A 1 360 ? 6.948 32.791 5.993 1.00 26.61 358 ALA A CA 1
ATOM 2869 C C . ALA A 1 360 ? 7.721 31.801 5.110 1.00 26.32 358 ALA A C 1
ATOM 2870 O O . ALA A 1 360 ? 8.645 32.157 4.412 1.00 27.71 358 ALA A O 1
ATOM 2872 N N . GLY A 1 361 ? 7.315 30.551 5.168 1.00 26.53 359 GLY A N 1
ATOM 2873 C CA . GLY A 1 361 ? 7.916 29.510 4.344 1.00 25.79 359 GLY A CA 1
ATOM 2874 C C . GLY A 1 361 ? 7.532 29.759 2.905 1.00 26.94 359 GLY A C 1
ATOM 2875 O O . GLY A 1 361 ? 6.571 30.477 2.601 1.00 25.30 359 GLY A O 1
ATOM 2876 N N . ILE A 1 362 ? 8.318 29.193 2.004 1.00 27.61 360 ILE A N 1
ATOM 2877 C CA . ILE A 1 362 ? 8.078 29.393 0.559 1.00 27.34 360 ILE A CA 1
ATOM 2878 C C . ILE A 1 362 ? 8.457 28.119 -0.201 1.00 27.61 360 ILE A C 1
ATOM 2879 O O . ILE A 1 362 ? 9.403 27.406 0.162 1.00 26.64 360 ILE A O 1
ATOM 2884 N N . GLY A 1 363 ? 7.689 27.830 -1.247 1.00 27.14 361 GLY A N 1
ATOM 2885 C CA . GLY A 1 363 ? 7.951 26.643 -2.061 1.00 26.89 361 GLY A CA 1
ATOM 2886 C C . GLY A 1 363 ? 7.092 26.645 -3.302 1.00 26.76 361 GLY A C 1
ATOM 2887 O O . GLY A 1 363 ? 7.073 27.631 -4.049 1.00 25.32 361 GLY A O 1
ATOM 2888 N N . ILE A 1 364 ? 6.368 25.551 -3.503 1.00 26.10 362 ILE A N 1
ATOM 2889 C CA . ILE A 1 364 ? 5.351 25.492 -4.562 1.00 25.89 362 ILE A CA 1
ATOM 2890 C C . ILE A 1 364 ? 4.294 26.558 -4.247 1.00 26.72 362 ILE A C 1
ATOM 2891 O O . ILE A 1 364 ? 3.855 27.320 -5.115 1.00 26.64 362 ILE A O 1
ATOM 2896 N N . GLU A 1 365 ? 3.906 26.621 -2.981 1.00 26.48 363 GLU A N 1
ATOM 2897 C CA . GLU A 1 365 ? 3.087 27.742 -2.498 1.00 27.00 363 GLU A CA 1
ATOM 2898 C C . GLU A 1 365 ? 3.953 28.967 -2.277 1.00 26.62 363 GLU A C 1
ATOM 2899 O O . GLU A 1 365 ? 5.038 28.876 -1.692 1.00 25.95 363 GLU A O 1
ATOM 2905 N N . PHE A 1 366 ? 3.460 30.135 -2.701 1.00 26.62 364 PHE A N 1
ATOM 2906 C CA . PHE A 1 366 ? 4.208 31.368 -2.472 1.00 26.59 364 PHE A CA 1
ATOM 2907 C C . PHE A 1 366 ? 4.385 31.614 -0.991 1.00 26.16 364 PHE A C 1
ATOM 2908 O O . PHE A 1 366 ? 5.426 32.075 -0.539 1.00 26.52 364 PHE A O 1
ATOM 2916 N N . ARG A 1 367 ? 3.368 31.216 -0.243 1.00 26.42 365 ARG A N 1
ATOM 2917 C CA . ARG A 1 367 ? 3.372 31.381 1.212 1.00 27.54 365 ARG A CA 1
ATOM 2918 C C . ARG A 1 367 ? 2.924 30.100 1.919 1.00 26.70 365 ARG A C 1
ATOM 2919 O O . ARG A 1 367 ? 1.805 29.599 1.756 1.00 25.17 365 ARG A O 1
ATOM 2927 N N . GLU A 1 368 ? 3.847 29.582 2.715 1.00 26.25 366 GLU A N 1
ATOM 2928 C CA . GLU A 1 368 ? 3.563 28.471 3.628 1.00 26.85 366 GLU A CA 1
ATOM 2929 C C . GLU A 1 368 ? 3.226 29.091 5.007 1.00 26.63 366 GLU A C 1
ATOM 2930 O O . GLU A 1 368 ? 4.102 29.402 5.806 1.00 27.29 366 GLU A O 1
ATOM 2936 N N . SER A 1 369 ? 1.940 29.292 5.234 1.00 27.24 367 SER A N 1
ATOM 2937 C CA . SER A 1 369 ? 1.466 30.081 6.403 1.00 27.65 367 SER A CA 1
ATOM 2938 C C . SER A 1 369 ? 1.798 29.454 7.757 1.00 27.48 367 SER A C 1
ATOM 2939 O O . SER A 1 369 ? 1.886 30.148 8.774 1.00 26.88 367 SER A O 1
ATOM 2942 N N . SER A 1 370 ? 2.006 28.144 7.777 1.00 26.68 368 SER A N 1
ATOM 2943 C CA . SER A 1 370 ? 2.306 27.458 9.038 1.00 26.81 368 SER A CA 1
ATOM 2944 C C . SER A 1 370 ? 3.678 27.902 9.583 1.00 25.92 368 SER A C 1
ATOM 2945 O O . SER A 1 370 ? 3.985 27.686 10.745 1.00 26.44 368 SER A O 1
ATOM 2948 N N . LEU A 1 371 ? 4.474 28.512 8.716 1.00 26.14 369 LEU A N 1
ATOM 2949 C CA . LEU A 1 371 ? 5.859 28.891 9.023 1.00 26.88 369 LEU A CA 1
ATOM 2950 C C . LEU A 1 371 ? 5.972 30.401 9.077 1.00 27.27 369 LEU A C 1
ATOM 2951 O O . LEU A 1 371 ? 7.055 30.973 8.961 1.00 28.00 369 LEU A O 1
ATOM 2956 N N . LEU A 1 372 ? 4.825 31.034 9.298 1.00 26.80 370 LEU A N 1
ATOM 2957 C CA . LEU A 1 372 ? 4.753 32.498 9.459 1.00 26.72 370 LEU A CA 1
ATOM 2958 C C . LEU A 1 372 ? 5.621 32.929 10.635 1.00 26.27 370 LEU A C 1
ATOM 2959 O O . LEU A 1 372 ? 5.454 32.450 11.739 1.00 25.20 370 LEU A O 1
ATOM 2964 N N . VAL A 1 373 ? 6.548 33.853 10.376 1.00 25.51 371 VAL A N 1
ATOM 2965 C CA . VAL A 1 373 ? 7.518 34.246 11.398 1.00 25.49 371 VAL A CA 1
ATOM 2966 C C . VAL A 1 373 ? 6.984 35.399 12.239 1.00 25.91 371 VAL A C 1
ATOM 2967 O O . VAL A 1 373 ? 7.280 36.573 12.006 1.00 25.61 371 VAL A O 1
ATOM 2971 N N . ASN A 1 374 ? 6.162 35.023 13.208 1.00 25.56 372 ASN A N 1
ATOM 2972 C CA . ASN A 1 374 ? 5.666 35.956 14.205 1.00 25.84 372 ASN A CA 1
ATOM 2973 C C . ASN A 1 374 ? 5.903 35.426 15.608 1.00 26.69 372 ASN A C 1
ATOM 2974 O O . ASN A 1 374 ? 6.389 34.301 15.801 1.00 26.72 372 ASN A O 1
ATOM 2979 N N . ALA A 1 375 ? 5.517 36.224 16.588 1.00 26.84 373 ALA A N 1
ATOM 2980 C CA . ALA A 1 375 ? 5.824 35.895 17.991 1.00 27.60 373 ALA A CA 1
ATOM 2981 C C . ALA A 1 375 ? 5.094 34.632 18.485 1.00 27.80 373 ALA A C 1
ATOM 2982 O O . ALA A 1 375 ? 5.549 33.913 19.405 1.00 28.75 373 ALA A O 1
ATOM 2984 N N . LYS A 1 376 ? 3.930 34.386 17.906 1.00 27.68 374 LYS A N 1
ATOM 2985 C CA . LYS A 1 376 ? 3.029 33.324 18.406 1.00 28.33 374 LYS A CA 1
ATOM 2986 C C . LYS A 1 376 ? 3.415 31.926 17.942 1.00 27.06 374 LYS A C 1
ATOM 2987 O O . LYS A 1 376 ? 2.991 30.925 18.529 1.00 26.28 374 LYS A O 1
ATOM 2993 N N . ASN A 1 377 ? 4.208 31.860 16.878 1.00 26.07 375 ASN A N 1
ATOM 2994 C CA . ASN A 1 377 ? 4.426 30.571 16.182 1.00 25.79 375 ASN A CA 1
ATOM 2995 C C . ASN A 1 377 ? 5.304 29.618 17.011 1.00 25.76 375 ASN A C 1
ATOM 2996 O O . ASN A 1 377 ? 6.482 29.884 17.198 1.00 25.91 375 ASN A O 1
ATOM 3001 N N . PRO A 1 378 ? 4.726 28.527 17.528 1.00 26.11 376 PRO A N 1
ATOM 3002 C CA . PRO A 1 378 ? 5.442 27.553 18.362 1.00 26.58 376 PRO A CA 1
ATOM 3003 C C . PRO A 1 378 ? 6.311 26.581 17.591 1.00 26.44 376 PRO A C 1
ATOM 3004 O O . PRO A 1 378 ? 7.073 25.806 18.191 1.00 26.58 376 PRO A O 1
ATOM 3008 N N . ARG A 1 379 ? 6.154 26.577 16.274 1.00 26.06 377 ARG A N 1
ATOM 3009 C CA . ARG A 1 379 ? 6.843 25.580 15.430 1.00 26.33 377 ARG A CA 1
ATOM 3010 C C . ARG A 1 379 ? 8.340 25.835 15.375 1.00 26.08 377 ARG A C 1
ATOM 3011 O O . ARG A 1 379 ? 8.793 26.953 15.516 1.00 25.79 377 ARG A O 1
ATOM 3019 N N . VAL A 1 380 ? 9.073 24.747 15.170 1.00 25.40 378 VAL A N 1
ATOM 3020 C CA . VAL A 1 380 ? 10.535 24.736 15.136 1.00 25.88 378 VAL A CA 1
ATOM 3021 C C . VAL A 1 380 ? 11.091 24.604 13.711 1.00 25.59 378 VAL A C 1
ATOM 3022 O O . VAL A 1 380 ? 10.636 23.761 12.926 1.00 24.37 378 VAL A O 1
ATOM 3026 N N . LEU A 1 381 ? 12.087 25.423 13.389 1.00 24.88 379 LEU A N 1
ATOM 3027 C CA . LEU A 1 381 ? 12.740 25.349 12.069 1.00 25.57 379 LEU A CA 1
ATOM 3028 C C . LEU A 1 381 ? 13.501 24.035 11.943 1.00 26.54 379 LEU A C 1
ATOM 3029 O O . LEU A 1 381 ? 14.079 23.551 12.904 1.00 26.81 379 LEU A O 1
ATOM 3034 N N . GLN A 1 382 ? 13.508 23.498 10.728 1.00 27.19 380 GLN A N 1
ATOM 3035 C CA . GLN A 1 382 ? 14.311 22.326 10.393 1.00 27.55 380 GLN A CA 1
ATOM 3036 C C . GLN A 1 382 ? 15.113 22.512 9.129 1.00 26.87 380 GLN A C 1
ATOM 3037 O O . GLN A 1 382 ? 14.666 23.153 8.172 1.00 26.98 380 GLN A O 1
ATOM 3043 N N . ALA A 1 383 ? 16.300 21.923 9.145 1.00 26.44 381 ALA A N 1
ATOM 3044 C CA . ALA A 1 383 ? 17.147 21.906 7.954 1.00 26.69 381 ALA A CA 1
ATOM 3045 C C . ALA A 1 383 ? 16.321 21.428 6.755 1.00 26.40 381 ALA A C 1
ATOM 3046 O O . ALA A 1 383 ? 15.589 20.428 6.833 1.00 25.92 381 ALA A O 1
ATOM 3048 N N . GLY A 1 384 ? 16.423 22.184 5.672 1.00 26.56 382 GLY A N 1
ATOM 3049 C CA . GLY A 1 384 ? 15.728 21.882 4.426 1.00 26.22 382 GLY A CA 1
ATOM 3050 C C . GLY A 1 384 ? 14.528 22.763 4.188 1.00 26.14 382 GLY A C 1
ATOM 3051 O O . GLY A 1 384 ? 13.990 22.836 3.081 1.00 25.64 382 GLY A O 1
ATOM 3052 N N . MET A 1 385 ? 14.096 23.429 5.249 1.00 25.90 383 MET A N 1
ATOM 3053 C CA . MET A 1 385 ? 13.052 24.441 5.110 1.00 26.07 383 MET A CA 1
ATOM 3054 C C . MET A 1 385 ? 13.589 25.607 4.279 1.00 25.77 383 MET A C 1
ATOM 3055 O O . MET A 1 385 ? 14.811 25.871 4.238 1.00 26.54 383 MET A O 1
ATOM 3060 N N . THR A 1 386 ? 12.661 26.264 3.581 1.00 25.79 384 THR A N 1
ATOM 3061 C CA . THR A 1 386 ? 13.003 27.481 2.848 1.00 24.98 384 THR A CA 1
ATOM 3062 C C . THR A 1 386 ? 12.073 28.601 3.248 1.00 25.41 384 THR A C 1
ATOM 3063 O O . THR A 1 386 ? 10.856 28.434 3.266 1.00 24.63 384 THR A O 1
ATOM 3067 N N . LEU A 1 387 ? 12.667 29.751 3.550 1.00 25.54 385 LEU A N 1
ATOM 3068 C CA . LEU A 1 387 ? 11.916 30.905 4.015 1.00 25.88 385 LEU A CA 1
ATOM 3069 C C . LEU A 1 387 ? 12.024 32.131 3.103 1.00 26.25 385 LEU A C 1
ATOM 3070 O O . LEU A 1 387 ? 13.082 32.478 2.587 1.00 26.46 385 LEU A O 1
ATOM 3075 N N . ASN A 1 388 ? 10.876 32.768 2.913 1.00 25.60 386 ASN A N 1
ATOM 3076 C CA . ASN A 1 388 ? 10.767 34.098 2.276 1.00 25.75 386 ASN A CA 1
ATOM 3077 C C . ASN A 1 388 ? 10.749 35.128 3.403 1.00 25.66 386 ASN A C 1
ATOM 3078 O O . ASN A 1 388 ? 9.707 35.445 3.954 1.00 25.69 386 ASN A O 1
ATOM 3083 N N . LEU A 1 389 ? 11.941 35.597 3.784 1.00 25.83 387 LEU A N 1
ATOM 3084 C CA . LEU A 1 389 ? 12.088 36.501 4.940 1.00 25.95 387 LEU A CA 1
ATOM 3085 C C . LEU A 1 389 ? 11.967 37.969 4.510 1.00 26.43 387 LEU A C 1
ATOM 3086 O O . LEU A 1 389 ? 12.593 38.408 3.525 1.00 26.75 387 LEU A O 1
ATOM 3091 N N . SER A 1 390 ? 11.129 38.687 5.241 1.00 27.70 388 SER A N 1
ATOM 3092 C CA . SER A 1 390 ? 10.818 40.098 5.011 1.00 27.87 388 SER A CA 1
ATOM 3093 C C . SER A 1 390 ? 10.980 40.833 6.332 1.00 28.38 388 SER A C 1
ATOM 3094 O O . SER A 1 390 ? 10.429 40.448 7.346 1.00 28.85 388 SER A O 1
ATOM 3097 N N . ILE A 1 391 ? 11.767 41.875 6.307 1.00 26.50 389 ILE A N 1
ATOM 3098 C CA . ILE A 1 391 ? 11.943 42.739 7.468 1.00 25.61 389 ILE A CA 1
ATOM 3099 C C . ILE A 1 391 ? 11.949 44.187 7.010 1.00 25.65 389 ILE A C 1
ATOM 3100 O O . ILE A 1 391 ? 12.521 44.542 5.947 1.00 25.43 389 ILE A O 1
ATOM 3105 N N . GLY A 1 392 ? 11.310 45.035 7.805 1.00 25.62 390 GLY A N 1
ATOM 3106 C CA . GLY A 1 392 ? 11.174 46.456 7.441 1.00 25.91 390 GLY A CA 1
ATOM 3107 C C . GLY A 1 392 ? 10.632 47.345 8.533 1.00 26.11 390 GLY A C 1
ATOM 3108 O O . GLY A 1 392 ? 10.170 46.879 9.596 1.00 26.48 390 GLY A O 1
ATOM 3109 N N . PHE A 1 393 ? 10.685 48.635 8.240 1.00 27.03 391 PHE A N 1
ATOM 3110 C CA . PHE A 1 393 ? 10.079 49.679 9.070 1.00 26.11 391 PHE A CA 1
ATOM 3111 C C . PHE A 1 393 ? 9.216 50.565 8.191 1.00 26.72 391 PHE A C 1
ATOM 3112 O O . PHE A 1 393 ? 9.614 50.938 7.088 1.00 27.33 391 PHE A O 1
ATOM 3120 N N . GLY A 1 394 ? 8.038 50.889 8.680 1.00 25.81 392 GLY A N 1
ATOM 3121 C CA . GLY A 1 394 ? 7.119 51.765 7.938 1.00 25.97 392 GLY A CA 1
ATOM 3122 C C . GLY A 1 394 ? 6.733 53.025 8.679 1.00 25.04 392 GLY A C 1
ATOM 3123 O O . GLY A 1 394 ? 6.909 53.149 9.896 1.00 24.60 392 GLY A O 1
ATOM 3124 N N . ASN A 1 395 ? 6.160 53.956 7.930 1.00 25.10 393 ASN A N 1
ATOM 3125 C CA . ASN A 1 395 ? 5.642 55.214 8.473 1.00 25.77 393 ASN A CA 1
ATOM 3126 C C . ASN A 1 395 ? 6.693 56.002 9.264 1.00 25.21 393 ASN A C 1
ATOM 3127 O O . ASN A 1 395 ? 6.388 56.656 10.268 1.00 25.42 393 ASN A O 1
ATOM 3132 N N . LEU A 1 396 ? 7.922 55.924 8.776 1.00 24.93 394 LEU A N 1
ATOM 3133 C CA . LEU A 1 396 ? 9.028 56.739 9.295 1.00 25.00 394 LEU A CA 1
ATOM 3134 C C . LEU A 1 396 ? 8.845 58.182 8.835 1.00 25.00 394 LEU A C 1
ATOM 3135 O O . LEU A 1 396 ? 8.561 58.427 7.666 1.00 25.01 394 LEU A O 1
ATOM 3140 N N . ILE A 1 397 ? 9.021 59.123 9.760 1.00 25.11 395 ILE A N 1
ATOM 3141 C CA . ILE A 1 397 ? 8.740 60.538 9.510 1.00 25.60 395 ILE A CA 1
ATOM 3142 C C . ILE A 1 397 ? 9.979 61.342 9.144 1.00 25.48 395 ILE A C 1
ATOM 3143 O O . ILE A 1 397 ? 10.975 61.359 9.862 1.00 25.45 395 ILE A O 1
ATOM 3148 N N . ASN A 1 398 ? 9.887 62.026 8.017 1.00 25.05 396 ASN A N 1
ATOM 3149 C CA . ASN A 1 398 ? 10.915 63.027 7.623 1.00 25.16 396 ASN A CA 1
ATOM 3150 C C . ASN A 1 398 ? 10.818 64.333 8.431 1.00 25.51 396 ASN A C 1
ATOM 3151 O O . ASN A 1 398 ? 9.779 64.970 8.453 1.00 25.48 396 ASN A O 1
ATOM 3156 N N . PRO A 1 399 ? 11.927 64.755 9.069 1.00 26.40 397 PRO A N 1
ATOM 3157 C CA . PRO A 1 399 ? 12.002 65.924 9.973 1.00 26.74 397 PRO A CA 1
ATOM 3158 C C . PRO A 1 399 ? 11.840 67.271 9.285 1.00 26.60 397 PRO A C 1
ATOM 3159 O O . PRO A 1 399 ? 11.436 68.248 9.921 1.00 27.22 397 PRO A O 1
ATOM 3163 N N . HIS A 1 400 ? 12.176 67.326 8.004 1.00 26.63 398 HIS A N 1
ATOM 3164 C CA . HIS A 1 400 ? 12.160 68.587 7.253 1.00 27.20 398 HIS A CA 1
ATOM 3165 C C . HIS A 1 400 ? 11.665 68.442 5.808 1.00 28.99 398 HIS A C 1
ATOM 3166 O O . HIS A 1 400 ? 12.386 68.785 4.876 1.00 28.89 398 HIS A O 1
ATOM 3173 N N . PRO A 1 401 ? 10.422 67.966 5.622 1.00 30.73 399 PRO A N 1
ATOM 3174 C CA . PRO A 1 401 ? 9.865 67.796 4.274 1.00 32.39 399 PRO A CA 1
ATOM 3175 C C . PRO A 1 401 ? 9.698 69.124 3.559 1.00 33.98 399 PRO A C 1
ATOM 3176 O O . PRO A 1 401 ? 9.153 70.093 4.119 1.00 34.24 399 PRO A O 1
ATOM 3180 N N . LYS A 1 402 ? 10.210 69.143 2.334 1.00 36.31 400 LYS A N 1
ATOM 3181 C CA . LYS A 1 402 ? 10.114 70.293 1.435 1.00 37.95 400 LYS A CA 1
ATOM 3182 C C . LYS A 1 402 ? 8.728 70.376 0.831 1.00 39.18 400 LYS A C 1
ATOM 3183 O O . LYS A 1 402 ? 7.980 69.391 0.795 1.00 40.03 400 LYS A O 1
ATOM 3185 N N . ASN A 1 403 ? 8.402 71.592 0.398 1.00 40.09 401 ASN A N 1
ATOM 3186 C CA . ASN A 1 403 ? 7.129 71.888 -0.249 1.00 40.43 401 ASN A CA 1
ATOM 3187 C C . ASN A 1 403 ? 6.768 70.723 -1.139 1.00 40.51 401 ASN A C 1
ATOM 3188 O O . ASN A 1 403 ? 5.706 70.104 -0.992 1.00 40.61 401 ASN A O 1
ATOM 3190 N N . SER A 1 404 ? 7.697 70.444 -2.052 1.00 40.95 402 SER A N 1
ATOM 3191 C CA . SER A 1 404 ? 7.651 69.272 -2.944 1.00 40.69 402 SER A CA 1
ATOM 3192 C C . SER A 1 404 ? 8.426 68.068 -2.366 1.00 40.11 402 SER A C 1
ATOM 3193 O O . SER A 1 404 ? 9.491 67.656 -2.881 1.00 41.40 402 SER A O 1
ATOM 3195 N N . GLN A 1 405 ? 7.897 67.491 -1.296 1.00 38.27 403 GLN A N 1
ATOM 3196 C CA . GLN A 1 405 ? 8.609 66.389 -0.651 1.00 36.41 403 GLN A CA 1
ATOM 3197 C C . GLN A 1 405 ? 7.728 65.521 0.239 1.00 34.44 403 GLN A C 1
ATOM 3198 O O . GLN A 1 405 ? 6.845 66.010 0.961 1.00 33.30 403 GLN A O 1
ATOM 3200 N N . SER A 1 406 ? 7.985 64.224 0.139 1.00 32.35 404 SER A N 1
ATOM 3201 C CA . SER A 1 406 ? 7.258 63.201 0.900 1.00 31.49 404 SER A CA 1
ATOM 3202 C C . SER A 1 406 ? 7.431 63.397 2.398 1.00 30.52 404 SER A C 1
ATOM 3203 O O . SER A 1 406 ? 8.525 63.698 2.865 1.00 29.29 404 SER A O 1
ATOM 3206 N N . LYS A 1 407 ? 6.337 63.211 3.132 1.00 29.94 405 LYS A N 1
ATOM 3207 C CA . LYS A 1 407 ? 6.340 63.372 4.606 1.00 29.41 405 LYS A CA 1
ATOM 3208 C C . LYS A 1 407 ? 6.855 62.137 5.326 1.00 28.05 405 LYS A C 1
ATOM 3209 O O . LYS A 1 407 ? 7.338 62.222 6.447 1.00 27.15 405 LYS A O 1
ATOM 3215 N N . GLU A 1 408 ? 6.760 61.005 4.642 1.00 26.25 406 GLU A N 1
ATOM 3216 C CA . GLU A 1 408 ? 7.041 59.690 5.255 1.00 26.49 406 GLU A CA 1
ATOM 3217 C C . GLU A 1 408 ? 7.763 58.784 4.300 1.00 25.79 406 GLU A C 1
ATOM 3218 O O . GLU A 1 408 ? 7.708 58.958 3.087 1.00 23.99 406 GLU A O 1
ATOM 3224 N N . TYR A 1 409 ? 8.463 57.808 4.873 1.00 25.26 407 TYR A N 1
ATOM 3225 C CA . TYR A 1 409 ? 9.077 56.772 4.066 1.00 24.81 407 TYR A CA 1
ATOM 3226 C C . TYR A 1 409 ? 9.026 55.408 4.772 1.00 24.93 407 TYR A C 1
ATOM 3227 O O . TYR A 1 409 ? 8.605 55.298 5.920 1.00 24.70 407 TYR A O 1
ATOM 3236 N N . ALA A 1 410 ? 9.455 54.391 4.045 1.00 24.42 408 ALA A N 1
ATOM 3237 C CA . ALA A 1 410 ? 9.532 53.021 4.560 1.00 24.72 408 ALA A CA 1
ATOM 3238 C C . ALA A 1 410 ? 10.818 52.396 4.045 1.00 25.23 408 ALA A C 1
ATOM 3239 O O . ALA A 1 410 ? 11.443 52.891 3.087 1.00 25.43 408 ALA A O 1
ATOM 3241 N N . LEU A 1 411 ? 11.226 51.342 4.757 1.00 24.26 409 LEU A N 1
ATOM 3242 C CA . LEU A 1 411 ? 12.448 50.609 4.476 1.00 24.76 409 LEU A CA 1
ATOM 3243 C C . LEU A 1 411 ? 12.152 49.105 4.508 1.00 24.37 409 LEU A C 1
ATOM 3244 O O . LEU A 1 411 ? 11.394 48.620 5.368 1.00 25.63 409 LEU A O 1
ATOM 3249 N N . LEU A 1 412 ? 12.711 48.411 3.539 1.00 23.79 410 LEU A N 1
ATOM 3250 C CA . LEU A 1 412 ? 12.413 46.986 3.300 1.00 24.57 410 LEU A CA 1
ATOM 3251 C C . LEU A 1 412 ? 13.583 46.148 2.778 1.00 25.07 410 LEU A C 1
ATOM 3252 O O . LEU A 1 412 ? 14.293 46.547 1.859 1.00 25.21 410 LEU A O 1
ATOM 3257 N N . LEU A 1 413 ? 13.716 44.936 3.340 1.00 25.50 411 LEU A N 1
ATOM 3258 C CA . LEU A 1 413 ? 14.642 43.904 2.821 1.00 25.37 411 LEU A CA 1
ATOM 3259 C C . LEU A 1 413 ? 13.965 42.537 2.841 1.00 25.35 411 LEU A C 1
ATOM 3260 O O . LEU A 1 413 ? 13.377 42.143 3.834 1.00 26.53 411 LEU A O 1
ATOM 3265 N N . ILE A 1 414 ? 13.992 41.898 1.683 1.00 25.16 412 ILE A N 1
ATOM 3266 C CA . ILE A 1 414 ? 13.448 40.552 1.492 1.00 25.09 412 ILE A CA 1
ATOM 3267 C C . ILE A 1 414 ? 14.506 39.673 0.842 1.00 24.74 412 ILE A C 1
ATOM 3268 O O . ILE A 1 414 ? 15.180 40.070 -0.114 1.00 23.82 412 ILE A O 1
ATOM 3273 N N . ASP A 1 415 ? 14.690 38.497 1.412 1.00 24.65 413 ASP A N 1
ATOM 3274 C CA . ASP A 1 415 ? 15.540 37.462 0.800 1.00 25.05 413 ASP A CA 1
ATOM 3275 C C . ASP A 1 415 ? 14.929 36.057 1.018 1.00 26.25 413 ASP A C 1
ATOM 3276 O O . ASP A 1 415 ? 14.136 35.850 1.934 1.00 26.71 413 ASP A O 1
ATOM 3281 N N . THR A 1 416 ? 15.295 35.144 0.116 1.00 25.80 414 THR A N 1
ATOM 3282 C CA . THR A 1 416 ? 14.914 33.732 0.185 1.00 25.96 414 THR A CA 1
ATOM 3283 C C . THR A 1 416 ? 16.126 32.939 0.674 1.00 25.99 414 THR A C 1
ATOM 3284 O O . THR A 1 416 ? 17.236 33.070 0.168 1.00 25.91 414 THR A O 1
ATOM 3288 N N . ILE A 1 417 ? 15.866 32.129 1.696 1.00 26.25 415 ILE A N 1
ATOM 3289 C CA . ILE A 1 417 ? 16.906 31.409 2.395 1.00 25.02 415 ILE A CA 1
ATOM 3290 C C . ILE A 1 417 ? 16.584 29.919 2.584 1.00 25.19 415 ILE A C 1
ATOM 3291 O O . ILE A 1 417 ? 15.433 29.487 2.602 1.00 24.77 415 ILE A O 1
ATOM 3296 N N . GLN A 1 418 ? 17.652 29.155 2.686 1.00 25.47 416 GLN A N 1
ATOM 3297 C CA . GLN A 1 418 ? 17.567 27.739 3.018 1.00 25.39 416 GLN A CA 1
ATOM 3298 C C . GLN A 1 418 ? 18.105 27.544 4.436 1.00 25.26 416 GLN A C 1
ATOM 3299 O O . GLN A 1 418 ? 19.235 27.965 4.771 1.00 24.60 416 GLN A O 1
ATOM 3305 N N . ILE A 1 419 ? 17.295 26.841 5.228 1.00 24.97 417 ILE A N 1
ATOM 3306 C CA . ILE A 1 419 ? 17.642 26.487 6.610 1.00 24.85 417 ILE A CA 1
ATOM 3307 C C . ILE A 1 419 ? 18.624 25.321 6.608 1.00 25.69 417 ILE A C 1
ATOM 3308 O O . ILE A 1 419 ? 18.412 24.324 5.923 1.00 26.13 417 ILE A O 1
ATOM 3313 N N . THR A 1 420 ? 19.702 25.499 7.360 1.00 26.44 418 THR A N 1
ATOM 3314 C CA . THR A 1 420 ? 20.704 24.445 7.578 1.00 28.03 418 THR A CA 1
ATOM 3315 C C . THR A 1 420 ? 20.862 24.242 9.088 1.00 29.58 418 THR A C 1
ATOM 3316 O O . THR A 1 420 ? 20.109 24.808 9.885 1.00 30.00 418 THR A O 1
ATOM 3320 N N . ARG A 1 421 ? 21.871 23.484 9.488 1.00 31.59 419 ARG A N 1
ATOM 3321 C CA . ARG A 1 421 ? 22.120 23.290 10.930 1.00 33.01 419 ARG A CA 1
ATOM 3322 C C . ARG A 1 421 ? 22.964 24.419 11.491 1.00 33.07 419 ARG A C 1
ATOM 3323 O O . ARG A 1 421 ? 23.135 24.563 12.716 1.00 33.68 419 ARG A O 1
ATOM 3331 N N . SER A 1 422 ? 23.490 25.212 10.564 1.00 32.15 420 SER A N 1
ATOM 3332 C CA . SER A 1 422 ? 24.359 26.320 10.877 1.00 32.34 420 SER A CA 1
ATOM 3333 C C . SER A 1 422 ? 23.766 27.598 10.300 1.00 31.77 420 SER A C 1
ATOM 3334 O O . SER A 1 422 ? 22.558 27.863 10.412 1.00 31.65 420 SER A O 1
ATOM 3337 N N . ASP A 1 423 ? 24.618 28.386 9.668 1.00 30.48 421 ASP A N 1
ATOM 3338 C CA . ASP A 1 423 ? 24.125 29.601 9.056 1.00 29.87 421 ASP A CA 1
ATOM 3339 C C . ASP A 1 423 ? 23.270 29.222 7.862 1.00 28.08 421 ASP A C 1
ATOM 3340 O O . ASP A 1 423 ? 23.531 28.230 7.179 1.00 26.93 421 ASP A O 1
ATOM 3345 N N . PRO A 1 424 ? 22.250 30.020 7.610 1.00 27.33 422 PRO A N 1
ATOM 3346 C CA . PRO A 1 424 ? 21.449 29.751 6.418 1.00 27.07 422 PRO A CA 1
ATOM 3347 C C . PRO A 1 424 ? 22.169 30.149 5.153 1.00 26.26 422 PRO A C 1
ATOM 3348 O O . PRO A 1 424 ? 23.161 30.871 5.182 1.00 27.13 422 PRO A O 1
ATOM 3352 N N . ILE A 1 425 ? 21.717 29.582 4.055 1.00 26.58 423 ILE A N 1
ATOM 3353 C CA . ILE A 1 425 ? 22.204 29.938 2.740 1.00 26.24 423 ILE A CA 1
ATOM 3354 C C . ILE A 1 425 ? 21.227 30.972 2.180 1.00 26.49 423 ILE A C 1
ATOM 3355 O O . ILE A 1 425 ? 20.013 30.731 2.093 1.00 26.71 423 ILE A O 1
ATOM 3360 N N . VAL A 1 426 ? 21.751 32.143 1.837 1.00 25.85 424 VAL A N 1
ATOM 3361 C CA . VAL A 1 426 ? 20.904 33.238 1.349 1.00 25.79 424 VAL A CA 1
ATOM 3362 C C . VAL A 1 426 ? 20.940 33.208 -0.176 1.00 25.64 424 VAL A C 1
ATOM 3363 O O . VAL A 1 426 ? 21.865 33.724 -0.795 1.00 25.16 424 VAL A O 1
ATOM 3367 N N . PHE A 1 427 ? 19.948 32.561 -0.770 1.00 25.13 425 PHE A N 1
ATOM 3368 C CA . PHE A 1 427 ? 19.960 32.326 -2.223 1.00 25.71 425 PHE A CA 1
ATOM 3369 C C . PHE A 1 427 ? 19.978 33.600 -3.053 1.00 25.73 425 PHE A C 1
ATOM 3370 O O . PHE A 1 427 ? 20.544 33.630 -4.141 1.00 25.70 425 PHE A O 1
ATOM 3378 N N . THR A 1 428 ? 19.285 34.606 -2.526 1.00 25.61 426 THR A N 1
ATOM 3379 C CA . THR A 1 428 ? 19.046 35.879 -3.213 1.00 26.07 426 THR A CA 1
ATOM 3380 C C . THR A 1 428 ? 20.001 36.988 -2.783 1.00 27.11 426 THR A C 1
ATOM 3381 O O . THR A 1 428 ? 19.775 38.178 -3.072 1.00 26.86 426 THR A O 1
ATOM 3385 N N . ASP A 1 429 ? 21.054 36.592 -2.091 1.00 27.89 427 ASP A N 1
ATOM 3386 C CA . ASP A 1 429 ? 22.065 37.544 -1.608 1.00 29.24 427 ASP A CA 1
ATOM 3387 C C . ASP A 1 429 ? 22.569 38.447 -2.746 1.00 29.33 427 ASP A C 1
ATOM 3388 O O . ASP A 1 429 ? 22.878 38.004 -3.852 1.00 28.92 427 ASP A O 1
ATOM 3393 N N . SER A 1 430 ? 22.615 39.736 -2.433 1.00 30.15 428 SER A N 1
ATOM 3394 C CA . SER A 1 430 ? 23.290 40.771 -3.248 1.00 31.41 428 SER A CA 1
ATOM 3395 C C . SER A 1 430 ? 23.712 41.977 -2.350 1.00 32.44 428 SER A C 1
ATOM 3396 O O . SER A 1 430 ? 23.157 42.156 -1.278 1.00 31.74 428 SER A O 1
ATOM 3399 N N . PRO A 1 431 ? 24.698 42.792 -2.785 1.00 34.09 429 PRO A N 1
ATOM 3400 C CA . PRO A 1 431 ? 25.177 43.907 -1.943 1.00 33.88 429 PRO A CA 1
ATOM 3401 C C . PRO A 1 431 ? 24.034 44.810 -1.518 1.00 33.33 429 PRO A C 1
ATOM 3402 O O . PRO A 1 431 ? 23.270 45.267 -2.339 1.00 34.99 429 PRO A O 1
ATOM 3406 N N . LYS A 1 432 ? 23.915 45.013 -0.214 1.00 31.84 430 LYS A N 1
ATOM 3407 C CA . LYS A 1 432 ? 22.743 45.698 0.388 1.00 31.16 430 LYS A CA 1
ATOM 3408 C C . LYS A 1 432 ? 23.184 46.813 1.330 1.00 28.80 430 LYS A C 1
ATOM 3409 O O . LYS A 1 432 ? 22.372 47.433 2.002 1.00 27.76 430 LYS A O 1
ATOM 3415 N N . ALA A 1 433 ? 24.481 47.052 1.376 1.00 27.48 431 ALA A N 1
ATOM 3416 C CA . ALA A 1 433 ? 25.041 48.094 2.249 1.00 26.66 431 ALA A CA 1
ATOM 3417 C C . ALA A 1 433 ? 24.527 49.462 1.816 1.00 26.14 431 ALA A C 1
ATOM 3418 O O . ALA A 1 433 ? 24.260 49.689 0.647 1.00 24.57 431 ALA A O 1
ATOM 3420 N N . GLN A 1 434 ? 24.399 50.366 2.780 1.00 25.82 432 GLN A N 1
ATOM 3421 C CA . GLN A 1 434 ? 23.860 51.698 2.491 1.00 26.31 432 GLN A CA 1
ATOM 3422 C C . GLN A 1 434 ? 24.567 52.332 1.308 1.00 25.59 432 GLN A C 1
ATOM 3423 O O . GLN A 1 434 ? 23.953 52.966 0.461 1.00 25.35 432 GLN A O 1
ATOM 3429 N N . GLY A 1 435 ? 25.890 52.206 1.278 1.00 24.44 433 GLY A N 1
ATOM 3430 C CA . GLY A 1 435 ? 26.645 52.802 0.193 1.00 24.28 433 GLY A CA 1
ATOM 3431 C C . GLY A 1 435 ? 26.411 52.217 -1.193 1.00 24.43 433 GLY A C 1
ATOM 3432 O O . GLY A 1 435 ? 26.638 52.882 -2.202 1.00 24.52 433 GLY A O 1
ATOM 3433 N N . ASP A 1 436 ? 25.942 50.984 -1.217 1.00 24.85 434 ASP A N 1
ATOM 3434 C CA . ASP A 1 436 ? 25.657 50.229 -2.457 1.00 25.64 434 ASP A CA 1
ATOM 3435 C C . ASP A 1 436 ? 24.282 50.598 -3.065 1.00 25.47 434 ASP A C 1
ATOM 3436 O O . ASP A 1 436 ? 24.016 50.348 -4.240 1.00 25.53 434 ASP A O 1
ATOM 3441 N N . ILE A 1 437 ? 23.407 51.164 -2.245 1.00 24.60 435 ILE A N 1
ATOM 3442 C CA . ILE A 1 437 ? 21.998 51.392 -2.663 1.00 24.78 435 ILE A CA 1
ATOM 3443 C C . ILE A 1 437 ? 21.577 52.847 -2.551 1.00 24.12 435 ILE A C 1
ATOM 3444 O O . ILE A 1 437 ? 20.429 53.232 -2.835 1.00 23.91 435 ILE A O 1
ATOM 3449 N N . SER A 1 438 ? 22.551 53.675 -2.222 1.00 23.65 436 SER A N 1
ATOM 3450 C CA . SER A 1 438 ? 22.358 55.122 -2.114 1.00 23.65 436 SER A CA 1
ATOM 3451 C C . SER A 1 438 ? 22.984 55.885 -3.295 1.00 25.42 436 SER A C 1
ATOM 3452 O O . SER A 1 438 ? 24.130 55.657 -3.705 1.00 23.65 436 SER A O 1
ATOM 3455 N N . TYR A 1 439 ? 22.187 56.791 -3.842 1.00 25.48 437 TYR A N 1
ATOM 3456 C CA . TYR A 1 439 ? 22.557 57.566 -5.009 1.00 25.98 437 TYR A CA 1
ATOM 3457 C C . TYR A 1 439 ? 22.489 59.061 -4.702 1.00 27.34 437 TYR A C 1
ATOM 3458 O O . TYR A 1 439 ? 21.539 59.551 -4.109 1.00 26.28 437 TYR A O 1
ATOM 3467 N N . PHE A 1 440 ? 23.535 59.777 -5.098 1.00 28.70 438 PHE A N 1
ATOM 3468 C CA . PHE A 1 440 ? 23.565 61.219 -4.913 1.00 29.28 438 PHE A CA 1
ATOM 3469 C C . PHE A 1 440 ? 23.659 61.970 -6.247 1.00 31.70 438 PHE A C 1
ATOM 3470 O O . PHE A 1 440 ? 24.626 61.841 -6.984 1.00 32.66 438 PHE A O 1
ATOM 3478 N N . PHE A 1 441 ? 22.628 62.778 -6.502 1.00 34.29 439 PHE A N 1
ATOM 3479 C CA . PHE A 1 441 ? 22.440 63.535 -7.766 1.00 35.22 439 PHE A CA 1
ATOM 3480 C C . PHE A 1 441 ? 23.668 64.309 -8.176 1.00 35.14 439 PHE A C 1
ATOM 3481 O O . PHE A 1 441 ? 24.403 64.797 -7.326 1.00 36.48 439 PHE A O 1
#

Solvent-accessible surface area: 20198 Å² total; per-residue (Å²): 133,104,174,52,143,101,124,5,81,57,131,37,0,8,98,17,0,18,79,4,3,97,12,2,94,69,154,99,16,9,101,81,33,1,77,72,3,47,0,5,14,2,29,11,2,56,110,65,118,122,47,38,55,32,31,6,13,0,1,0,9,6,4,5,30,53,42,14,36,33,0,0,0,0,1,28,84,109,62,0,0,0,0,0,25,55,112,63,1,107,73,0,63,95,0,56,93,21,206,62,48,16,7,88,15,29,26,25,88,38,65,212,78,76,109,73,12,94,114,17,0,74,93,0,7,98,35,0,107,94,22,69,79,74,0,0,26,20,85,182,36,159,64,132,25,174,7,10,93,57,7,54,81,30,9,84,100,31,78,115,75,19,77,68,22,58,1,24,71,0,3,10,96,10,7,5,68,9,35,155,97,4,29,56,8,0,101,3,0,0,64,0,0,25,9,0,1,30,112,38,0,26,80,48,1,28,58,24,45,121,122,49,95,144,14,42,1,26,120,0,1,73,46,0,46,64,16,47,128,67,108,69,33,2,101,67,181,67,17,164,7,77,101,14,63,39,141,55,14,84,32,10,54,64,0,17,1,16,1,10,26,55,46,49,34,126,98,82,9,152,16,51,112,113,64,4,71,37,38,2,0,4,0,7,0,0,0,18,13,73,26,9,0,0,7,0,0,3,0,8,0,15,83,12,60,98,71,18,36,122,3,0,41,28,0,19,50,4,3,133,74,0,24,72,33,0,73,57,47,16,50,0,5,76,0,6,75,95,0,22,35,31,0,128,82,134,38,82,92,5,45,118,30,8,24,136,52,0,9,4,1,0,0,6,6,30,107,9,68,17,4,34,0,20,52,148,10,101,92,65,0,84,21,10,10,0,0,17,1,19,1,0,0,11,108,9,107,23,96,164,41,61,122,104,46,26,140,54,5,2,0,8,0,15,0,0,0,28,1,28,188,62,86,16,82,33,20,0,91,16,99,20,53,60,62,80,5,16,73,125,128

Radius of gyration: 24.15 Å; Cα contacts (8 Å, |Δi|>4): 844; chains: 1; bounding box: 53×73×52 Å

Sequence (441 aa):
GAMAEYEIDEITFHKRLGILLTSWKNEEDGKTTLFQDCDSILVTVGAHDDTNPYQKSTALHTWLLGYEFPSTLILLEKHRITILTSVNKANMLTKLAETKGAAADVNILKRTKDAEENKKLFEKIIEYIRATNKKVGVFPKDKTQGKFINEWDSIFEPVKSEFNLVDASLGLAKCLAIKDEQELANIKGASRVSVAVMSKYFVDELSTYIDQGKKITHSKFSDQMESSLIDNEAFFQTKSLKLGDIDLDQLEWCYTPIIQSGGSYDLKPSAITDDRNLHGDVVLCSLGFRYKSYCSNVGRTYLFDPDSEQQKNYSFLVALQKKLFEYCRDGAVIGDIYTKILGLIRAKRPDLEPNFVRNLGAGIGIEFRESSLLVNAKNPRVLQAGMTLNLSIGFGNLINPHPKNSQSKEYALLLIDTIQITRSDPIVFTDSPKAQGDISYFF

Organism: Schizosaccharomyces pombe (strain 972 / ATCC 24843) (NCBI:txid284812)

CATH classification: 3.40.350.10 (+1 more: 3.90.230.10)

B-factor: mean 28.59, std 5.5, range [14.18, 59.5]